Protein AF-0000000080794025 (afdb_homodimer)

Radius of gyration: 24.58 Å; Cα contacts (8 Å, |Δi|>4): 1115; chains: 2; bounding box: 84×68×62 Å

Structure (mmCIF, N/CA/C/O backbone):
data_AF-0000000080794025-model_v1
#
loop_
_entity.id
_entity.type
_entity.pdbx_description
1 polymer 'HYPOTHETICAL OXIDOREDUCTASE SHORT CHAIN DEHYDROGENASES/REDUCTASES (SDR) FAMILY'
#
loop_
_atom_site.group_PDB
_atom_site.id
_atom_site.type_symbol
_atom_site.label_atom_id
_atom_site.label_alt_id
_atom_site.label_comp_id
_atom_site.label_asym_id
_atom_site.label_entity_id
_atom_site.label_seq_id
_atom_site.pdbx_PDB_ins_code
_atom_site.Cartn_x
_atom_site.Cartn_y
_atom_site.Cartn_z
_atom_site.occupancy
_atom_site.B_iso_or_equiv
_atom_site.auth_seq_id
_atom_site.auth_comp_id
_atom_site.auth_asym_id
_atom_site.auth_atom_id
_atom_site.pdbx_PDB_model_num
ATOM 1 N N . MET A 1 1 ? 10.938 -5.863 34.781 1 41.72 1 MET A N 1
ATOM 2 C CA . MET A 1 1 ? 10.969 -5.102 33.531 1 41.72 1 MET A CA 1
ATOM 3 C C . MET A 1 1 ? 11.484 -5.961 32.375 1 41.72 1 MET A C 1
ATOM 5 O O . MET A 1 1 ? 10.852 -6.031 31.328 1 41.72 1 MET A O 1
ATOM 9 N N . ILE A 1 2 ? 12.484 -6.586 32.594 1 45.66 2 ILE A N 1
ATOM 10 C CA . ILE A 1 2 ? 13.117 -7.441 31.609 1 45.66 2 ILE A CA 1
ATOM 11 C C . ILE A 1 2 ? 12.234 -8.664 31.344 1 45.66 2 ILE A C 1
ATOM 13 O O . ILE A 1 2 ? 12.039 -9.055 30.188 1 45.66 2 ILE A O 1
ATOM 17 N N . ILE A 1 3 ? 11.734 -9.125 32.375 1 43.38 3 ILE A N 1
ATOM 18 C CA . ILE A 1 3 ? 10.922 -10.328 32.219 1 43.38 3 ILE A CA 1
ATOM 19 C C . ILE A 1 3 ? 9.664 -10.008 31.422 1 43.38 3 ILE A C 1
ATOM 21 O O . ILE A 1 3 ? 9.25 -10.789 30.562 1 43.38 3 ILE A O 1
ATOM 25 N N . GLN A 1 4 ? 9.094 -8.906 31.688 1 43.03 4 GLN A N 1
ATOM 26 C CA . GLN A 1 4 ? 7.898 -8.461 30.984 1 43.03 4 GLN A CA 1
ATOM 27 C C . GLN A 1 4 ? 8.195 -8.211 29.5 1 43.03 4 GLN A C 1
ATOM 29 O O . GLN A 1 4 ? 7.383 -8.531 28.641 1 43.03 4 GLN A O 1
ATOM 34 N N . LEU A 1 5 ? 9.352 -7.676 29.359 1 50.78 5 LEU A N 1
ATOM 35 C CA . LEU A 1 5 ? 9.789 -7.484 27.984 1 50.78 5 LEU A CA 1
ATOM 36 C C . LEU A 1 5 ? 9.945 -8.82 27.266 1 50.78 5 LEU A C 1
ATOM 38 O O . LEU A 1 5 ? 9.602 -8.953 26.094 1 50.78 5 LEU A O 1
ATOM 42 N N . ILE A 1 6 ? 10.484 -9.727 28.062 1 49.66 6 ILE A N 1
ATOM 43 C CA . ILE A 1 6 ? 10.688 -11.055 27.5 1 49.66 6 ILE A CA 1
ATOM 44 C C . ILE A 1 6 ? 9.336 -11.695 27.188 1 49.66 6 ILE A C 1
ATOM 46 O O . ILE A 1 6 ? 9.156 -12.281 26.125 1 49.66 6 ILE A O 1
ATOM 50 N N . TYR A 1 7 ? 8.523 -11.57 28.188 1 46 7 TYR A N 1
ATOM 51 C CA . TYR A 1 7 ? 7.215 -12.18 27.984 1 46 7 TYR A CA 1
ATOM 52 C C . TYR A 1 7 ? 6.484 -11.547 26.812 1 46 7 TYR A C 1
ATOM 54 O O . TYR A 1 7 ? 5.84 -12.242 26.031 1 46 7 TYR A O 1
ATOM 62 N N . LEU A 1 8 ? 6.59 -10.258 26.766 1 54.06 8 LEU A N 1
ATOM 63 C CA . LEU A 1 8 ? 5.98 -9.5 25.672 1 54.06 8 LEU A CA 1
ATOM 64 C C . LEU A 1 8 ? 6.562 -9.914 24.328 1 54.06 8 LEU A C 1
ATOM 66 O O . LEU A 1 8 ? 5.832 -10.023 23.344 1 54.06 8 LEU A O 1
ATOM 70 N N . GLY A 1 9 ? 7.879 -10.188 24.453 1 55.97 9 GLY A N 1
ATOM 71 C CA . GLY A 1 9 ? 8.562 -10.688 23.281 1 55.97 9 GLY A CA 1
ATOM 72 C C . GLY A 1 9 ? 8.094 -12.062 22.844 1 55.97 9 GLY A C 1
ATOM 73 O O . GLY A 1 9 ? 7.828 -12.297 21.672 1 55.97 9 GLY A O 1
ATOM 74 N N . VAL A 1 10 ? 7.934 -12.875 23.859 1 55.19 10 VAL A N 1
ATOM 75 C CA . VAL A 1 10 ? 7.551 -14.258 23.578 1 55.19 10 VAL A CA 1
ATOM 76 C C . VAL A 1 10 ? 6.125 -14.305 23.031 1 55.19 10 VAL A C 1
ATOM 78 O O . VAL A 1 10 ? 5.84 -15.047 22.094 1 55.19 10 VAL A O 1
ATOM 81 N N . SER A 1 11 ? 5.316 -13.484 23.688 1 55.09 11 SER A N 1
ATOM 82 C CA . SER A 1 11 ? 3.92 -13.469 23.25 1 55.09 11 SER A CA 1
ATOM 83 C C . SER A 1 11 ? 3.783 -12.961 21.828 1 55.09 11 SER A C 1
ATOM 85 O O . SER A 1 11 ? 2.986 -13.492 21.047 1 55.09 11 SER A O 1
ATOM 87 N N . TYR A 1 12 ? 4.57 -12 21.594 1 60.31 12 TYR A N 1
ATOM 88 C CA . TYR A 1 12 ? 4.598 -11.508 20.219 1 60.31 12 TYR A CA 1
ATOM 89 C C . TYR A 1 12 ? 4.988 -12.617 19.25 1 60.31 12 TYR A C 1
ATOM 91 O O . TYR A 1 12 ? 4.348 -12.797 18.203 1 60.31 12 TYR A O 1
ATOM 99 N N . ILE A 1 13 ? 5.957 -13.305 19.797 1 60.75 13 ILE A N 1
ATOM 100 C CA . ILE A 1 13 ? 6.484 -14.359 18.938 1 60.75 13 ILE A CA 1
ATOM 101 C C . ILE A 1 13 ? 5.422 -15.445 18.75 1 60.75 13 ILE A C 1
ATOM 103 O O . ILE A 1 13 ? 5.215 -15.93 17.641 1 60.75 13 ILE A O 1
ATOM 107 N N . MET A 1 14 ? 4.684 -15.688 19.734 1 61.09 14 MET A N 1
ATOM 108 C CA . MET A 1 14 ? 3.732 -16.797 19.641 1 61.09 14 MET A CA 1
ATOM 109 C C . MET A 1 14 ? 2.523 -16.406 18.797 1 61.09 14 MET A C 1
ATOM 111 O O . MET A 1 14 ? 1.952 -17.25 18.094 1 61.09 14 MET A O 1
ATOM 115 N N . LEU A 1 15 ? 2.252 -15.188 18.797 1 66.81 15 LEU A N 1
ATOM 116 C CA . LEU A 1 15 ? 1.043 -14.758 18.109 1 66.81 15 LEU A CA 1
ATOM 117 C C . LEU A 1 15 ? 1.326 -14.5 16.625 1 66.81 15 LEU A C 1
ATOM 119 O O . LEU A 1 15 ? 0.414 -14.539 15.797 1 66.81 15 LEU A O 1
ATOM 123 N N . LYS A 1 16 ? 2.465 -14.281 16.359 1 70.56 16 LYS A N 1
ATOM 124 C CA . LYS A 1 16 ? 2.805 -13.969 14.984 1 70.56 16 LYS A CA 1
ATOM 125 C C . LYS A 1 16 ? 3.58 -15.117 14.336 1 70.56 16 LYS A C 1
ATOM 127 O O . LYS A 1 16 ? 3.277 -15.523 13.211 1 70.56 16 LYS A O 1
ATOM 132 N N . VAL A 1 17 ? 4.34 -15.781 15.18 1 74.38 17 VAL A N 1
ATOM 133 C CA . VAL A 1 17 ? 5.262 -16.766 14.625 1 74.38 17 VAL A CA 1
ATOM 134 C C . VAL A 1 17 ? 4.539 -18.094 14.414 1 74.38 17 VAL A C 1
ATOM 136 O O . VAL A 1 17 ? 4.594 -18.672 13.328 1 74.38 17 VAL A O 1
ATOM 139 N N . LEU A 1 18 ? 3.752 -18.562 15.352 1 76.94 18 LEU A N 1
ATOM 140 C CA . LEU A 1 18 ? 3.123 -19.875 15.273 1 76.94 18 LEU A CA 1
ATOM 141 C C . LEU A 1 18 ? 2.082 -19.922 14.164 1 76.94 18 LEU A C 1
ATOM 143 O O . LEU A 1 18 ? 2.061 -20.859 13.359 1 76.94 18 LEU A O 1
ATOM 147 N N . PRO A 1 19 ? 1.242 -18.922 14.117 1 77.25 19 PRO A N 1
ATOM 148 C CA . PRO A 1 19 ? 0.295 -18.938 13 1 77.25 19 PRO A CA 1
ATOM 149 C C . PRO A 1 19 ? 0.988 -18.906 11.633 1 77.25 19 PRO A C 1
ATOM 151 O O . PRO A 1 19 ? 0.501 -19.5 10.672 1 77.25 19 PRO A O 1
ATOM 154 N N . THR A 1 20 ? 2.057 -18.203 11.633 1 81.75 20 THR A N 1
ATOM 155 C CA . THR A 1 20 ? 2.811 -18.125 10.391 1 81.75 20 THR A CA 1
ATOM 156 C C . THR A 1 20 ? 3.41 -19.469 10.023 1 81.75 20 THR A C 1
ATOM 158 O O . THR A 1 20 ? 3.389 -19.875 8.859 1 81.75 20 THR A O 1
ATOM 161 N N . ILE A 1 21 ? 3.895 -20.172 11 1 85.25 21 ILE A N 1
ATOM 162 C CA . ILE A 1 21 ? 4.441 -21.516 10.773 1 85.25 21 ILE A CA 1
ATOM 163 C C . ILE A 1 21 ? 3.326 -22.469 10.359 1 85.25 21 ILE A C 1
ATOM 165 O O . ILE A 1 21 ? 3.494 -23.266 9.43 1 85.25 21 ILE A O 1
ATOM 169 N N . TYR A 1 22 ? 2.244 -22.375 11.008 1 84.62 22 TYR A N 1
ATOM 170 C CA . TYR A 1 22 ? 1.096 -23.203 10.664 1 84.62 22 TYR A CA 1
ATOM 171 C C . TYR A 1 22 ? 0.667 -22.984 9.227 1 84.62 22 TYR A C 1
ATOM 173 O O . TYR A 1 22 ? 0.44 -23.938 8.477 1 84.62 22 TYR A O 1
ATOM 181 N N . GLN A 1 23 ? 0.564 -21.719 8.859 1 85.5 23 GLN A N 1
ATOM 182 C CA . GLN A 1 23 ? 0.128 -21.391 7.508 1 85.5 23 GLN A CA 1
ATOM 183 C C . GLN A 1 23 ? 1.107 -21.938 6.469 1 85.5 23 GLN A C 1
ATOM 185 O O . GLN A 1 23 ? 0.694 -22.453 5.43 1 85.5 23 GLN A O 1
ATOM 190 N N . TYR A 1 24 ? 2.344 -21.766 6.793 1 87.81 24 TYR A N 1
ATOM 191 C CA . TYR A 1 24 ? 3.369 -22.281 5.887 1 87.81 24 TYR A CA 1
ATOM 192 C C . TYR A 1 24 ? 3.236 -23.797 5.711 1 87.81 24 TYR A C 1
ATOM 194 O O . TYR A 1 24 ? 3.234 -24.281 4.582 1 87.81 24 TYR A O 1
ATOM 202 N N . THR A 1 25 ? 3.08 -24.516 6.785 1 89.88 25 THR A N 1
ATOM 203 C CA . THR A 1 25 ? 2.965 -25.969 6.754 1 89.88 25 THR A CA 1
ATOM 204 C C . THR A 1 25 ? 1.656 -26.391 6.094 1 89.88 25 THR A C 1
ATOM 206 O O . THR A 1 25 ? 1.635 -27.328 5.285 1 89.88 25 THR A O 1
ATOM 209 N N . TYR A 1 26 ? 0.627 -25.719 6.438 1 88.81 26 TYR A N 1
ATOM 210 C CA . TYR A 1 26 ? -0.684 -26.016 5.863 1 88.81 26 TYR A CA 1
ATOM 211 C C . TYR A 1 26 ? -0.667 -25.844 4.352 1 88.81 26 TYR A C 1
ATOM 213 O O . TYR A 1 26 ? -1.206 -26.672 3.619 1 88.81 26 TYR A O 1
ATOM 221 N N . SER A 1 27 ? -0.101 -24.766 3.92 1 89.94 27 SER A N 1
ATOM 222 C CA . SER A 1 27 ? -0.018 -24.484 2.49 1 89.94 27 SER A CA 1
ATOM 223 C C . SER A 1 27 ? 0.742 -25.578 1.757 1 89.94 27 SER A C 1
ATOM 225 O O . SER A 1 27 ? 0.343 -26 0.668 1 89.94 27 SER A O 1
ATOM 227 N N . LYS A 1 28 ? 1.777 -26.062 2.326 1 90.81 28 LYS A N 1
ATOM 228 C CA . LYS A 1 28 ? 2.57 -27.125 1.718 1 90.81 28 LYS A CA 1
ATOM 229 C C . LYS A 1 28 ? 1.78 -28.438 1.653 1 90.81 28 LYS A C 1
ATOM 231 O O . LYS A 1 28 ? 1.806 -29.125 0.637 1 90.81 28 LYS A O 1
ATOM 236 N N . CYS A 1 29 ? 1.005 -28.703 2.639 1 91.75 29 CYS A N 1
ATOM 237 C CA . CYS A 1 29 ? 0.278 -29.953 2.746 1 91.75 29 CYS A CA 1
ATOM 238 C C . CYS A 1 29 ? -0.935 -29.969 1.822 1 91.75 29 CYS A C 1
ATOM 240 O O . CYS A 1 29 ? -1.325 -31.016 1.314 1 91.75 29 CYS A O 1
ATOM 242 N N . ARG A 1 30 ? -1.463 -28.844 1.574 1 89.56 30 ARG A N 1
ATOM 243 C CA . ARG A 1 30 ? -2.711 -28.797 0.819 1 89.56 30 ARG A CA 1
ATOM 244 C C . ARG A 1 30 ? -2.449 -28.484 -0.653 1 89.56 30 ARG A C 1
ATOM 246 O O . ARG A 1 30 ? -3.369 -28.531 -1.472 1 89.56 30 ARG A O 1
ATOM 253 N N . ASN A 1 31 ? -1.272 -28.219 -1.028 1 92.75 31 ASN A N 1
ATOM 254 C CA . ASN A 1 31 ? -0.905 -27.766 -2.367 1 92.75 31 ASN A CA 1
ATOM 255 C C . ASN A 1 31 ? -1.354 -28.766 -3.434 1 92.75 31 ASN A C 1
ATOM 257 O O . ASN A 1 31 ? -1.755 -28.359 -4.531 1 92.75 31 ASN A O 1
ATOM 261 N N . HIS A 1 32 ? -1.36 -30.062 -3.139 1 90.44 32 HIS A N 1
ATOM 262 C CA . HIS A 1 32 ? -1.698 -31.094 -4.125 1 90.44 32 HIS A CA 1
ATOM 263 C C . HIS A 1 32 ? -3.131 -30.922 -4.621 1 90.44 32 HIS A C 1
ATOM 265 O O . HIS A 1 32 ? -3.432 -31.234 -5.773 1 90.44 32 HIS A O 1
ATOM 271 N N . GLN A 1 33 ? -4.008 -30.406 -3.871 1 89.75 33 GLN A N 1
ATOM 272 C CA . GLN A 1 33 ? -5.414 -30.234 -4.223 1 89.75 33 GLN A CA 1
ATOM 273 C C . GLN A 1 33 ? -5.59 -29.141 -5.273 1 89.75 33 GLN A C 1
ATOM 275 O O . GLN A 1 33 ? -6.551 -29.156 -6.043 1 89.75 33 GLN A O 1
ATOM 280 N N . VAL A 1 34 ? -4.711 -28.234 -5.309 1 90.88 34 VAL A N 1
ATOM 281 C CA . VAL A 1 34 ? -4.793 -27.094 -6.219 1 90.88 34 VAL A CA 1
ATOM 282 C C . VAL A 1 34 ? -4.551 -27.562 -7.652 1 90.88 34 VAL A C 1
ATOM 284 O O . VAL A 1 34 ? -5.227 -27.109 -8.578 1 90.88 34 VAL A O 1
ATOM 287 N N . TRP A 1 35 ? -3.703 -28.484 -7.82 1 91.88 35 TRP A N 1
ATOM 288 C CA . TRP A 1 35 ? -3.285 -28.938 -9.141 1 91.88 35 TRP A CA 1
ATOM 289 C C . TRP A 1 35 ? -4.387 -29.75 -9.812 1 91.88 35 TRP A C 1
ATOM 291 O O . TRP A 1 35 ? -4.477 -29.797 -11.039 1 91.88 35 TRP A O 1
ATOM 301 N N . GLU A 1 36 ? -5.195 -30.375 -9.047 1 86.31 36 GLU A N 1
ATOM 302 C CA . GLU A 1 36 ? -6.281 -31.188 -9.578 1 86.31 36 GLU A CA 1
ATOM 303 C C . GLU A 1 36 ? -7.258 -30.344 -10.398 1 86.31 36 GLU A C 1
ATOM 305 O O . GLU A 1 36 ? -7.762 -30.797 -11.422 1 86.31 36 GLU A O 1
ATOM 310 N N . GLY A 1 37 ? -7.516 -29.156 -9.992 1 84 37 GLY A N 1
ATOM 311 C CA . GLY A 1 37 ? -8.469 -28.281 -10.656 1 84 37 GLY A CA 1
ATOM 312 C C . GLY A 1 37 ? -7.859 -27.5 -11.805 1 84 37 GLY A C 1
ATOM 313 O O . GLY A 1 37 ? -8.578 -26.922 -12.617 1 84 37 GLY A O 1
ATOM 314 N N . LEU A 1 38 ? -6.582 -27.578 -11.922 1 89.25 38 LEU A N 1
ATOM 315 C CA . LEU A 1 38 ? -5.879 -26.719 -12.867 1 89.25 38 LEU A CA 1
ATOM 316 C C . LEU A 1 38 ? -5.57 -27.484 -14.156 1 89.25 38 LEU A C 1
ATOM 318 O O . LEU A 1 38 ? -5.133 -26.875 -15.141 1 89.25 38 LEU A O 1
ATOM 322 N N . ARG A 1 39 ? -6.031 -28.703 -14.18 1 81.5 39 ARG A N 1
ATOM 323 C CA . ARG A 1 39 ? -5.707 -29.562 -15.305 1 81.5 39 ARG A CA 1
ATOM 324 C C . ARG A 1 39 ? -6.34 -29.047 -16.594 1 81.5 39 ARG A C 1
ATOM 326 O O . ARG A 1 39 ? -7.512 -28.656 -16.609 1 81.5 39 ARG A O 1
ATOM 333 N N . LYS A 1 40 ? -5.75 -28.312 -17.609 1 88.69 40 LYS A N 1
ATOM 334 C CA . LYS A 1 40 ? -6.125 -27.875 -18.953 1 88.69 40 LYS A CA 1
ATOM 335 C C . LYS A 1 40 ? -6.297 -26.359 -19.016 1 88.69 40 LYS A C 1
ATOM 337 O O . LYS A 1 40 ? -6.691 -25.812 -20.047 1 88.69 40 LYS A O 1
ATOM 342 N N . LYS A 1 41 ? -6.129 -25.844 -17.891 1 95.31 41 LYS A N 1
ATOM 343 C CA . LYS A 1 41 ? -6.285 -24.391 -17.844 1 95.31 41 LYS A CA 1
ATOM 344 C C . LYS A 1 41 ? -4.965 -23.688 -18.156 1 95.31 41 LYS A C 1
ATOM 346 O O . LYS A 1 41 ? -3.906 -24.328 -18.156 1 95.31 41 LYS A O 1
ATOM 351 N N . TYR A 1 42 ? -5.129 -22.469 -18.469 1 97.5 42 TYR A N 1
ATOM 352 C CA . TYR A 1 42 ? -3.947 -21.672 -18.797 1 97.5 42 TYR A CA 1
ATOM 353 C C . TYR A 1 42 ? -3.391 -20.984 -17.547 1 97.5 42 TYR A C 1
ATOM 355 O O . TYR A 1 42 ? -4.148 -20.578 -16.672 1 97.5 42 TYR A O 1
ATOM 363 N N . VAL A 1 43 ? -2.09 -20.906 -17.531 1 98 43 VAL A N 1
ATOM 364 C CA . VAL A 1 43 ? -1.368 -20.094 -16.547 1 98 43 VAL A CA 1
ATOM 365 C C . VAL A 1 43 ? -0.89 -18.797 -17.188 1 98 43 VAL A C 1
ATOM 367 O O . VAL A 1 43 ? -0.144 -18.828 -18.172 1 98 43 VAL A O 1
ATOM 370 N N . VAL A 1 44 ? -1.366 -17.719 -16.703 1 98.38 44 VAL A N 1
ATOM 371 C CA . VAL A 1 44 ? -0.893 -16.422 -17.156 1 98.38 44 VAL A CA 1
ATOM 372 C C . VAL A 1 44 ? 0.243 -15.93 -16.266 1 98.38 44 VAL A C 1
ATOM 374 O O . VAL A 1 44 ? 0.085 -15.844 -15.039 1 98.38 44 VAL A O 1
ATOM 377 N N . ILE A 1 45 ? 1.317 -15.656 -16.844 1 98.62 45 ILE A N 1
ATOM 378 C CA . ILE A 1 45 ? 2.463 -15.125 -16.109 1 98.62 45 ILE A CA 1
ATOM 379 C C . ILE A 1 45 ? 2.75 -13.695 -16.547 1 98.62 45 ILE A C 1
ATOM 381 O O . ILE A 1 45 ? 3.354 -13.477 -17.609 1 98.62 45 ILE A O 1
ATOM 385 N N . ASN A 1 46 ? 2.277 -12.781 -15.75 1 97.69 46 ASN A N 1
ATOM 386 C CA . ASN A 1 46 ? 2.578 -11.367 -15.961 1 97.69 46 ASN A CA 1
ATOM 387 C C . ASN A 1 46 ? 3.988 -11.016 -15.492 1 97.69 46 ASN A C 1
ATOM 389 O O . ASN A 1 46 ? 4.34 -11.258 -14.336 1 97.69 46 ASN A O 1
ATOM 393 N N . GLY A 1 47 ? 4.758 -10.367 -16.297 1 96.81 47 GLY A N 1
ATOM 394 C CA . GLY A 1 47 ? 6.172 -10.219 -16 1 96.81 47 GLY A CA 1
ATOM 395 C C . GLY A 1 47 ? 6.973 -11.484 -16.234 1 96.81 47 GLY A C 1
ATOM 396 O O . GLY A 1 47 ? 7.832 -11.844 -15.438 1 96.81 47 GLY A O 1
ATOM 397 N N . ALA A 1 48 ? 6.75 -12.148 -17.312 1 97.5 48 ALA A N 1
ATOM 398 C CA . ALA A 1 48 ? 7.262 -13.492 -17.562 1 97.5 48 ALA A CA 1
ATOM 399 C C . ALA A 1 48 ? 8.773 -13.469 -17.812 1 97.5 48 ALA A C 1
ATOM 401 O O . ALA A 1 48 ? 9.461 -14.453 -17.547 1 97.5 48 ALA A O 1
ATOM 402 N N . THR A 1 49 ? 9.305 -12.367 -18.234 1 94.69 49 THR A N 1
ATOM 403 C CA . THR A 1 49 ? 10.703 -12.336 -18.656 1 94.69 49 THR A CA 1
ATOM 404 C C . THR A 1 49 ? 11.602 -11.938 -17.484 1 94.69 49 THR A C 1
ATOM 406 O O . THR A 1 49 ? 12.828 -11.891 -17.625 1 94.69 49 THR A O 1
ATOM 409 N N . GLY A 1 50 ? 11.047 -11.602 -16.344 1 93 50 GLY A N 1
ATOM 410 C CA . GLY A 1 50 ? 11.844 -11.352 -15.164 1 93 50 GLY A CA 1
ATOM 411 C C . GLY A 1 50 ? 12.43 -12.609 -14.555 1 93 50 GLY A C 1
ATOM 412 O O . GLY A 1 50 ? 12.141 -13.719 -15.023 1 93 50 GLY A O 1
ATOM 413 N N . LYS A 1 51 ? 13.195 -12.461 -13.516 1 89.69 51 LYS A N 1
ATOM 414 C CA . LYS A 1 51 ? 13.883 -13.586 -12.891 1 89.69 51 LYS A CA 1
ATOM 415 C C . LYS A 1 51 ? 12.875 -14.617 -12.375 1 89.69 51 LYS A C 1
ATOM 417 O O . LYS A 1 51 ? 13.016 -15.812 -12.648 1 89.69 51 LYS A O 1
ATOM 422 N N . ILE A 1 52 ? 11.914 -14.125 -11.695 1 94.25 52 ILE A N 1
ATOM 423 C CA . ILE A 1 52 ? 10.93 -15.031 -11.102 1 94.25 52 ILE A CA 1
ATOM 424 C C . ILE A 1 52 ? 10.008 -15.57 -12.195 1 94.25 52 ILE A C 1
ATOM 426 O O . ILE A 1 52 ? 9.695 -16.766 -12.219 1 94.25 52 ILE A O 1
ATOM 430 N N . GLY A 1 53 ? 9.617 -14.734 -13.109 1 96.81 53 GLY A N 1
ATOM 431 C CA . GLY A 1 53 ? 8.719 -15.117 -14.188 1 96.81 53 GLY A CA 1
ATOM 432 C C . GLY A 1 53 ? 9.281 -16.234 -15.055 1 96.81 53 GLY A C 1
ATOM 433 O O . GLY A 1 53 ? 8.578 -17.188 -15.367 1 96.81 53 GLY A O 1
ATOM 434 N N . ARG A 1 54 ? 10.539 -16.109 -15.398 1 95.62 54 ARG A N 1
ATOM 435 C CA . ARG A 1 54 ? 11.188 -17.125 -16.234 1 95.62 54 ARG A CA 1
ATOM 436 C C . ARG A 1 54 ? 11.203 -18.484 -15.547 1 95.62 54 ARG A C 1
ATOM 438 O O . ARG A 1 54 ? 10.922 -19.5 -16.172 1 95.62 54 ARG A O 1
ATOM 445 N N . GLY A 1 55 ? 11.586 -18.453 -14.273 1 96.44 55 GLY A N 1
ATOM 446 C CA . GLY A 1 55 ? 11.594 -19.688 -13.508 1 96.44 55 GLY A CA 1
ATOM 447 C C . GLY A 1 55 ? 10.227 -20.344 -13.414 1 96.44 55 GLY A C 1
ATOM 448 O O . GLY A 1 55 ? 10.102 -21.562 -13.562 1 96.44 55 GLY A O 1
ATOM 449 N N . LEU A 1 56 ? 9.25 -19.547 -13.219 1 97.94 56 LEU A N 1
ATOM 450 C CA . LEU A 1 56 ? 7.887 -20.047 -13.094 1 97.94 56 LEU A CA 1
ATOM 451 C C . LEU A 1 56 ? 7.395 -20.609 -14.43 1 97.94 56 LEU A C 1
ATOM 453 O O . LEU A 1 56 ? 6.766 -21.672 -14.461 1 97.94 56 LEU A O 1
ATOM 457 N N . ALA A 1 57 ? 7.668 -19.875 -15.5 1 98 57 ALA A N 1
ATOM 458 C CA . ALA A 1 57 ? 7.281 -20.359 -16.828 1 98 57 ALA A CA 1
ATOM 459 C C . ALA A 1 57 ? 7.855 -21.75 -17.094 1 98 57 ALA A C 1
ATOM 461 O O . ALA A 1 57 ? 7.133 -22.656 -17.531 1 98 57 ALA A O 1
ATOM 462 N N . LYS A 1 58 ? 9.102 -21.906 -16.797 1 97.5 58 LYS A N 1
ATOM 463 C CA . LYS A 1 58 ? 9.781 -23.188 -17 1 97.5 58 LYS A CA 1
ATOM 464 C C . LYS A 1 58 ? 9.156 -24.281 -16.141 1 97.5 58 LYS A C 1
ATOM 466 O O . LYS A 1 58 ? 8.867 -25.375 -16.625 1 97.5 58 LYS A O 1
ATOM 471 N N . LYS A 1 59 ? 8.961 -24.016 -14.906 1 97.56 59 LYS A N 1
ATOM 472 C CA . LYS A 1 59 ? 8.484 -25.047 -13.977 1 97.56 59 LYS A CA 1
ATOM 473 C C . LYS A 1 59 ? 7.035 -25.422 -14.273 1 97.56 59 LYS A C 1
ATOM 475 O O . LYS A 1 59 ? 6.652 -26.594 -14.141 1 97.56 59 LYS A O 1
ATOM 480 N N . PHE A 1 60 ? 6.195 -24.453 -14.617 1 97.25 60 PHE A N 1
ATOM 481 C CA . PHE A 1 60 ? 4.84 -24.781 -15.031 1 97.25 60 PHE A CA 1
ATOM 482 C C . PHE A 1 60 ? 4.848 -25.641 -16.297 1 97.25 60 PHE A C 1
ATOM 484 O O . PHE A 1 60 ? 4.055 -26.578 -16.422 1 97.25 60 PHE A O 1
ATOM 491 N N . ALA A 1 61 ? 5.734 -25.281 -17.234 1 97 61 ALA A N 1
ATOM 492 C CA . ALA A 1 61 ? 5.863 -26.062 -18.469 1 97 61 ALA A CA 1
ATOM 493 C C . ALA A 1 61 ? 6.258 -27.5 -18.172 1 97 61 ALA A C 1
ATOM 495 O O . ALA A 1 61 ? 5.719 -28.438 -18.766 1 97 61 ALA A O 1
ATOM 496 N N . GLU A 1 62 ? 7.191 -27.641 -17.281 1 96.44 62 GLU A N 1
ATOM 497 C CA . GLU A 1 62 ? 7.648 -28.969 -16.875 1 96.44 62 GLU A CA 1
ATOM 498 C C . GLU A 1 62 ? 6.504 -29.797 -16.297 1 96.44 62 GLU A C 1
ATOM 500 O O . GLU A 1 62 ? 6.52 -31.016 -16.375 1 96.44 62 GLU A O 1
ATOM 505 N N . LYS A 1 63 ? 5.555 -29.141 -15.758 1 94.38 63 LYS A N 1
ATOM 506 C CA . LYS A 1 63 ? 4.398 -29.812 -15.18 1 94.38 63 LYS A CA 1
ATOM 507 C C . LYS A 1 63 ? 3.303 -30.016 -16.234 1 94.38 63 LYS A C 1
ATOM 509 O O . LYS A 1 63 ? 2.223 -30.516 -15.914 1 94.38 63 LYS A O 1
ATOM 514 N N . GLY A 1 64 ? 3.557 -29.516 -17.469 1 93.94 64 GLY A N 1
ATOM 515 C CA . GLY A 1 64 ? 2.65 -29.75 -18.578 1 93.94 64 GLY A CA 1
ATOM 516 C C . GLY A 1 64 ? 1.53 -28.734 -18.656 1 93.94 64 GLY A C 1
ATOM 517 O O . GLY A 1 64 ? 0.521 -28.953 -19.328 1 93.94 64 GLY A O 1
ATOM 518 N N . MET A 1 65 ? 1.641 -27.672 -17.984 1 96.19 65 MET A N 1
ATOM 519 C CA . MET A 1 65 ? 0.602 -26.641 -18 1 96.19 65 MET A CA 1
ATOM 520 C C . MET A 1 65 ? 0.705 -25.781 -19.266 1 96.19 65 MET A C 1
ATOM 522 O O . MET A 1 65 ? 1.8 -25.562 -19.781 1 96.19 65 MET A O 1
ATOM 526 N N . LYS A 1 66 ? -0.469 -25.328 -19.766 1 97.44 66 LYS A N 1
ATOM 527 C CA . LYS A 1 66 ? -0.485 -24.312 -20.828 1 97.44 66 LYS A CA 1
ATOM 528 C C . LYS A 1 66 ? -0.101 -22.938 -20.281 1 97.44 66 LYS A C 1
ATOM 530 O O . LYS A 1 66 ? -0.623 -22.5 -19.25 1 97.44 66 LYS A O 1
ATOM 535 N N . VAL A 1 67 ? 0.801 -22.281 -20.984 1 98.06 67 VAL A N 1
ATOM 536 C CA . VAL A 1 67 ? 1.389 -21.078 -20.391 1 98.06 67 VAL A CA 1
ATOM 537 C C . VAL A 1 67 ? 1.144 -19.891 -21.312 1 98.06 67 VAL A C 1
ATOM 539 O O . VAL A 1 67 ? 1.276 -19.984 -22.531 1 98.06 67 VAL A O 1
ATOM 542 N N . LEU A 1 68 ? 0.693 -18.828 -20.766 1 98.31 68 LEU A N 1
ATOM 543 C CA . LEU A 1 68 ? 0.586 -17.531 -21.422 1 98.31 68 LEU A CA 1
ATOM 544 C C . LEU A 1 68 ? 1.612 -16.547 -20.844 1 98.31 68 LEU A C 1
ATOM 546 O O . LEU A 1 68 ? 1.53 -16.172 -19.688 1 98.31 68 LEU A O 1
ATOM 550 N N . LEU A 1 69 ? 2.561 -16.125 -21.703 1 98.38 69 LEU A N 1
ATOM 551 C CA . LEU A 1 69 ? 3.623 -15.219 -21.297 1 98.38 69 LEU A CA 1
ATOM 552 C C . LEU A 1 69 ? 3.238 -13.773 -21.594 1 98.38 69 LEU A C 1
ATOM 554 O O . LEU A 1 69 ? 2.949 -13.422 -22.734 1 98.38 69 LEU A O 1
ATOM 558 N N . VAL A 1 70 ? 3.209 -12.992 -20.562 1 97.19 70 VAL A N 1
ATOM 559 C CA . VAL A 1 70 ? 2.873 -11.578 -20.719 1 97.19 70 VAL A CA 1
ATOM 560 C C . VAL A 1 70 ? 4.055 -10.719 -20.281 1 97.19 70 VAL A C 1
ATOM 562 O O . VAL A 1 70 ? 4.637 -10.945 -19.219 1 97.19 70 VAL A O 1
ATOM 565 N N . GLY A 1 71 ? 4.438 -9.719 -21.031 1 94.56 71 GLY A N 1
ATOM 566 C CA . GLY A 1 71 ? 5.523 -8.805 -20.719 1 94.56 71 GLY A CA 1
ATOM 567 C C . GLY A 1 71 ? 5.609 -7.641 -21.688 1 94.56 71 GLY A C 1
ATOM 568 O O . GLY A 1 71 ? 4.824 -7.551 -22.641 1 94.56 71 GLY A O 1
ATOM 569 N N . ARG A 1 72 ? 6.57 -6.805 -21.469 1 90.69 72 ARG A N 1
ATOM 570 C CA . ARG A 1 72 ? 6.648 -5.578 -22.25 1 90.69 72 ARG A CA 1
ATOM 571 C C . ARG A 1 72 ? 7.723 -5.684 -23.328 1 90.69 72 ARG A C 1
ATOM 573 O O . ARG A 1 72 ? 7.645 -5.016 -24.359 1 90.69 72 ARG A O 1
ATOM 580 N N . SER A 1 73 ? 8.766 -6.496 -23.125 1 92.75 73 SER A N 1
ATOM 581 C CA . SER A 1 73 ? 9.875 -6.609 -24.047 1 92.75 73 SER A CA 1
ATOM 582 C C . SER A 1 73 ? 9.633 -7.711 -25.078 1 92.75 73 SER A C 1
ATOM 584 O O . SER A 1 73 ? 9.727 -8.898 -24.766 1 92.75 73 SER A O 1
ATOM 586 N N . GLU A 1 74 ? 9.484 -7.301 -26.266 1 94.69 74 GLU A N 1
ATOM 587 C CA . GLU A 1 74 ? 9.164 -8.258 -27.312 1 94.69 74 GLU A CA 1
ATOM 588 C C . GLU A 1 74 ? 10.305 -9.258 -27.516 1 94.69 74 GLU A C 1
ATOM 590 O O . GLU A 1 74 ? 10.07 -10.469 -27.578 1 94.69 74 GLU A O 1
ATOM 595 N N . SER A 1 75 ? 11.492 -8.781 -27.609 1 96.94 75 SER A N 1
ATOM 596 C CA . SER A 1 75 ? 12.648 -9.633 -27.875 1 96.94 75 SER A CA 1
ATOM 597 C C . SER A 1 75 ? 12.828 -10.672 -26.781 1 96.94 75 SER A C 1
ATOM 599 O O . SER A 1 75 ? 13.062 -11.852 -27.062 1 96.94 75 SER A O 1
ATOM 601 N N . ARG A 1 76 ? 12.672 -10.266 -25.562 1 95.94 76 ARG A N 1
ATOM 602 C CA . ARG A 1 76 ? 12.828 -11.18 -24.422 1 95.94 76 ARG A CA 1
ATOM 603 C C . ARG A 1 76 ? 11.688 -12.195 -24.391 1 95.94 76 ARG A C 1
ATOM 605 O O . ARG A 1 76 ? 11.906 -13.359 -24.047 1 95.94 76 ARG A O 1
ATOM 612 N N . LEU A 1 77 ? 10.531 -11.773 -24.75 1 97.12 77 LEU A N 1
ATOM 613 C CA . LEU A 1 77 ? 9.367 -12.648 -24.734 1 97.12 77 LEU A CA 1
ATOM 614 C C . LEU A 1 77 ? 9.484 -13.727 -25.812 1 97.12 77 LEU A C 1
ATOM 616 O O . LEU A 1 77 ? 9.148 -14.883 -25.578 1 97.12 77 LEU A O 1
ATOM 620 N N . ILE A 1 78 ? 9.938 -13.336 -26.953 1 97.69 78 ILE A N 1
ATOM 621 C CA . ILE A 1 78 ? 10.094 -14.266 -28.062 1 97.69 78 ILE A CA 1
ATOM 622 C C . ILE A 1 78 ? 11.086 -15.359 -27.688 1 97.69 78 ILE A C 1
ATOM 624 O O . ILE A 1 78 ? 10.836 -16.547 -27.938 1 97.69 78 ILE A O 1
ATOM 628 N N . ARG A 1 79 ? 12.156 -14.938 -27.078 1 97.19 79 ARG A N 1
ATOM 629 C CA . ARG A 1 79 ? 13.172 -15.898 -26.656 1 97.19 79 ARG A CA 1
ATOM 630 C C . ARG A 1 79 ? 12.609 -16.875 -25.625 1 97.19 79 ARG A C 1
ATOM 632 O O . ARG A 1 79 ? 12.836 -18.078 -25.734 1 97.19 79 ARG A O 1
ATOM 639 N N . LEU A 1 80 ? 11.93 -16.359 -24.672 1 97.5 80 LEU A N 1
ATOM 640 C CA . LEU A 1 80 ? 11.344 -17.203 -23.641 1 97.5 80 LEU A CA 1
ATOM 641 C C . LEU A 1 80 ? 10.273 -18.125 -24.25 1 97.5 80 LEU A C 1
ATOM 643 O O . LEU A 1 80 ? 10.195 -19.297 -23.906 1 97.5 80 LEU A O 1
ATOM 647 N N . HIS A 1 81 ? 9.438 -17.578 -25.094 1 98.12 81 HIS A N 1
ATOM 648 C CA . HIS A 1 81 ? 8.398 -18.344 -25.766 1 98.12 81 HIS A CA 1
ATOM 649 C C . HIS A 1 81 ? 8.992 -19.531 -26.516 1 98.12 81 HIS A C 1
ATOM 651 O O . HIS A 1 81 ? 8.469 -20.641 -26.438 1 98.12 81 HIS A O 1
ATOM 657 N N . ALA A 1 82 ? 10.039 -19.297 -27.219 1 97.88 82 ALA A N 1
ATOM 658 C CA . ALA A 1 82 ? 10.695 -20.344 -28 1 97.88 82 ALA A CA 1
ATOM 659 C C . ALA A 1 82 ? 11.164 -21.484 -27.109 1 97.88 82 ALA A C 1
ATOM 661 O O . ALA A 1 82 ? 11.102 -22.656 -27.484 1 97.88 82 ALA A O 1
ATOM 662 N N . ALA A 1 83 ? 11.617 -21.125 -25.984 1 97 83 ALA A N 1
ATOM 663 C CA . ALA A 1 83 ? 12.109 -22.125 -25.047 1 97 83 ALA A CA 1
ATOM 664 C C . ALA A 1 83 ? 10.953 -22.938 -24.438 1 97 83 ALA A C 1
ATOM 666 O O . ALA A 1 83 ? 11.055 -24.141 -24.266 1 97 83 ALA A O 1
ATOM 667 N N . ILE A 1 84 ? 9.867 -22.297 -24.141 1 97.94 84 ILE A N 1
ATOM 668 C CA . ILE A 1 84 ? 8.766 -22.906 -23.422 1 97.94 84 ILE A CA 1
ATOM 669 C C . ILE A 1 84 ? 7.887 -23.688 -24.391 1 97.94 84 ILE A C 1
ATOM 671 O O . ILE A 1 84 ? 7.355 -24.75 -24.047 1 97.94 84 ILE A O 1
ATOM 675 N N . GLU A 1 85 ? 7.723 -23.156 -25.594 1 97.31 85 GLU A N 1
ATOM 676 C CA . GLU A 1 85 ? 6.855 -23.781 -26.578 1 97.31 85 GLU A CA 1
ATOM 677 C C . GLU A 1 85 ? 7.328 -25.188 -26.922 1 97.31 85 GLU A C 1
ATOM 679 O O . GLU A 1 85 ? 6.539 -26.016 -27.359 1 97.31 85 GLU A O 1
ATOM 684 N N . ARG A 1 86 ? 8.562 -25.484 -26.688 1 96.25 86 ARG A N 1
ATOM 685 C CA . ARG A 1 86 ? 9.125 -26.812 -26.922 1 96.25 86 ARG A CA 1
ATOM 686 C C . ARG A 1 86 ? 8.602 -27.812 -25.891 1 96.25 86 ARG A C 1
ATOM 688 O O . ARG A 1 86 ? 8.625 -29.016 -26.125 1 96.25 86 ARG A O 1
ATOM 695 N N . MET A 1 87 ? 8.133 -27.328 -24.828 1 96.5 87 MET A N 1
ATOM 696 C CA . MET A 1 87 ? 7.758 -28.172 -23.688 1 96.5 87 MET A CA 1
ATOM 697 C C . MET A 1 87 ? 6.242 -28.312 -23.594 1 96.5 87 MET A C 1
ATOM 699 O O . MET A 1 87 ? 5.738 -29.375 -23.203 1 96.5 87 MET A O 1
ATOM 703 N N . THR A 1 88 ? 5.539 -27.266 -23.844 1 96.94 88 THR A N 1
ATOM 704 C CA . THR A 1 88 ? 4.09 -27.234 -23.688 1 96.94 88 THR A CA 1
ATOM 705 C C . THR A 1 88 ? 3.471 -26.172 -24.594 1 96.94 88 THR A C 1
ATOM 707 O O . THR A 1 88 ? 4.188 -25.438 -25.266 1 96.94 88 THR A O 1
ATOM 710 N N . GLU A 1 89 ? 2.123 -26.172 -24.688 1 97.69 89 GLU A N 1
ATOM 711 C CA . GLU A 1 89 ? 1.429 -25.078 -25.359 1 97.69 89 GLU A CA 1
ATOM 712 C C . GLU A 1 89 ? 1.74 -23.734 -24.703 1 97.69 89 GLU A C 1
ATOM 714 O O . GLU A 1 89 ? 1.586 -23.578 -23.5 1 97.69 89 GLU A O 1
ATOM 719 N N . CYS A 1 90 ? 2.229 -22.859 -25.516 1 98.06 90 CYS A N 1
ATOM 720 C CA . CYS A 1 90 ? 2.678 -21.562 -25 1 98.06 90 CYS A CA 1
ATOM 721 C C . CYS A 1 90 ? 2.295 -20.438 -25.938 1 98.06 90 CYS A C 1
ATOM 723 O O . CYS A 1 90 ? 2.434 -20.562 -27.156 1 98.06 90 CYS A O 1
ATOM 725 N N . HIS A 1 91 ? 1.711 -19.391 -25.422 1 98.19 91 HIS A N 1
ATOM 726 C CA . HIS A 1 91 ? 1.415 -18.172 -26.141 1 98.19 91 HIS A CA 1
ATOM 727 C C . HIS A 1 91 ? 2.076 -16.969 -25.469 1 98.19 91 HIS A C 1
ATOM 729 O O . HIS A 1 91 ? 2.498 -17.047 -24.312 1 98.19 91 HIS A O 1
ATOM 735 N N . MET A 1 92 ? 2.268 -15.883 -26.219 1 97.31 92 MET A N 1
ATOM 736 C CA . MET A 1 92 ? 2.852 -14.672 -25.656 1 97.31 92 MET A CA 1
ATOM 737 C C . MET A 1 92 ? 2.055 -13.438 -26.062 1 97.31 92 MET A C 1
ATOM 739 O O . MET A 1 92 ? 1.499 -13.391 -27.156 1 97.31 92 MET A O 1
ATOM 743 N N . HIS A 1 93 ? 1.937 -12.531 -25.234 1 96.56 93 HIS A N 1
ATOM 744 C CA . HIS A 1 93 ? 1.268 -11.258 -25.484 1 96.56 93 HIS A CA 1
ATOM 745 C C . HIS A 1 93 ? 2.086 -10.094 -24.938 1 96.56 93 HIS A C 1
ATOM 747 O O . HIS A 1 93 ? 2.516 -10.117 -23.781 1 96.56 93 HIS A O 1
ATOM 753 N N . ILE A 1 94 ? 2.275 -9.086 -25.781 1 94.75 94 ILE A N 1
ATOM 754 C CA . ILE A 1 94 ? 3.016 -7.891 -25.391 1 94.75 94 ILE A CA 1
ATOM 755 C C . ILE A 1 94 ? 2.064 -6.875 -24.766 1 94.75 94 ILE A C 1
ATOM 757 O O . ILE A 1 94 ? 1.113 -6.43 -25.406 1 94.75 94 ILE A O 1
ATOM 761 N N . VAL A 1 95 ? 2.332 -6.543 -23.5 1 92.31 95 VAL A N 1
ATOM 762 C CA . VAL A 1 95 ? 1.512 -5.566 -22.797 1 92.31 95 VAL A CA 1
ATOM 763 C C . VAL A 1 95 ? 2.404 -4.496 -22.172 1 92.31 95 VAL A C 1
ATOM 765 O O . VAL A 1 95 ? 3.326 -4.812 -21.422 1 92.31 95 VAL A O 1
ATOM 768 N N . ASP A 1 96 ? 2.137 -3.293 -22.5 1 87.69 96 ASP A N 1
ATOM 769 C CA . ASP A 1 96 ? 2.732 -2.133 -21.844 1 87.69 96 ASP A CA 1
ATOM 770 C C . ASP A 1 96 ? 1.684 -1.351 -21.047 1 87.69 96 ASP A C 1
ATOM 772 O O . ASP A 1 96 ? 0.888 -0.609 -21.641 1 87.69 96 ASP A O 1
ATOM 776 N N . TYR A 1 97 ? 1.799 -1.457 -19.797 1 83.75 97 TYR A N 1
ATOM 777 C CA . TYR A 1 97 ? 0.754 -0.904 -18.938 1 83.75 97 TYR A CA 1
ATOM 778 C C . TYR A 1 97 ? 0.757 0.619 -18.984 1 83.75 97 TYR A C 1
ATOM 780 O O . TYR A 1 97 ? -0.228 1.261 -18.625 1 83.75 97 TYR A O 1
ATOM 788 N N . LYS A 1 98 ? 1.838 1.226 -19.359 1 77.19 98 LYS A N 1
ATOM 789 C CA . LYS A 1 98 ? 1.9 2.678 -19.5 1 77.19 98 LYS A CA 1
ATOM 790 C C . LYS A 1 98 ? 1.224 3.133 -20.797 1 77.19 98 LYS A C 1
ATOM 792 O O . LYS A 1 98 ? 0.62 4.207 -20.844 1 77.19 98 LYS A O 1
ATOM 797 N N . ARG A 1 99 ? 1.312 2.395 -21.859 1 73.25 99 ARG A N 1
ATOM 798 C CA . ARG A 1 99 ? 0.921 2.859 -23.188 1 73.25 99 ARG A CA 1
ATOM 799 C C . ARG A 1 99 ? -0.315 2.117 -23.688 1 73.25 99 ARG A C 1
ATOM 801 O O . ARG A 1 99 ? -1.183 2.709 -24.328 1 73.25 99 ARG A O 1
ATOM 808 N N . SER A 1 100 ? -0.233 0.825 -23.531 1 66.06 100 SER A N 1
ATOM 809 C CA . SER A 1 100 ? -1.298 -0.01 -24.078 1 66.06 100 SER A CA 1
ATOM 810 C C . SER A 1 100 ? -1.866 -0.947 -23.016 1 66.06 100 SER A C 1
ATOM 812 O O . SER A 1 100 ? -1.165 -1.833 -22.531 1 66.06 100 SER A O 1
ATOM 814 N N . ASN A 1 101 ? -3.119 -0.679 -22.766 1 70.94 101 ASN A N 1
ATOM 815 C CA . ASN A 1 101 ? -3.707 -1.503 -21.719 1 70.94 101 ASN A CA 1
ATOM 816 C C . ASN A 1 101 ? -4.816 -2.4 -22.266 1 70.94 101 ASN A C 1
ATOM 818 O O . ASN A 1 101 ? -5.785 -2.691 -21.562 1 70.94 101 ASN A O 1
ATOM 822 N N . ASN A 1 102 ? -4.562 -2.771 -23.531 1 84.56 102 ASN A N 1
ATOM 823 C CA . ASN A 1 102 ? -5.582 -3.684 -24.047 1 84.56 102 ASN A CA 1
ATOM 824 C C . ASN A 1 102 ? -5.379 -5.102 -23.516 1 84.56 102 ASN A C 1
ATOM 826 O O . ASN A 1 102 ? -4.422 -5.777 -23.891 1 84.56 102 ASN A O 1
ATOM 830 N N . LEU A 1 103 ? -6.262 -5.566 -22.734 1 93.06 103 LEU A N 1
ATOM 831 C CA . LEU A 1 103 ? -6.164 -6.848 -22.047 1 93.06 103 LEU A CA 1
ATOM 832 C C . LEU A 1 103 ? -7.227 -7.82 -22.562 1 93.06 103 LEU A C 1
ATOM 834 O O . LEU A 1 103 ? -7.438 -8.875 -21.969 1 93.06 103 LEU A O 1
ATOM 838 N N . SER A 1 104 ? -7.805 -7.531 -23.75 1 92.19 104 SER A N 1
ATOM 839 C CA . SER A 1 104 ? -8.922 -8.32 -24.266 1 92.19 104 SER A CA 1
ATOM 840 C C . SER A 1 104 ? -8.469 -9.711 -24.688 1 92.19 104 SER A C 1
ATOM 842 O O . SER A 1 104 ? -9.289 -10.625 -24.828 1 92.19 104 SER A O 1
ATOM 844 N N . PHE A 1 105 ? -7.168 -9.859 -24.938 1 93.81 105 PHE A N 1
ATOM 845 C CA . PHE A 1 105 ? -6.641 -11.156 -25.359 1 93.81 105 PHE A CA 1
ATOM 846 C C . PHE A 1 105 ? -6.918 -12.219 -24.312 1 93.81 105 PHE A C 1
ATOM 848 O O . PHE A 1 105 ? -7.012 -13.406 -24.641 1 93.81 105 PHE A O 1
ATOM 855 N N . ILE A 1 106 ? -7.129 -11.898 -23.078 1 95.19 106 ILE A N 1
ATOM 856 C CA . ILE A 1 106 ? -7.348 -12.812 -21.969 1 95.19 106 ILE A CA 1
ATOM 857 C C . ILE A 1 106 ? -8.633 -13.617 -22.188 1 95.19 106 ILE A C 1
ATOM 859 O O . ILE A 1 106 ? -8.734 -14.766 -21.766 1 95.19 106 ILE A O 1
ATOM 863 N N . ASP A 1 107 ? -9.547 -13.008 -22.875 1 93.5 107 ASP A N 1
ATOM 864 C CA . ASP A 1 107 ? -10.859 -13.609 -23.078 1 93.5 107 ASP A CA 1
ATOM 865 C C . ASP A 1 107 ? -10.766 -14.859 -23.938 1 93.5 107 ASP A C 1
ATOM 867 O O . ASP A 1 107 ? -11.695 -15.664 -23.969 1 93.5 107 ASP A O 1
ATOM 871 N N . ARG A 1 108 ? -9.672 -15.008 -24.609 1 95.12 108 ARG A N 1
ATOM 872 C CA . ARG A 1 108 ? -9.508 -16.125 -25.531 1 95.12 108 ARG A CA 1
ATOM 873 C C . ARG A 1 108 ? -9.039 -17.375 -24.797 1 95.12 108 ARG A C 1
ATOM 875 O O . ARG A 1 108 ? -8.977 -18.469 -25.375 1 95.12 108 ARG A O 1
ATOM 882 N N . TYR A 1 109 ? -8.742 -17.219 -23.531 1 96.56 109 TYR A N 1
ATOM 883 C CA . TYR A 1 109 ? -8.109 -18.312 -22.812 1 96.56 109 TYR A CA 1
ATOM 884 C C . TYR A 1 109 ? -8.891 -18.656 -21.547 1 96.56 109 TYR A C 1
ATOM 886 O O . TYR A 1 109 ? -9.398 -17.75 -20.875 1 96.56 109 TYR A O 1
ATOM 894 N N . ASP A 1 110 ? -9.047 -19.906 -21.266 1 95.62 110 ASP A N 1
ATOM 895 C CA . ASP A 1 110 ? -9.586 -20.359 -19.984 1 95.62 110 ASP A CA 1
ATOM 896 C C . ASP A 1 110 ? -8.516 -20.344 -18.891 1 95.62 110 ASP A C 1
ATOM 898 O O . ASP A 1 110 ? -7.875 -21.359 -18.625 1 95.62 110 ASP A O 1
ATOM 902 N N . VAL A 1 111 ? -8.438 -19.219 -18.203 1 97.44 111 VAL A N 1
ATOM 903 C CA . VAL A 1 111 ? -7.336 -18.969 -17.281 1 97.44 111 VAL A CA 1
ATOM 904 C C . VAL A 1 111 ? -7.656 -19.578 -15.906 1 97.44 111 VAL A C 1
ATOM 906 O O . VAL A 1 111 ? -8.688 -19.266 -15.312 1 97.44 111 VAL A O 1
ATOM 909 N N . GLY A 1 112 ? -6.773 -20.406 -15.445 1 97.12 112 GLY A N 1
ATOM 910 C CA . GLY A 1 112 ? -6.926 -20.984 -14.117 1 97.12 112 GLY A CA 1
ATOM 911 C C . GLY A 1 112 ? -6.055 -20.312 -13.07 1 97.12 112 GLY A C 1
ATOM 912 O O . GLY A 1 112 ? -6.391 -20.328 -11.883 1 97.12 112 GLY A O 1
ATOM 913 N N . ILE A 1 113 ? -4.883 -19.812 -13.523 1 98.12 113 ILE A N 1
ATOM 914 C CA . ILE A 1 113 ? -3.938 -19.203 -12.602 1 98.12 113 ILE A CA 1
ATOM 915 C C . ILE A 1 113 ? -3.375 -17.922 -13.227 1 98.12 113 ILE A C 1
ATOM 917 O O . ILE A 1 113 ? -2.992 -17.906 -14.398 1 98.12 113 ILE A O 1
ATOM 921 N N . LEU A 1 114 ? -3.438 -16.875 -12.516 1 98.44 114 LEU A N 1
ATOM 922 C CA . LEU A 1 114 ? -2.713 -15.648 -12.844 1 98.44 114 LEU A CA 1
ATOM 923 C C . LEU A 1 114 ? -1.57 -15.422 -11.859 1 98.44 114 LEU A C 1
ATOM 925 O O . LEU A 1 114 ? -1.792 -15.359 -10.648 1 98.44 114 LEU A O 1
ATOM 929 N N . ILE A 1 115 ? -0.373 -15.328 -12.352 1 98.56 115 ILE A N 1
ATOM 930 C CA . ILE A 1 115 ? 0.782 -14.984 -11.531 1 98.56 115 ILE A CA 1
ATOM 931 C C . ILE A 1 115 ? 1.307 -13.602 -11.922 1 98.56 115 ILE A C 1
ATOM 933 O O . ILE A 1 115 ? 1.75 -13.406 -13.055 1 98.56 115 ILE A O 1
ATOM 937 N N . ASN A 1 116 ? 1.233 -12.742 -11.023 1 98.25 116 ASN A N 1
ATOM 938 C CA . ASN A 1 116 ? 1.753 -11.398 -11.219 1 98.25 116 ASN A CA 1
ATOM 939 C C . ASN A 1 116 ? 3.178 -11.258 -10.688 1 98.25 116 ASN A C 1
ATOM 941 O O . ASN A 1 116 ? 3.383 -11.109 -9.477 1 98.25 116 ASN A O 1
ATOM 945 N N . CYS A 1 117 ? 4.102 -11.188 -11.602 1 96.06 117 CYS A N 1
ATOM 946 C CA . CYS A 1 117 ? 5.512 -11.07 -11.25 1 96.06 117 CYS A CA 1
ATOM 947 C C . CYS A 1 117 ? 6.078 -9.734 -11.719 1 96.06 117 CYS A C 1
ATOM 949 O O . CYS A 1 117 ? 7.227 -9.398 -11.422 1 96.06 117 CYS A O 1
ATOM 951 N N . ALA A 1 118 ? 5.309 -9.016 -12.445 1 92.88 118 ALA A N 1
ATOM 952 C CA . ALA A 1 118 ? 5.805 -7.754 -12.992 1 92.88 118 ALA A CA 1
ATOM 953 C C . ALA A 1 118 ? 6.16 -6.777 -11.875 1 92.88 118 ALA A C 1
ATOM 955 O O . ALA A 1 118 ? 5.355 -6.535 -10.969 1 92.88 118 ALA A O 1
ATOM 956 N N . SER A 1 119 ? 7.355 -6.293 -11.898 1 91.56 119 SER A N 1
ATOM 957 C CA . SER A 1 119 ? 7.797 -5.297 -10.93 1 91.56 119 SER A CA 1
ATOM 958 C C . SER A 1 119 ? 9.023 -4.543 -11.43 1 91.56 119 SER A C 1
ATOM 960 O O . SER A 1 119 ? 9.781 -5.059 -12.25 1 91.56 119 SER A O 1
ATOM 962 N N . THR A 1 120 ? 9.117 -3.34 -11.031 1 91.44 120 THR A N 1
ATOM 963 C CA . THR A 1 120 ? 10.312 -2.535 -11.289 1 91.44 120 THR A CA 1
ATOM 964 C C . THR A 1 120 ? 10.766 -1.817 -10.023 1 91.44 120 THR A C 1
ATOM 966 O O . THR A 1 120 ? 9.977 -1.609 -9.102 1 91.44 120 THR A O 1
ATOM 969 N N . MET A 1 121 ? 12.039 -1.655 -9.906 1 89.88 121 MET A N 1
ATOM 970 C CA . MET A 1 121 ? 12.656 -0.972 -8.773 1 89.88 121 MET A CA 1
ATOM 971 C C . MET A 1 121 ? 13.867 -0.161 -9.227 1 89.88 121 MET A C 1
ATOM 973 O O . MET A 1 121 ? 14.414 -0.397 -10.305 1 89.88 121 MET A O 1
ATOM 977 N N . GLU A 1 122 ? 14.242 0.782 -8.336 1 89.19 122 GLU A N 1
ATOM 978 C CA . GLU A 1 122 ? 15.469 1.515 -8.609 1 89.19 122 GLU A CA 1
ATOM 979 C C . GLU A 1 122 ? 16.688 0.586 -8.594 1 89.19 122 GLU A C 1
ATOM 981 O O . GLU A 1 122 ? 16.75 -0.34 -7.785 1 89.19 122 GLU A O 1
ATOM 986 N N . ASP A 1 123 ? 17.641 0.915 -9.406 1 87 123 ASP A N 1
ATOM 987 C CA . ASP A 1 123 ? 18.875 0.134 -9.445 1 87 123 ASP A CA 1
ATOM 988 C C . ASP A 1 123 ? 19.703 0.34 -8.172 1 87 123 ASP A C 1
ATOM 990 O O . ASP A 1 123 ? 20.438 -0.556 -7.75 1 87 123 ASP A O 1
ATOM 994 N N . SER A 1 124 ? 19.609 1.482 -7.676 1 92.88 124 SER A N 1
ATOM 995 C CA . SER A 1 124 ? 20.312 1.879 -6.457 1 92.88 124 SER A CA 1
ATOM 996 C C . SER A 1 124 ? 19.391 2.621 -5.504 1 92.88 124 SER A C 1
ATOM 998 O O . SER A 1 124 ? 18.453 3.287 -5.934 1 92.88 124 SER A O 1
ATOM 1000 N N . PRO A 1 125 ? 19.719 2.316 -4.199 1 95.38 125 PRO A N 1
ATOM 1001 C CA . PRO A 1 125 ? 18.938 3.131 -3.264 1 95.38 125 PRO A CA 1
ATOM 1002 C C . PRO A 1 125 ? 19.031 4.625 -3.562 1 95.38 125 PRO A C 1
ATOM 1004 O O . PRO A 1 125 ? 20.094 5.113 -3.953 1 95.38 125 PRO A O 1
ATOM 1007 N N . ALA A 1 126 ? 17.969 5.348 -3.436 1 97 126 ALA A N 1
ATOM 1008 C CA . ALA A 1 126 ? 17.891 6.785 -3.682 1 97 126 ALA A CA 1
ATOM 1009 C C . ALA A 1 126 ? 16.812 7.43 -2.816 1 97 126 ALA A C 1
ATOM 1011 O O . ALA A 1 126 ? 15.836 6.773 -2.426 1 97 126 ALA A O 1
ATOM 1012 N N . TYR A 1 127 ? 17.016 8.688 -2.525 1 97.19 127 TYR A N 1
ATOM 1013 C CA . TYR A 1 127 ? 15.961 9.414 -1.827 1 97.19 127 TYR A CA 1
ATOM 1014 C C . TYR A 1 127 ? 14.68 9.453 -2.654 1 97.19 127 TYR A C 1
ATOM 1016 O O . TYR A 1 127 ? 14.727 9.383 -3.887 1 97.19 127 TYR A O 1
ATOM 1024 N N . PHE A 1 128 ? 13.586 9.57 -1.946 1 97.31 128 PHE A N 1
ATOM 1025 C CA . PHE A 1 128 ? 12.266 9.523 -2.564 1 97.31 128 PHE A CA 1
ATOM 1026 C C . PHE A 1 128 ? 12.164 10.539 -3.699 1 97.31 128 PHE A C 1
ATOM 1028 O O . PHE A 1 128 ? 11.602 10.234 -4.754 1 97.31 128 PHE A O 1
ATOM 1035 N N . VAL A 1 129 ? 12.773 11.688 -3.574 1 96.44 129 VAL A N 1
ATOM 1036 C CA . VAL A 1 129 ? 12.656 12.789 -4.523 1 96.44 129 VAL A CA 1
ATOM 1037 C C . VAL A 1 129 ? 13.383 12.43 -5.82 1 96.44 129 VAL A C 1
ATOM 1039 O O . VAL A 1 129 ? 13.164 13.07 -6.852 1 96.44 129 VAL A O 1
ATOM 1042 N N . GLU A 1 130 ? 14.195 11.406 -5.805 1 96.19 130 GLU A N 1
ATOM 1043 C CA . GLU A 1 130 ? 14.961 10.992 -6.973 1 96.19 130 GLU A CA 1
ATOM 1044 C C . GLU A 1 130 ? 14.336 9.773 -7.641 1 96.19 130 GLU A C 1
ATOM 1046 O O . GLU A 1 130 ? 14.773 9.344 -8.711 1 96.19 130 GLU A O 1
ATOM 1051 N N . GLN A 1 131 ? 13.328 9.203 -7.07 1 96.19 131 GLN A N 1
ATOM 1052 C CA . GLN A 1 131 ? 12.797 7.922 -7.523 1 96.19 131 GLN A CA 1
ATOM 1053 C C . GLN A 1 131 ? 11.781 8.117 -8.648 1 96.19 131 GLN A C 1
ATOM 1055 O O . GLN A 1 131 ? 11.109 9.141 -8.711 1 96.19 131 GLN A O 1
ATOM 1060 N N . SER A 1 132 ? 11.633 7.117 -9.516 1 94.38 132 SER A N 1
ATOM 1061 C CA . SER A 1 132 ? 10.68 7.117 -10.625 1 94.38 132 SER A CA 1
ATOM 1062 C C . SER A 1 132 ? 9.305 6.633 -10.164 1 94.38 132 SER A C 1
ATOM 1064 O O . SER A 1 132 ? 8.852 5.566 -10.578 1 94.38 132 SER A O 1
ATOM 1066 N N . ILE A 1 133 ? 8.633 7.465 -9.5 1 93.69 133 ILE A N 1
ATOM 1067 C CA . ILE A 1 133 ? 7.398 7.145 -8.789 1 93.69 133 ILE A CA 1
ATOM 1068 C C . ILE A 1 133 ? 6.344 6.648 -9.773 1 93.69 133 ILE A C 1
ATOM 1070 O O . ILE A 1 133 ? 5.73 5.598 -9.57 1 93.69 133 ILE A O 1
ATOM 1074 N N . GLU A 1 134 ? 6.133 7.367 -10.812 1 90.12 134 GLU A N 1
ATOM 1075 C CA . GLU A 1 134 ? 5.086 7.043 -11.781 1 90.12 134 GLU A CA 1
ATOM 1076 C C . GLU A 1 134 ? 5.324 5.68 -12.422 1 90.12 134 GLU A C 1
ATOM 1078 O O . GLU A 1 134 ? 4.398 4.879 -12.555 1 90.12 134 GLU A O 1
ATOM 1083 N N . GLU A 1 135 ? 6.5 5.465 -12.789 1 92.44 135 GLU A N 1
ATOM 1084 C CA . GLU A 1 135 ? 6.844 4.191 -13.406 1 92.44 135 GLU A CA 1
ATOM 1085 C C . GLU A 1 135 ? 6.633 3.031 -12.438 1 92.44 135 GLU A C 1
ATOM 1087 O O . GLU A 1 135 ? 6.035 2.014 -12.805 1 92.44 135 GLU A O 1
ATOM 1092 N N . ILE A 1 136 ? 7.117 3.178 -11.273 1 94.81 136 ILE A N 1
ATOM 1093 C CA . ILE A 1 136 ? 7.023 2.129 -10.258 1 94.81 136 ILE A CA 1
ATOM 1094 C C . ILE A 1 136 ? 5.559 1.831 -9.961 1 94.81 136 ILE A C 1
ATOM 1096 O O . ILE A 1 136 ? 5.145 0.668 -9.945 1 94.81 136 ILE A O 1
ATOM 1100 N N . MET A 1 137 ? 4.754 2.855 -9.766 1 94.62 137 MET A N 1
ATOM 1101 C CA . MET A 1 137 ? 3.346 2.656 -9.445 1 94.62 137 MET A CA 1
ATOM 1102 C C . MET A 1 137 ? 2.6 2.029 -10.617 1 94.62 137 MET A C 1
ATOM 1104 O O . MET A 1 137 ? 1.725 1.185 -10.422 1 94.62 137 MET A O 1
ATOM 1108 N N . ASN A 1 138 ? 2.91 2.441 -11.758 1 92.38 138 ASN A N 1
ATOM 1109 C CA . ASN A 1 138 ? 2.225 1.927 -12.938 1 92.38 138 ASN A CA 1
ATOM 1110 C C . ASN A 1 138 ? 2.525 0.447 -13.156 1 92.38 138 ASN A C 1
ATOM 1112 O O . ASN A 1 138 ? 1.618 -0.343 -13.422 1 92.38 138 ASN A O 1
ATOM 1116 N N . VAL A 1 139 ? 3.715 0.081 -13.039 1 93.25 139 VAL A N 1
ATOM 1117 C CA . VAL A 1 139 ? 4.141 -1.281 -13.344 1 93.25 139 VAL A CA 1
ATOM 1118 C C . VAL A 1 139 ? 3.771 -2.205 -12.18 1 93.25 139 VAL A C 1
ATOM 1120 O O . VAL A 1 139 ? 3.209 -3.281 -12.398 1 93.25 139 VAL A O 1
ATOM 1123 N N . ASN A 1 140 ? 4.047 -1.761 -10.977 1 94.75 140 ASN A N 1
ATOM 1124 C CA . ASN A 1 140 ? 3.947 -2.641 -9.812 1 94.75 140 ASN A CA 1
ATOM 1125 C C . ASN A 1 140 ? 2.512 -2.74 -9.312 1 94.75 140 ASN A C 1
ATOM 1127 O O . ASN A 1 140 ? 2.162 -3.689 -8.609 1 94.75 140 ASN A O 1
ATOM 1131 N N . LEU A 1 141 ? 1.731 -1.738 -9.633 1 95.06 141 LEU A N 1
ATOM 1132 C CA . LEU A 1 141 ? 0.435 -1.708 -8.961 1 95.06 141 LEU A CA 1
ATOM 1133 C C . LEU A 1 141 ? -0.694 -1.549 -9.977 1 95.06 141 LEU A C 1
ATOM 1135 O O . LEU A 1 141 ? -1.445 -2.492 -10.227 1 95.06 141 LEU A O 1
ATOM 1139 N N . VAL A 1 142 ? -0.715 -0.451 -10.695 1 93.88 142 VAL A N 1
ATOM 1140 C CA . VAL A 1 142 ? -1.847 -0.136 -11.562 1 93.88 142 VAL A CA 1
ATOM 1141 C C . VAL A 1 142 ? -1.954 -1.18 -12.672 1 93.88 142 VAL A C 1
ATOM 1143 O O . VAL A 1 142 ? -3.045 -1.676 -12.961 1 93.88 142 VAL A O 1
ATOM 1146 N N . GLY A 1 143 ? -0.875 -1.443 -13.297 1 93.75 143 GLY A N 1
ATOM 1147 C CA . GLY A 1 143 ? -0.871 -2.469 -14.328 1 93.75 143 GLY A CA 1
ATOM 1148 C C . GLY A 1 143 ? -1.294 -3.834 -13.82 1 93.75 143 GLY A C 1
ATOM 1149 O O . GLY A 1 143 ? -2.111 -4.512 -14.445 1 93.75 143 GLY A O 1
ATOM 1150 N N . VAL A 1 144 ? -0.807 -4.203 -12.703 1 95.56 144 VAL A N 1
ATOM 1151 C CA . VAL A 1 144 ? -1.131 -5.473 -12.062 1 95.56 144 VAL A CA 1
ATOM 1152 C C . VAL A 1 144 ? -2.617 -5.516 -11.727 1 95.56 144 VAL A C 1
ATOM 1154 O O . VAL A 1 144 ? -3.289 -6.523 -11.969 1 95.56 144 VAL A O 1
ATOM 1157 N N . MET A 1 145 ? -3.115 -4.469 -11.164 1 96.56 145 MET A N 1
ATOM 1158 C CA . MET A 1 145 ? -4.527 -4.383 -10.797 1 96.56 145 MET A CA 1
ATOM 1159 C C . MET A 1 145 ? -5.418 -4.516 -12.023 1 96.56 145 MET A C 1
ATOM 1161 O O . MET A 1 145 ? -6.445 -5.191 -11.984 1 96.56 145 MET A O 1
ATOM 1165 N N . SER A 1 146 ? -5.035 -3.869 -13.062 1 94.56 146 SER A N 1
ATOM 1166 C CA . SER A 1 146 ? -5.832 -3.9 -14.281 1 94.56 146 SER A CA 1
ATOM 1167 C C . SER A 1 146 ? -5.918 -5.312 -14.852 1 94.56 146 SER A C 1
ATOM 1169 O O . SER A 1 146 ? -7.004 -5.785 -15.203 1 94.56 146 SER A O 1
ATOM 1171 N N . LEU A 1 147 ? -4.832 -5.953 -14.961 1 95.94 147 LEU A N 1
ATOM 1172 C CA . LEU A 1 147 ? -4.812 -7.32 -15.469 1 95.94 147 LEU A CA 1
ATOM 1173 C C . LEU A 1 147 ? -5.59 -8.25 -14.547 1 95.94 147 LEU A C 1
ATOM 1175 O O . LEU A 1 147 ? -6.352 -9.102 -15.016 1 95.94 147 LEU A O 1
ATOM 1179 N N . THR A 1 148 ? -5.352 -8.094 -13.266 1 97.38 148 THR A N 1
ATOM 1180 C CA . THR A 1 148 ? -6.051 -8.906 -12.273 1 97.38 148 THR A CA 1
ATOM 1181 C C . THR A 1 148 ? -7.562 -8.734 -12.414 1 97.38 148 THR A C 1
ATOM 1183 O O . THR A 1 148 ? -8.305 -9.719 -12.398 1 97.38 148 THR A O 1
ATOM 1186 N N . ARG A 1 149 ? -7.965 -7.508 -12.516 1 95.38 149 ARG A N 1
ATOM 1187 C CA . ARG A 1 149 ? -9.391 -7.215 -12.672 1 95.38 149 ARG A CA 1
ATOM 1188 C C . ARG A 1 149 ? -9.969 -7.965 -13.867 1 95.38 149 ARG A C 1
ATOM 1190 O O . ARG A 1 149 ? -11.039 -8.578 -13.758 1 95.38 149 ARG A O 1
ATOM 1197 N N . TYR A 1 150 ? -9.305 -7.883 -14.93 1 94.44 150 TYR A N 1
ATOM 1198 C CA . TYR A 1 150 ? -9.781 -8.492 -16.156 1 94.44 150 TYR A CA 1
ATOM 1199 C C . TYR A 1 150 ? -9.875 -10.008 -16.016 1 94.44 150 TYR A C 1
ATOM 1201 O O . TYR A 1 150 ? -10.852 -10.617 -16.453 1 94.44 150 TYR A O 1
ATOM 1209 N N . VAL A 1 151 ? -8.945 -10.656 -15.445 1 97.31 151 VAL A N 1
ATOM 1210 C CA . VAL A 1 151 ? -8.891 -12.109 -15.273 1 97.31 151 VAL A CA 1
ATOM 1211 C C . VAL A 1 151 ? -9.945 -12.547 -14.266 1 97.31 151 VAL A C 1
ATOM 1213 O O . VAL A 1 151 ? -10.57 -13.602 -14.43 1 97.31 151 VAL A O 1
ATOM 1216 N N . LEU A 1 152 ? -10.133 -11.734 -13.258 1 97.44 152 LEU A N 1
ATOM 1217 C CA . LEU A 1 152 ? -11.047 -12.078 -12.18 1 97.44 152 LEU A CA 1
ATOM 1218 C C . LEU A 1 152 ? -12.484 -12.172 -12.688 1 97.44 152 LEU A C 1
ATOM 1220 O O . LEU A 1 152 ? -13.273 -12.977 -12.188 1 97.44 152 LEU A O 1
ATOM 1224 N N . VAL A 1 153 ? -12.82 -11.359 -13.672 1 96 153 VAL A N 1
ATOM 1225 C CA . VAL A 1 153 ? -14.172 -11.391 -14.219 1 96 153 VAL A CA 1
ATOM 1226 C C . VAL A 1 153 ? -14.508 -12.805 -14.688 1 96 153 VAL A C 1
ATOM 1228 O O . VAL A 1 153 ? -15.547 -13.359 -14.32 1 96 153 VAL A O 1
ATOM 1231 N N . ASN A 1 154 ? -13.648 -13.352 -15.414 1 94.5 154 ASN A N 1
ATOM 1232 C CA . ASN A 1 154 ? -13.844 -14.703 -15.922 1 94.5 154 ASN A CA 1
ATOM 1233 C C . ASN A 1 154 ? -13.781 -15.734 -14.797 1 94.5 154 ASN A C 1
ATOM 1235 O O . ASN A 1 154 ? -14.562 -16.688 -14.773 1 94.5 154 ASN A O 1
ATOM 1239 N N . MET A 1 155 ? -12.859 -15.617 -13.891 1 96.5 155 MET A N 1
ATOM 1240 C CA . MET A 1 155 ? -12.703 -16.547 -12.781 1 96.5 155 MET A CA 1
ATOM 1241 C C . MET A 1 155 ? -13.953 -16.594 -11.914 1 96.5 155 MET A C 1
ATOM 1243 O O . MET A 1 155 ? -14.391 -17.656 -11.492 1 96.5 155 MET A O 1
ATOM 1247 N N . MET A 1 156 ? -14.43 -15.414 -11.656 1 96.38 156 MET A N 1
ATOM 1248 C CA . MET A 1 156 ? -15.633 -15.32 -10.844 1 96.38 156 MET A CA 1
ATOM 1249 C C . MET A 1 156 ? -16.812 -15.992 -11.531 1 96.38 156 MET A C 1
ATOM 1251 O O . MET A 1 156 ? -17.594 -16.703 -10.898 1 96.38 156 MET A O 1
ATOM 1255 N N . ASP A 1 157 ? -16.938 -15.789 -12.82 1 94.88 157 ASP A N 1
ATOM 1256 C CA . ASP A 1 157 ? -18.016 -16.391 -13.609 1 94.88 157 ASP A CA 1
ATOM 1257 C C . ASP A 1 157 ? -17.922 -17.906 -13.617 1 94.88 157 ASP A C 1
ATOM 1259 O O . ASP A 1 157 ? -18.938 -18.594 -13.516 1 94.88 157 ASP A O 1
ATOM 1263 N N . CYS A 1 158 ? -16.781 -18.391 -13.727 1 93.12 158 CYS A N 1
ATOM 1264 C CA . CYS A 1 158 ? -16.547 -19.828 -13.797 1 93.12 158 CYS A CA 1
ATOM 1265 C C . CYS A 1 158 ? -16.531 -20.453 -12.406 1 93.12 158 CYS A C 1
ATOM 1267 O O . CYS A 1 158 ? -16.641 -21.672 -12.258 1 93.12 158 CYS A O 1
ATOM 1269 N N . GLY A 1 159 ? -16.297 -19.672 -11.367 1 94.44 159 GLY A N 1
ATOM 1270 C CA . GLY A 1 159 ? -16.266 -20.125 -9.984 1 94.44 159 GLY A CA 1
ATOM 1271 C C . GLY A 1 159 ? -14.984 -20.859 -9.625 1 94.44 159 GLY A C 1
ATOM 1272 O O . GLY A 1 159 ? -15.016 -21.844 -8.891 1 94.44 159 GLY A O 1
ATOM 1273 N N . TYR A 1 160 ? -13.922 -20.422 -10.25 1 94.38 160 TYR A N 1
ATOM 1274 C CA . TYR A 1 160 ? -12.641 -21.078 -10.008 1 94.38 160 TYR A CA 1
ATOM 1275 C C . TYR A 1 160 ? -11.484 -20.188 -10.461 1 94.38 160 TYR A C 1
ATOM 1277 O O . TYR A 1 160 ? -11.57 -19.531 -11.5 1 94.38 160 TYR A O 1
ATOM 1285 N N . GLY A 1 161 ? -10.445 -20.25 -9.602 1 96.44 161 GLY A N 1
ATOM 1286 C CA . GLY A 1 161 ? -9.258 -19.562 -10.055 1 96.44 161 GLY A CA 1
ATOM 1287 C C . GLY A 1 161 ? -8.281 -19.25 -8.938 1 96.44 161 GLY A C 1
ATOM 1288 O O . GLY A 1 161 ? -8.664 -19.234 -7.762 1 96.44 161 GLY A O 1
ATOM 1289 N N . TYR A 1 162 ? -7 -19.078 -9.273 1 97.38 162 TYR A N 1
ATOM 1290 C CA . TYR A 1 162 ? -5.941 -18.672 -8.359 1 97.38 162 TYR A CA 1
ATOM 1291 C C . TYR A 1 162 ? -5.211 -17.438 -8.875 1 97.38 162 TYR A C 1
ATOM 1293 O O . TYR A 1 162 ? -4.855 -17.375 -10.055 1 97.38 162 TYR A O 1
ATOM 1301 N N . VAL A 1 163 ? -5.121 -16.484 -8.07 1 98.38 163 VAL A N 1
ATOM 1302 C CA . VAL A 1 163 ? -4.293 -15.312 -8.359 1 98.38 163 VAL A CA 1
ATOM 1303 C C . VAL A 1 163 ? -3.127 -15.258 -7.375 1 98.38 163 VAL A C 1
ATOM 1305 O O . VAL A 1 163 ? -3.332 -15.242 -6.16 1 98.38 163 VAL A O 1
ATOM 1308 N N . ILE A 1 164 ? -1.927 -15.281 -7.895 1 98.25 164 ILE A N 1
ATOM 1309 C CA . ILE A 1 164 ? -0.72 -15.211 -7.078 1 98.25 164 ILE A CA 1
ATOM 1310 C C . ILE A 1 164 ? 0.021 -13.906 -7.355 1 98.25 164 ILE A C 1
ATOM 1312 O O . ILE A 1 164 ? 0.428 -13.648 -8.492 1 98.25 164 ILE A O 1
ATOM 1316 N N . ASN A 1 165 ? 0.126 -13.07 -6.387 1 97.88 165 ASN A N 1
ATOM 1317 C CA . ASN A 1 165 ? 0.895 -11.836 -6.461 1 97.88 165 ASN A CA 1
ATOM 1318 C C . ASN A 1 165 ? 2.27 -11.992 -5.816 1 97.88 165 ASN A C 1
ATOM 1320 O O . ASN A 1 165 ? 2.373 -12.195 -4.605 1 97.88 165 ASN A O 1
ATOM 1324 N N . ILE A 1 166 ? 3.277 -11.883 -6.625 1 96.94 166 ILE A N 1
ATOM 1325 C CA . ILE A 1 166 ? 4.633 -12.016 -6.098 1 96.94 166 ILE A CA 1
ATOM 1326 C C . ILE A 1 166 ? 5.055 -10.703 -5.438 1 96.94 166 ILE A C 1
ATOM 1328 O O . ILE A 1 166 ? 5.137 -9.664 -6.098 1 96.94 166 ILE A O 1
ATOM 1332 N N . GLY A 1 167 ? 5.219 -10.797 -4.211 1 94.75 167 GLY A N 1
ATOM 1333 C CA . GLY A 1 167 ? 5.613 -9.641 -3.428 1 94.75 167 GLY A CA 1
ATOM 1334 C C . GLY A 1 167 ? 7.078 -9.641 -3.045 1 94.75 167 GLY A C 1
ATOM 1335 O O . GLY A 1 167 ? 7.934 -10.023 -3.846 1 94.75 167 GLY A O 1
ATOM 1336 N N . SER A 1 168 ? 7.367 -9.07 -1.879 1 91.25 168 SER A N 1
ATOM 1337 C CA . SER A 1 168 ? 8.727 -8.922 -1.366 1 91.25 168 SER A CA 1
ATOM 1338 C C . SER A 1 168 ? 8.75 -8.945 0.159 1 91.25 168 SER A C 1
ATOM 1340 O O . SER A 1 168 ? 7.781 -8.531 0.803 1 91.25 168 SER A O 1
ATOM 1342 N N . LEU A 1 169 ? 9.82 -9.461 0.675 1 85.94 169 LEU A 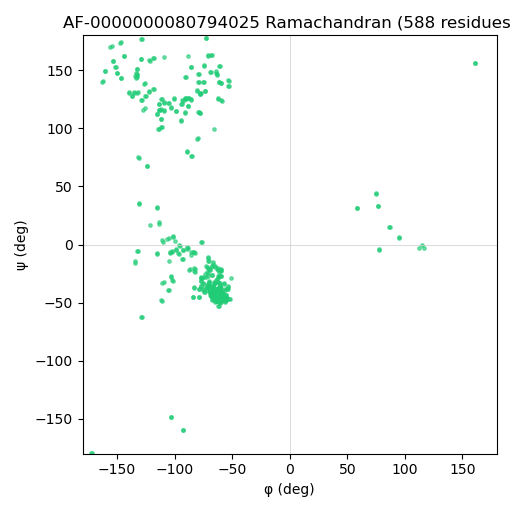N 1
ATOM 1343 C CA . LEU A 1 169 ? 10.023 -9.328 2.113 1 85.94 169 LEU A CA 1
ATOM 1344 C C . LEU A 1 169 ? 10.125 -7.855 2.51 1 85.94 169 LEU A C 1
ATOM 1346 O O . LEU A 1 169 ? 9.812 -7.492 3.645 1 85.94 169 LEU A O 1
ATOM 1350 N N . MET A 1 170 ? 10.555 -7.023 1.625 1 73.75 170 MET A N 1
ATOM 1351 C CA . MET A 1 170 ? 10.617 -5.582 1.857 1 73.75 170 MET A CA 1
ATOM 1352 C C . MET A 1 170 ? 9.219 -5 2.031 1 73.75 170 MET A C 1
ATOM 1354 O O . MET A 1 170 ? 9.062 -3.898 2.561 1 73.75 170 MET A O 1
ATOM 1358 N N . GLY A 1 171 ? 8.289 -5.676 1.606 1 68.56 171 GLY A N 1
ATOM 1359 C CA . GLY A 1 171 ? 6.914 -5.234 1.76 1 68.56 171 GLY A CA 1
ATOM 1360 C C . GLY A 1 171 ? 6.383 -5.414 3.17 1 68.56 171 GLY A C 1
ATOM 1361 O O . GLY A 1 171 ? 5.258 -5.012 3.471 1 68.56 171 GLY A O 1
ATOM 1362 N N . GLU A 1 172 ? 7.207 -5.891 4.066 1 71.31 172 GLU A N 1
ATOM 1363 C CA . GLU A 1 172 ? 6.738 -6.203 5.414 1 71.31 172 GLU A CA 1
ATOM 1364 C C . GLU A 1 172 ? 7.188 -5.141 6.414 1 71.31 172 GLU A C 1
ATOM 1366 O O . GLU A 1 172 ? 6.777 -5.164 7.574 1 71.31 172 GLU A O 1
ATOM 1371 N N . ALA A 1 173 ? 8 -4.246 5.938 1 78.19 173 ALA A N 1
ATOM 1372 C CA . ALA A 1 173 ? 8.531 -3.186 6.789 1 78.19 173 ALA A CA 1
ATOM 1373 C C . ALA A 1 173 ? 8.742 -1.896 6 1 78.19 173 ALA A C 1
ATOM 1375 O O . ALA A 1 173 ? 8.484 -1.851 4.797 1 78.19 173 ALA A O 1
ATOM 1376 N N . SER A 1 174 ? 9.102 -0.857 6.777 1 88.94 174 SER A N 1
ATOM 1377 C CA . SER A 1 174 ? 9.484 0.383 6.109 1 88.94 174 SER A CA 1
ATOM 1378 C C . SER A 1 174 ? 10.703 0.177 5.223 1 88.94 174 SER A C 1
ATOM 1380 O O . SER A 1 174 ? 11.617 -0.575 5.574 1 88.94 174 SER A O 1
ATOM 1382 N N . THR A 1 175 ? 10.664 0.809 4.055 1 92.75 175 THR A N 1
ATOM 1383 C CA . THR A 1 175 ? 11.727 0.636 3.072 1 92.75 175 THR A CA 1
ATOM 1384 C C . THR A 1 175 ? 12.328 1.984 2.682 1 92.75 175 THR A C 1
ATOM 1386 O O . THR A 1 175 ? 12.281 2.371 1.512 1 92.75 175 THR A O 1
ATOM 1389 N N . PRO A 1 176 ? 13.023 2.604 3.668 1 95.81 176 PRO A N 1
ATOM 1390 C CA . PRO A 1 176 ? 13.641 3.889 3.34 1 95.81 176 PRO A CA 1
ATOM 1391 C C . PRO A 1 176 ? 14.656 3.783 2.201 1 95.81 176 PRO A C 1
ATOM 1393 O O . PRO A 1 176 ? 15.383 2.793 2.107 1 95.81 176 PRO A O 1
ATOM 1396 N N . LEU A 1 177 ? 14.648 4.781 1.279 1 97.06 177 LEU A N 1
ATOM 1397 C CA . LEU A 1 177 ? 15.523 4.906 0.12 1 97.06 177 LEU A CA 1
ATOM 1398 C C . LEU A 1 177 ? 15.078 3.973 -1.002 1 97.06 177 LEU A C 1
ATOM 1400 O O . LEU A 1 177 ? 15.664 3.98 -2.09 1 97.06 177 LEU A O 1
ATOM 1404 N N . TYR A 1 178 ? 14.102 3.18 -0.763 1 96.38 178 TYR A N 1
ATOM 1405 C CA . TYR A 1 178 ? 13.289 2.436 -1.723 1 96.38 178 TYR A CA 1
ATOM 1406 C C . TYR A 1 178 ? 11.805 2.625 -1.445 1 96.38 178 TYR A C 1
ATOM 1408 O O . TYR A 1 178 ? 11.016 1.683 -1.573 1 96.38 178 TYR A O 1
ATOM 1416 N N . SER A 1 179 ? 11.461 3.768 -1.023 1 96.38 179 SER A N 1
ATOM 1417 C CA . SER A 1 179 ? 10.148 4.035 -0.438 1 96.38 179 SER A CA 1
ATOM 1418 C C . SER A 1 179 ? 9.031 3.783 -1.443 1 96.38 179 SER A C 1
ATOM 1420 O O . SER A 1 179 ? 7.996 3.213 -1.098 1 96.38 179 SER A O 1
ATOM 1422 N N . ALA A 1 180 ? 9.211 4.23 -2.738 1 95.88 180 ALA A N 1
ATOM 1423 C CA . ALA A 1 180 ? 8.172 4.016 -3.742 1 95.88 180 ALA A CA 1
ATOM 1424 C C . ALA A 1 180 ? 7.977 2.527 -4.023 1 95.88 180 ALA A C 1
ATOM 1426 O O . ALA A 1 180 ? 6.844 2.051 -4.129 1 95.88 180 ALA A O 1
ATOM 1427 N N . PHE A 1 181 ? 9.086 1.838 -4.145 1 94.81 181 PHE A N 1
ATOM 1428 C CA . PHE A 1 181 ? 9.031 0.399 -4.371 1 94.81 181 PHE A CA 1
ATOM 1429 C C . PHE A 1 181 ? 8.352 -0.307 -3.201 1 94.81 181 PHE A C 1
ATOM 1431 O O . PHE A 1 181 ? 7.43 -1.098 -3.396 1 94.81 181 PHE A O 1
ATOM 1438 N N . GLY A 1 182 ? 8.844 -0.046 -2.004 1 94.25 182 GLY A N 1
ATOM 1439 C CA . GLY A 1 182 ? 8.258 -0.642 -0.815 1 94.25 182 GLY A CA 1
ATOM 1440 C C . GLY A 1 182 ? 6.77 -0.371 -0.685 1 94.25 182 GLY A C 1
ATOM 1441 O O . GLY A 1 182 ? 5.996 -1.271 -0.351 1 94.25 182 GLY A O 1
ATOM 1442 N N . CYS A 1 183 ? 6.422 0.828 -0.941 1 94.19 183 CYS A N 1
ATOM 1443 C CA . CYS A 1 183 ? 5.023 1.238 -0.913 1 94.19 183 CYS A CA 1
ATOM 1444 C C . CYS A 1 183 ? 4.191 0.414 -1.889 1 94.19 183 CYS A C 1
ATOM 1446 O O . CYS A 1 183 ? 3.09 -0.027 -1.556 1 94.19 183 CYS A O 1
ATOM 1448 N N . SER A 1 184 ? 4.625 0.193 -3.047 1 95.31 184 SER A N 1
ATOM 1449 C CA . SER A 1 184 ? 3.904 -0.563 -4.066 1 95.31 184 SER A CA 1
ATOM 1450 C C . SER A 1 184 ? 3.693 -2.01 -3.637 1 95.31 184 SER A C 1
ATOM 1452 O O . SER A 1 184 ? 2.633 -2.59 -3.885 1 95.31 184 SER A O 1
ATOM 1454 N N . LYS A 1 185 ? 4.699 -2.59 -3.029 1 95.19 185 LYS A N 1
ATOM 1455 C CA . LYS A 1 185 ? 4.594 -3.98 -2.598 1 95.19 185 LYS A CA 1
ATOM 1456 C C . LYS A 1 185 ? 3.65 -4.117 -1.406 1 95.19 185 LYS A C 1
ATOM 1458 O O . LYS A 1 185 ? 2.912 -5.098 -1.302 1 95.19 185 LYS A O 1
ATOM 1463 N N . GLN A 1 186 ? 3.688 -3.17 -0.573 1 93.62 186 GLN A N 1
ATOM 1464 C CA . GLN A 1 186 ? 2.742 -3.186 0.54 1 93.62 186 GLN A CA 1
ATOM 1465 C C . GLN A 1 186 ? 1.312 -2.988 0.048 1 93.62 186 GLN A C 1
ATOM 1467 O O . GLN A 1 186 ? 0.375 -3.57 0.601 1 93.62 186 GLN A O 1
ATOM 1472 N N . ALA A 1 187 ? 1.177 -2.131 -0.911 1 94.44 187 ALA A N 1
ATOM 1473 C CA . ALA A 1 187 ? -0.13 -1.946 -1.536 1 94.44 187 ALA A CA 1
ATOM 1474 C C . ALA A 1 187 ? -0.638 -3.252 -2.141 1 94.44 187 ALA A C 1
ATOM 1476 O O . ALA A 1 187 ? -1.806 -3.611 -1.969 1 94.44 187 ALA A O 1
ATOM 1477 N N . LEU A 1 188 ? 0.202 -3.893 -2.797 1 95.5 188 LEU A N 1
ATOM 1478 C CA . LEU A 1 188 ? -0.152 -5.168 -3.416 1 95.5 188 LEU A CA 1
ATOM 1479 C C . LEU A 1 188 ? -0.56 -6.188 -2.359 1 95.5 188 LEU A C 1
ATOM 1481 O O . LEU A 1 188 ? -1.494 -6.965 -2.57 1 95.5 188 LEU A O 1
ATOM 1485 N N . LYS A 1 189 ? 0.164 -6.219 -1.303 1 94.5 189 LYS A N 1
ATOM 1486 C CA . LYS A 1 189 ? -0.18 -7.098 -0.187 1 94.5 189 LYS A CA 1
ATOM 1487 C C . LYS A 1 189 ? -1.573 -6.781 0.349 1 94.5 189 LYS A C 1
ATOM 1489 O O . LYS A 1 189 ? -2.379 -7.688 0.571 1 94.5 189 LYS A O 1
ATOM 1494 N N . ALA A 1 190 ? -1.796 -5.527 0.557 1 94 190 ALA A N 1
ATOM 1495 C CA . ALA A 1 190 ? -3.098 -5.098 1.063 1 94 190 ALA A CA 1
ATOM 1496 C C . ALA A 1 190 ? -4.215 -5.484 0.1 1 94 190 ALA A C 1
ATOM 1498 O O . ALA A 1 190 ? -5.285 -5.926 0.527 1 94 190 ALA A O 1
ATOM 1499 N N . LEU A 1 191 ? -3.984 -5.293 -1.131 1 96.38 191 LEU A N 1
ATOM 1500 C CA . LEU A 1 191 ? -4.957 -5.68 -2.146 1 96.38 191 LEU A CA 1
ATOM 1501 C C . LEU A 1 191 ? -5.234 -7.176 -2.09 1 96.38 191 LEU A C 1
ATOM 1503 O O . LEU A 1 191 ? -6.395 -7.598 -2.115 1 96.38 191 LEU A O 1
ATOM 1507 N N . SER A 1 192 ? -4.191 -7.934 -2.029 1 96.69 192 SER A N 1
ATOM 1508 C CA . SER A 1 192 ? -4.316 -9.383 -1.974 1 96.69 192 SER A CA 1
ATOM 1509 C C . SER A 1 192 ? -5.137 -9.82 -0.766 1 96.69 192 SER A C 1
ATOM 1511 O O . SER A 1 192 ? -6 -10.703 -0.878 1 96.69 192 SER A O 1
ATOM 1513 N N . ASP A 1 193 ? -4.836 -9.211 0.312 1 94.81 193 ASP A N 1
ATOM 1514 C CA . ASP A 1 193 ? -5.535 -9.523 1.554 1 94.81 193 ASP A CA 1
ATOM 1515 C C . ASP A 1 193 ? -7.031 -9.266 1.423 1 94.81 193 ASP A C 1
ATOM 1517 O O . ASP A 1 193 ? -7.852 -10.102 1.808 1 94.81 193 ASP A O 1
ATOM 1521 N N . SER A 1 194 ? -7.387 -8.125 0.914 1 96.81 194 SER A N 1
ATOM 1522 C CA . SER A 1 194 ? -8.797 -7.766 0.755 1 96.81 194 SER A CA 1
ATOM 1523 C C . SER A 1 194 ? -9.492 -8.695 -0.231 1 96.81 194 SER A C 1
ATOM 1525 O O . SER A 1 194 ? -10.617 -9.141 0.017 1 96.81 194 SER A O 1
ATOM 1527 N N . LEU A 1 195 ? -8.852 -9.008 -1.295 1 97.88 195 LEU A N 1
ATOM 1528 C CA . LEU A 1 195 ? -9.453 -9.828 -2.34 1 97.88 195 LEU A CA 1
ATOM 1529 C C . LEU A 1 195 ? -9.625 -11.273 -1.866 1 97.88 195 LEU A C 1
ATOM 1531 O O . LEU A 1 195 ? -10.555 -11.961 -2.299 1 97.88 195 LEU A O 1
ATOM 1535 N N . TYR A 1 196 ? -8.711 -11.727 -0.992 1 96.94 196 TYR A N 1
ATOM 1536 C CA . TYR A 1 196 ? -8.828 -13.055 -0.408 1 96.94 196 TYR A CA 1
ATOM 1537 C C . TYR A 1 196 ? -10.203 -13.266 0.212 1 96.94 196 TYR A C 1
ATOM 1539 O O . TYR A 1 196 ? -10.852 -14.281 -0.026 1 96.94 196 TYR A O 1
ATOM 1547 N N . TYR A 1 197 ? -10.633 -12.312 0.973 1 95.88 197 TYR A N 1
ATOM 1548 C CA . TYR A 1 197 ? -11.922 -12.414 1.635 1 95.88 197 TYR A CA 1
ATOM 1549 C C . TYR A 1 197 ? -13.055 -12.094 0.667 1 95.88 197 TYR A C 1
ATOM 1551 O O . TYR A 1 197 ? -14.109 -12.742 0.691 1 95.88 197 TYR A O 1
ATOM 1559 N N . GLU A 1 198 ? -12.867 -11.141 -0.192 1 96.88 198 GLU A N 1
ATOM 1560 C CA . GLU A 1 198 ? -13.875 -10.672 -1.134 1 96.88 198 GLU A CA 1
ATOM 1561 C C . GLU A 1 198 ? -14.297 -11.781 -2.092 1 96.88 198 GLU A C 1
ATOM 1563 O O . GLU A 1 198 ? -15.461 -11.867 -2.486 1 96.88 198 GLU A O 1
ATOM 1568 N N . LEU A 1 199 ? -13.359 -12.688 -2.451 1 97.25 199 LEU A N 1
ATOM 1569 C CA . LEU A 1 199 ? -13.609 -13.617 -3.551 1 97.25 199 LEU A CA 1
ATOM 1570 C C . LEU A 1 199 ? -13.781 -15.039 -3.033 1 97.25 199 LEU A C 1
ATOM 1572 O O . LEU A 1 199 ? -13.914 -15.977 -3.822 1 97.25 199 LEU A O 1
ATOM 1576 N N . GLU A 1 200 ? -13.734 -15.188 -1.757 1 93 200 GLU A N 1
ATOM 1577 C CA . GLU A 1 200 ? -13.891 -16.5 -1.154 1 93 200 GLU A CA 1
ATOM 1578 C C . GLU A 1 200 ? -15.172 -17.188 -1.635 1 93 200 GLU A C 1
ATOM 1580 O O . GLU A 1 200 ? -15.18 -18.375 -1.914 1 93 200 GLU A O 1
ATOM 1585 N N . GLY A 1 201 ? -16.25 -16.438 -1.797 1 93.69 201 GLY A N 1
ATOM 1586 C CA . GLY A 1 201 ? -17.531 -16.984 -2.211 1 93.69 201 GLY A CA 1
ATOM 1587 C C . GLY A 1 201 ? -17.562 -17.422 -3.662 1 93.69 201 GLY A C 1
ATOM 1588 O O . GLY A 1 201 ? -18.469 -18.125 -4.086 1 93.69 201 GLY A O 1
ATOM 1589 N N . TYR A 1 202 ? -16.594 -17.078 -4.43 1 96.19 202 TYR A N 1
ATOM 1590 C CA . TYR A 1 202 ? -16.5 -17.422 -5.844 1 96.19 202 TYR A CA 1
ATOM 1591 C C . TYR A 1 202 ? -15.469 -18.531 -6.066 1 96.19 202 TYR A C 1
ATOM 1593 O O . TYR A 1 202 ? -15.086 -18.812 -7.203 1 96.19 202 TYR A O 1
ATOM 1601 N N . ASN A 1 203 ? -14.914 -19.078 -4.945 1 94.88 203 ASN A N 1
ATOM 1602 C CA . ASN A 1 203 ? -13.883 -20.094 -5.016 1 94.88 203 ASN A CA 1
ATOM 1603 C C . ASN A 1 203 ? -12.656 -19.609 -5.793 1 94.88 203 ASN A C 1
ATOM 1605 O O . ASN A 1 203 ? -12.109 -20.344 -6.621 1 94.88 203 ASN A O 1
ATOM 1609 N N . VAL A 1 204 ? -12.406 -18.406 -5.73 1 96.88 204 VAL A N 1
ATOM 1610 C CA . VAL A 1 204 ? -11.188 -17.797 -6.27 1 96.88 204 VAL A CA 1
ATOM 1611 C C . VAL A 1 204 ? -10.242 -17.422 -5.129 1 96.88 204 VAL A C 1
ATOM 1613 O O . VAL A 1 204 ? -10.633 -16.719 -4.195 1 96.88 204 VAL A O 1
ATOM 1616 N N . ASN A 1 205 ? -9.055 -17.953 -5.148 1 96.62 205 ASN A N 1
ATOM 1617 C CA . ASN A 1 205 ? -8.07 -17.672 -4.113 1 96.62 205 ASN A CA 1
ATOM 1618 C C . ASN A 1 205 ? -7.051 -16.625 -4.582 1 96.62 205 ASN A C 1
ATOM 1620 O O . ASN A 1 205 ? -6.488 -16.75 -5.672 1 96.62 205 ASN A O 1
ATOM 1624 N N . VAL A 1 206 ? -6.895 -15.609 -3.834 1 97.88 206 VAL A N 1
ATOM 1625 C CA . VAL A 1 206 ? -5.883 -14.586 -4.082 1 97.88 206 VAL A CA 1
ATOM 1626 C C . VAL A 1 206 ? -4.82 -14.633 -2.986 1 97.88 206 VAL A C 1
ATOM 1628 O O . VAL A 1 206 ? -5.137 -14.523 -1.8 1 97.88 206 VAL A O 1
ATOM 1631 N N . GLU A 1 207 ? -3.568 -14.766 -3.426 1 97 207 GLU A N 1
ATOM 1632 C CA . GLU A 1 207 ? -2.49 -14.992 -2.469 1 97 207 GLU A CA 1
ATOM 1633 C C . GLU A 1 207 ? -1.306 -14.07 -2.744 1 97 207 GLU A C 1
ATOM 1635 O O . GLU A 1 207 ? -0.914 -13.883 -3.898 1 97 207 GLU A O 1
ATOM 1640 N N . TYR A 1 208 ? -0.83 -13.406 -1.691 1 96.06 208 TYR A N 1
ATOM 1641 C CA . TYR A 1 208 ? 0.417 -12.648 -1.73 1 96.06 208 TYR A CA 1
ATOM 1642 C C . TYR A 1 208 ? 1.598 -13.523 -1.324 1 96.06 208 TYR A C 1
ATOM 1644 O O . TYR A 1 208 ? 1.594 -14.117 -0.244 1 96.06 208 TYR A O 1
ATOM 1652 N N . MET A 1 209 ? 2.637 -13.617 -2.135 1 96.06 209 MET A N 1
ATOM 1653 C CA . MET A 1 209 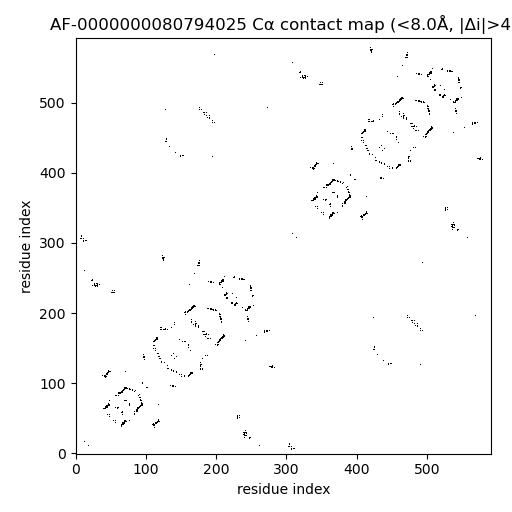? 3.809 -14.422 -1.807 1 96.06 209 MET A CA 1
ATOM 1654 C C . MET A 1 209 ? 5.043 -13.539 -1.636 1 96.06 209 MET A C 1
ATOM 1656 O O . MET A 1 209 ? 5.559 -12.992 -2.611 1 96.06 209 MET A O 1
ATOM 1660 N N . GLY A 1 210 ? 5.492 -13.477 -0.448 1 94.81 210 GLY A N 1
ATOM 1661 C CA . GLY A 1 210 ? 6.703 -12.719 -0.169 1 94.81 210 GLY A CA 1
ATOM 1662 C C . GLY A 1 210 ? 7.973 -13.484 -0.508 1 94.81 210 GLY A C 1
ATOM 1663 O O . GLY A 1 210 ? 8.102 -14.664 -0.176 1 94.81 210 GLY A O 1
ATOM 1664 N N . VAL A 1 211 ? 8.852 -12.789 -1.21 1 94.62 211 VAL A N 1
ATOM 1665 C CA . VAL A 1 211 ? 10.125 -13.391 -1.584 1 94.62 211 VAL A CA 1
ATOM 1666 C C . VAL A 1 211 ? 11.266 -12.422 -1.266 1 94.62 211 VAL A C 1
ATOM 1668 O O . VAL A 1 211 ? 11.062 -11.211 -1.197 1 94.62 211 VAL A O 1
ATOM 1671 N N . GLY A 1 212 ? 12.422 -12.977 -0.974 1 92.31 212 GLY A N 1
ATOM 1672 C CA . GLY A 1 212 ? 13.617 -12.172 -0.768 1 92.31 212 GLY A CA 1
ATOM 1673 C C . GLY A 1 212 ? 14.445 -12 -2.027 1 92.31 212 GLY A C 1
ATOM 1674 O O . GLY A 1 212 ? 13.922 -12.102 -3.139 1 92.31 212 GLY A O 1
ATOM 1675 N N . ASP A 1 213 ? 15.703 -11.664 -1.877 1 88.25 213 ASP A N 1
ATOM 1676 C CA . ASP A 1 213 ? 16.609 -11.453 -2.992 1 88.25 213 ASP A CA 1
ATOM 1677 C C . ASP A 1 213 ? 16.922 -12.758 -3.717 1 88.25 213 ASP A C 1
ATOM 1679 O O . ASP A 1 213 ? 16.859 -13.836 -3.115 1 88.25 213 ASP A O 1
ATOM 1683 N N . MET A 1 214 ? 17.125 -12.578 -4.941 1 89.44 214 MET A N 1
ATOM 1684 C CA . MET A 1 214 ? 17.484 -13.727 -5.77 1 89.44 214 MET A CA 1
ATOM 1685 C C . MET A 1 214 ? 18.859 -13.547 -6.383 1 89.44 214 MET A C 1
ATOM 1687 O O . MET A 1 214 ? 19.359 -12.422 -6.48 1 89.44 214 MET A O 1
ATOM 1691 N N . SER A 1 215 ? 19.359 -14.633 -6.766 1 88.31 215 SER A N 1
ATOM 1692 C CA . SER A 1 215 ? 20.656 -14.578 -7.414 1 88.31 215 SER A CA 1
ATOM 1693 C C . SER A 1 215 ? 20.547 -14.031 -8.836 1 88.31 215 SER A C 1
ATOM 1695 O O . SER A 1 215 ? 19.547 -14.242 -9.508 1 88.31 215 SER A O 1
ATOM 1697 N N . SER A 1 216 ? 21.516 -13.203 -9.203 1 78.19 216 SER A N 1
ATOM 1698 C CA . SER A 1 216 ? 21.609 -12.766 -10.586 1 78.19 216 SER A CA 1
ATOM 1699 C C . SER A 1 216 ? 22.469 -13.734 -11.414 1 78.19 216 SER A C 1
ATOM 1701 O O . SER A 1 216 ? 23.594 -13.414 -11.781 1 78.19 216 SER A O 1
ATOM 1703 N N . GLU A 1 217 ? 21.922 -14.719 -11.766 1 72.44 217 GLU A N 1
ATOM 1704 C CA . GLU A 1 217 ? 22.656 -15.75 -12.484 1 72.44 217 GLU A CA 1
ATOM 1705 C C . GLU A 1 217 ? 23.125 -15.242 -13.844 1 72.44 217 GLU A C 1
ATOM 1707 O O . GLU A 1 217 ? 24.203 -15.625 -14.32 1 72.44 217 GLU A O 1
ATOM 1712 N N . GLY A 1 218 ? 22.328 -14.398 -14.398 1 67.88 218 GLY A N 1
ATOM 1713 C CA . GLY A 1 218 ? 22.719 -13.82 -15.68 1 67.88 218 GLY A CA 1
ATOM 1714 C C . GLY A 1 218 ? 24.016 -13.023 -15.602 1 67.88 218 GLY A C 1
ATOM 1715 O O . GLY A 1 218 ? 24.703 -12.859 -16.609 1 67.88 218 GLY A O 1
ATOM 1716 N N . CYS A 1 219 ? 24.281 -12.602 -14.438 1 69.06 219 CYS A N 1
ATOM 1717 C CA . CYS A 1 219 ? 25.5 -11.805 -14.258 1 69.06 219 CYS A CA 1
ATOM 1718 C C . CYS A 1 219 ? 26.609 -12.648 -13.656 1 69.06 219 CYS A C 1
ATOM 1720 O O . CYS A 1 219 ? 27.625 -12.109 -13.203 1 69.06 219 CYS A O 1
ATOM 1722 N N . GLY A 1 220 ? 26.328 -13.891 -13.555 1 74.31 220 GLY A N 1
ATOM 1723 C CA . GLY A 1 220 ? 27.391 -14.789 -13.125 1 74.31 220 GLY A CA 1
ATOM 1724 C C . GLY A 1 220 ? 27.375 -15.055 -11.633 1 74.31 220 GLY A C 1
ATOM 1725 O O . GLY A 1 220 ? 28.266 -15.727 -11.109 1 74.31 220 GLY A O 1
ATOM 1726 N N . GLU A 1 221 ? 26.422 -14.578 -11.023 1 82.38 221 GLU A N 1
ATOM 1727 C CA . GLU A 1 221 ? 26.344 -14.781 -9.578 1 82.38 221 GLU A CA 1
ATOM 1728 C C . GLU A 1 221 ? 25.844 -16.188 -9.25 1 82.38 221 GLU A C 1
ATOM 1730 O O . GLU A 1 221 ? 24.844 -16.641 -9.812 1 82.38 221 GLU A O 1
ATOM 1735 N N . LYS A 1 222 ? 26.609 -16.812 -8.352 1 87.5 222 LYS A N 1
ATOM 1736 C CA . LYS A 1 222 ? 26.188 -18.141 -7.902 1 87.5 222 LYS A CA 1
ATOM 1737 C C . LYS A 1 2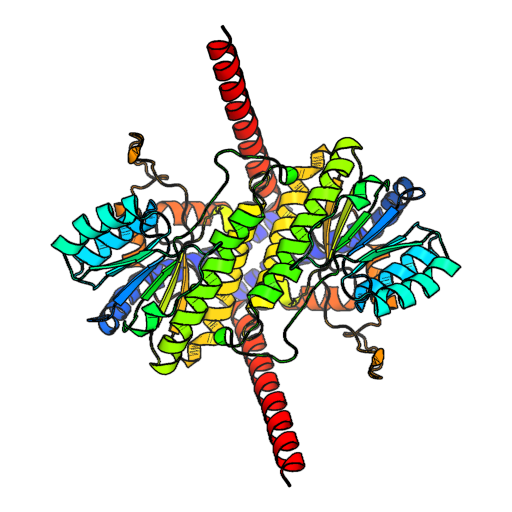22 ? 25.094 -18.047 -6.852 1 87.5 222 LYS A C 1
ATOM 1739 O O . LYS A 1 222 ? 25.141 -17.172 -5.973 1 87.5 222 LYS A O 1
ATOM 1744 N N . PRO A 1 223 ? 24.141 -18.938 -6.977 1 90.69 223 PRO A N 1
ATOM 1745 C CA . PRO A 1 223 ? 23.062 -18.922 -5.984 1 90.69 223 PRO A CA 1
ATOM 1746 C C . PRO A 1 223 ? 23.562 -19.234 -4.574 1 90.69 223 PRO A C 1
ATOM 1748 O O . PRO A 1 223 ? 24.562 -19.938 -4.406 1 90.69 223 PRO A O 1
ATOM 1751 N N . SER A 1 224 ? 22.938 -18.641 -3.623 1 91.06 224 SER A N 1
ATOM 1752 C CA . SER A 1 224 ? 23.203 -18.906 -2.209 1 91.06 224 SER A CA 1
ATOM 1753 C C . SER A 1 224 ? 21.906 -19.188 -1.459 1 91.06 224 SER A C 1
ATOM 1755 O O . SER A 1 224 ? 20.828 -19.172 -2.049 1 91.06 224 SER A O 1
ATOM 1757 N N . LEU A 1 225 ? 22.062 -19.5 -0.216 1 92.12 225 LEU A N 1
ATOM 1758 C CA . LEU A 1 225 ? 20.906 -19.859 0.613 1 92.12 225 LEU A CA 1
ATOM 1759 C C . LEU A 1 225 ? 19.922 -18.688 0.69 1 92.12 225 LEU A C 1
ATOM 1761 O O . LEU A 1 225 ? 18.703 -18.906 0.681 1 92.12 225 LEU A O 1
ATOM 1765 N N . LEU A 1 226 ? 20.375 -17.531 0.753 1 92.31 226 LEU A N 1
ATOM 1766 C CA . LEU A 1 226 ? 19.516 -16.359 0.897 1 92.31 226 LEU A CA 1
ATOM 1767 C C . LEU A 1 226 ? 19.234 -15.719 -0.458 1 92.31 226 LEU A C 1
ATOM 1769 O O . LEU A 1 226 ? 18.391 -14.828 -0.566 1 92.31 226 LEU A O 1
ATOM 1773 N N . ARG A 1 227 ? 19.922 -16.203 -1.461 1 94.12 227 ARG A N 1
ATOM 1774 C CA . ARG A 1 227 ? 19.734 -15.742 -2.834 1 94.12 227 ARG A CA 1
ATOM 1775 C C . ARG A 1 227 ? 19.578 -16.922 -3.787 1 94.12 227 ARG A C 1
ATOM 1777 O O . ARG A 1 227 ? 20.469 -17.172 -4.609 1 94.12 227 ARG A O 1
ATOM 1784 N N . PRO A 1 228 ? 18.422 -17.531 -3.721 1 94.62 228 PRO A N 1
ATOM 1785 C CA . PRO A 1 228 ? 18.203 -18.734 -4.523 1 94.62 228 PRO A CA 1
ATOM 1786 C C . PRO A 1 228 ? 18.172 -18.453 -6.023 1 94.62 228 PRO A C 1
ATOM 1788 O O . PRO A 1 228 ? 18.031 -17.297 -6.43 1 94.62 228 PRO A O 1
ATOM 1791 N N . SER A 1 229 ? 18.344 -19.562 -6.738 1 94 229 SER A N 1
ATOM 1792 C CA . SER A 1 229 ? 18.141 -19.469 -8.18 1 94 229 SER A CA 1
ATOM 1793 C C . SER A 1 229 ? 16.672 -19.281 -8.539 1 94 229 SER A C 1
ATOM 1795 O O . SER A 1 229 ? 15.797 -19.562 -7.719 1 94 229 SER A O 1
ATOM 1797 N N . SER A 1 230 ? 16.453 -18.828 -9.758 1 93.12 230 SER A N 1
ATOM 1798 C CA . SER A 1 230 ? 15.102 -18.672 -10.281 1 93.12 230 SER A CA 1
ATOM 1799 C C . SER A 1 230 ? 14.328 -19.984 -10.219 1 93.12 230 SER A C 1
ATOM 1801 O O . SER A 1 230 ? 13.156 -20 -9.828 1 93.12 230 SER A O 1
ATOM 1803 N N . ASP A 1 231 ? 14.977 -21.062 -10.484 1 94.56 231 ASP A N 1
ATOM 1804 C CA . ASP A 1 231 ? 14.352 -22.375 -10.492 1 94.56 231 ASP A CA 1
ATOM 1805 C C . ASP A 1 231 ? 13.953 -22.812 -9.078 1 94.56 231 ASP A C 1
ATOM 1807 O O . ASP A 1 231 ? 12.852 -23.312 -8.867 1 94.56 231 ASP A O 1
ATOM 1811 N N . THR A 1 232 ? 14.867 -22.562 -8.211 1 95.88 232 THR A N 1
ATOM 1812 C CA . THR A 1 232 ? 14.625 -22.984 -6.832 1 95.88 232 THR A CA 1
ATOM 1813 C C . THR A 1 232 ? 13.453 -22.219 -6.238 1 95.88 232 THR A C 1
ATOM 1815 O O . THR A 1 232 ? 12.602 -22.797 -5.566 1 95.88 232 THR A O 1
ATOM 1818 N N . LEU A 1 233 ? 13.461 -20.969 -6.477 1 96.19 233 LEU A N 1
ATOM 1819 C CA . LEU A 1 233 ? 12.359 -20.156 -5.957 1 96.19 233 LEU A CA 1
ATOM 1820 C C . LEU A 1 233 ? 11.039 -20.547 -6.617 1 96.19 233 LEU A C 1
ATOM 1822 O O . LEU A 1 233 ? 10.016 -20.656 -5.941 1 96.19 233 LEU A O 1
ATOM 1826 N N . ALA A 1 234 ? 11.07 -20.734 -7.898 1 97.25 234 ALA A N 1
ATOM 1827 C CA . ALA A 1 234 ? 9.875 -21.141 -8.633 1 97.25 234 ALA A CA 1
ATOM 1828 C C . ALA A 1 234 ? 9.312 -22.453 -8.102 1 97.25 234 ALA A C 1
ATOM 1830 O O . ALA A 1 234 ? 8.102 -22.594 -7.926 1 97.25 234 ALA A O 1
ATOM 1831 N N . GLU A 1 235 ? 10.148 -23.391 -7.824 1 96.81 235 GLU A N 1
ATOM 1832 C CA . GLU A 1 235 ? 9.727 -24.688 -7.281 1 96.81 235 GLU A CA 1
ATOM 1833 C C . GLU A 1 235 ? 9.055 -24.516 -5.918 1 96.81 235 GLU A C 1
ATOM 1835 O O . GLU A 1 235 ? 8.062 -25.188 -5.621 1 96.81 235 GLU A O 1
ATOM 1840 N N . SER A 1 236 ? 9.648 -23.672 -5.141 1 96.62 236 SER A N 1
ATOM 1841 C CA . SER A 1 236 ? 9.086 -23.422 -3.822 1 96.62 236 SER A CA 1
ATOM 1842 C C . SER A 1 236 ? 7.695 -22.797 -3.93 1 96.62 236 SER A C 1
ATOM 1844 O O . SER A 1 236 ? 6.793 -23.141 -3.158 1 96.62 236 SER A O 1
ATOM 1846 N N . ILE A 1 237 ? 7.512 -21.891 -4.836 1 96.88 237 ILE A N 1
ATOM 1847 C CA . ILE A 1 237 ? 6.219 -21.266 -5.055 1 96.88 237 ILE A CA 1
ATOM 1848 C C . ILE A 1 237 ? 5.199 -22.297 -5.508 1 96.88 237 ILE A C 1
ATOM 1850 O O . ILE A 1 237 ? 4.109 -22.406 -4.941 1 96.88 237 ILE A O 1
ATOM 1854 N N . LEU A 1 238 ? 5.523 -23.188 -6.453 1 96.81 238 LEU A N 1
ATOM 1855 C CA . LEU A 1 238 ? 4.617 -24.188 -7.023 1 96.81 238 LEU A CA 1
ATOM 1856 C C . LEU A 1 238 ? 4.246 -25.234 -5.988 1 96.81 238 LEU A C 1
ATOM 1858 O O . LEU A 1 238 ? 3.225 -25.922 -6.125 1 96.81 238 LEU A O 1
ATOM 1862 N N . SER A 1 239 ? 5.07 -25.297 -4.938 1 95.5 239 SER A N 1
ATOM 1863 C CA . SER A 1 239 ? 4.836 -26.344 -3.953 1 95.5 239 SER A CA 1
ATOM 1864 C C . SER A 1 239 ? 4.008 -25.828 -2.781 1 95.5 239 SER A C 1
ATOM 1866 O O . SER A 1 239 ? 3.654 -26.594 -1.878 1 95.5 239 SER A O 1
ATOM 1868 N N . THR A 1 240 ? 3.633 -24.547 -2.799 1 94.75 240 THR A N 1
ATOM 1869 C CA . THR A 1 240 ? 3.006 -24.031 -1.588 1 94.75 240 THR A CA 1
ATOM 1870 C C . THR A 1 240 ? 1.763 -23.219 -1.928 1 94.75 240 THR A C 1
ATOM 1872 O O . THR A 1 240 ? 0.919 -22.969 -1.063 1 94.75 240 THR A O 1
ATOM 1875 N N . PHE A 1 241 ? 1.5 -22.781 -3.133 1 94.12 241 PHE A N 1
ATOM 1876 C CA . PHE A 1 241 ? 0.465 -21.797 -3.426 1 94.12 241 PHE A CA 1
ATOM 1877 C C . PHE A 1 241 ? -0.921 -22.422 -3.324 1 94.12 241 PHE A C 1
ATOM 1879 O O . PHE A 1 241 ? -1.065 -23.641 -3.416 1 94.12 241 PHE A O 1
ATOM 1886 N N . GLY A 1 242 ? -1.99 -21.484 -3.002 1 91.12 242 GLY A N 1
ATOM 1887 C CA . GLY A 1 242 ? -3.363 -21.891 -3.256 1 91.12 242 GLY A CA 1
ATOM 1888 C C . GLY A 1 242 ? -4.191 -22.016 -1.991 1 91.12 242 GLY A C 1
ATOM 1889 O O . GLY A 1 242 ? -5.395 -22.281 -2.053 1 91.12 242 GLY A O 1
ATOM 1890 N N . SER A 1 243 ? -3.549 -21.75 -0.795 1 88.19 243 SER A N 1
ATOM 1891 C CA . SER A 1 243 ? -4.336 -22.047 0.396 1 88.19 243 SER A CA 1
ATOM 1892 C C . SER A 1 243 ? -4.293 -20.891 1.393 1 88.19 243 SER A C 1
ATOM 1894 O O . SER A 1 243 ? -4.977 -20.922 2.42 1 88.19 243 SER A O 1
ATOM 1896 N N . ALA A 1 244 ? -3.502 -19.875 1.133 1 90.62 244 ALA A N 1
ATOM 1897 C CA . ALA A 1 244 ? -3.316 -18.812 2.113 1 90.62 244 ALA A CA 1
ATOM 1898 C C . ALA A 1 244 ? -3.539 -17.438 1.479 1 90.62 244 ALA A C 1
ATOM 1900 O O . ALA A 1 244 ? -3.598 -17.312 0.254 1 90.62 244 ALA A O 1
ATOM 1901 N N . LYS A 1 245 ? -3.809 -16.5 2.381 1 90.38 245 LYS A N 1
ATOM 1902 C CA . LYS A 1 245 ? -3.861 -15.125 1.882 1 90.38 245 LYS A CA 1
ATOM 1903 C C . LYS A 1 245 ? -2.459 -14.562 1.662 1 90.38 245 LYS A C 1
ATOM 1905 O O . LYS A 1 245 ? -2.258 -13.703 0.805 1 90.38 245 LYS A O 1
ATOM 1910 N N . MET A 1 246 ? -1.549 -15.031 2.479 1 91.62 246 MET A N 1
ATOM 1911 C CA . MET A 1 246 ? -0.147 -14.648 2.359 1 91.62 246 MET A CA 1
ATOM 1912 C C . MET A 1 246 ? 0.772 -15.797 2.758 1 91.62 246 MET A C 1
ATOM 1914 O O . MET A 1 246 ? 0.483 -16.531 3.707 1 91.62 246 MET A O 1
ATOM 1918 N N . SER A 1 247 ? 1.896 -15.898 2.025 1 91.69 247 SER A N 1
ATOM 1919 C CA . SER A 1 247 ? 2.873 -16.922 2.375 1 91.69 247 SER A CA 1
ATOM 1920 C C . SER A 1 247 ? 4.277 -16.516 1.945 1 91.69 247 SER A C 1
ATOM 1922 O O . SER A 1 247 ? 4.449 -15.578 1.169 1 91.69 247 SER A O 1
ATOM 1924 N N . ILE A 1 248 ? 5.23 -17.094 2.576 1 94.12 248 ILE A N 1
ATOM 1925 C CA . ILE A 1 248 ? 6.633 -17.062 2.176 1 94.12 248 ILE A CA 1
ATOM 1926 C C . ILE A 1 248 ? 7.074 -18.453 1.717 1 94.12 248 ILE A C 1
ATOM 1928 O O . ILE A 1 248 ? 7.438 -19.297 2.537 1 94.12 248 ILE A O 1
ATOM 1932 N N . PRO A 1 249 ? 7.125 -18.609 0.432 1 95.25 249 PRO A N 1
ATOM 1933 C CA . PRO A 1 249 ? 7.184 -19.984 -0.073 1 95.25 249 PRO A CA 1
ATOM 1934 C C . PRO A 1 249 ? 8.555 -20.625 0.122 1 95.25 249 PRO A C 1
ATOM 1936 O O . PRO A 1 249 ? 8.648 -21.844 0.296 1 95.25 249 PRO A O 1
ATOM 1939 N N . TYR A 1 250 ? 9.633 -19.844 0.034 1 96.38 250 TYR A N 1
ATOM 1940 C CA . TYR A 1 250 ? 10.984 -20.375 0.116 1 96.38 250 TYR A CA 1
ATOM 1941 C C . TYR A 1 250 ? 11.461 -20.453 1.563 1 96.38 250 TYR A C 1
ATOM 1943 O O . TYR A 1 250 ? 11.492 -19.438 2.264 1 96.38 250 TYR A O 1
ATOM 1951 N N . LEU A 1 251 ? 11.906 -21.594 1.987 1 95.5 251 LEU A N 1
ATOM 1952 C CA . LEU A 1 251 ? 12.141 -21.875 3.398 1 95.5 251 LEU A CA 1
ATOM 1953 C C . LEU A 1 251 ? 13.164 -20.906 3.988 1 95.5 251 LEU A C 1
ATOM 1955 O O . LEU A 1 251 ? 12.922 -20.328 5.043 1 95.5 251 LEU A O 1
ATOM 1959 N N . PRO A 1 252 ? 14.312 -20.688 3.348 1 95.5 252 PRO A N 1
ATOM 1960 C CA . PRO A 1 252 ? 15.258 -19.75 3.945 1 95.5 252 PRO A CA 1
ATOM 1961 C C . PRO A 1 252 ? 14.68 -18.328 4.062 1 95.5 252 PRO A C 1
ATOM 1963 O O . PRO A 1 252 ? 14.938 -17.641 5.047 1 95.5 252 PRO A O 1
ATOM 1966 N N . HIS A 1 253 ? 13.969 -17.906 3.045 1 95.25 253 HIS A N 1
ATOM 1967 C CA . HIS A 1 253 ? 13.281 -16.609 3.141 1 95.25 253 HIS A CA 1
ATOM 1968 C C . HIS A 1 253 ? 12.258 -16.609 4.27 1 95.25 253 HIS A C 1
ATOM 1970 O O . HIS A 1 253 ? 12.078 -15.602 4.945 1 95.25 253 HIS A O 1
ATOM 1976 N N . PHE A 1 254 ? 11.578 -17.766 4.426 1 93.88 254 PHE A N 1
ATOM 1977 C CA . PHE A 1 254 ? 10.586 -17.906 5.484 1 93.88 254 PHE A CA 1
ATOM 1978 C C . PHE A 1 254 ? 11.227 -17.766 6.855 1 93.88 254 PHE A C 1
ATOM 1980 O O . PHE A 1 254 ? 10.695 -17.062 7.727 1 93.88 254 PHE A O 1
ATOM 1987 N N . LEU A 1 255 ? 12.352 -18.391 7.062 1 91.62 255 LEU A N 1
ATOM 1988 C CA . LEU A 1 255 ? 13.07 -18.297 8.328 1 91.62 255 LEU A CA 1
ATOM 1989 C C . LEU A 1 255 ? 13.531 -16.875 8.586 1 91.62 255 LEU A C 1
ATOM 1991 O O . LEU A 1 255 ? 13.469 -16.391 9.727 1 91.62 255 LEU A O 1
ATOM 1995 N N . MET A 1 256 ? 14.023 -16.266 7.535 1 90.75 256 MET A N 1
ATOM 1996 C CA . MET A 1 256 ? 14.391 -14.859 7.652 1 90.75 256 MET A CA 1
ATOM 1997 C C . MET A 1 256 ? 13.188 -14.016 8.062 1 90.75 256 MET A C 1
ATOM 1999 O O . MET A 1 256 ? 13.305 -13.117 8.898 1 90.75 256 MET A O 1
ATOM 2003 N N . TYR A 1 257 ? 12.078 -14.281 7.473 1 90 257 TYR A N 1
ATOM 2004 C CA . TYR A 1 257 ? 10.852 -13.57 7.797 1 90 257 TYR A CA 1
ATOM 2005 C C . TYR A 1 257 ? 10.492 -13.742 9.266 1 90 257 TYR A C 1
ATOM 2007 O O . TYR A 1 257 ? 10.109 -12.773 9.938 1 90 257 TYR A O 1
ATOM 2015 N N . LEU A 1 258 ? 10.625 -14.953 9.805 1 86.06 258 LEU A N 1
ATOM 2016 C CA . LEU A 1 258 ? 10.344 -15.219 11.211 1 86.06 258 LEU A CA 1
ATOM 2017 C C . LEU A 1 258 ? 11.258 -14.398 12.109 1 86.06 258 LEU A C 1
ATOM 2019 O O . LEU A 1 258 ? 10.82 -13.906 13.156 1 86.06 258 LEU A O 1
ATOM 2023 N N . LEU A 1 259 ? 12.508 -14.234 11.695 1 83.88 259 LEU A N 1
ATOM 2024 C CA . LEU A 1 259 ? 13.445 -13.414 12.461 1 83.88 259 LEU A CA 1
ATOM 2025 C C . LEU A 1 259 ? 13.039 -11.945 12.43 1 83.88 259 LEU A C 1
ATOM 2027 O O . LEU A 1 259 ? 13.109 -11.258 13.453 1 83.88 259 LEU A O 1
ATOM 2031 N N . ILE A 1 260 ? 12.648 -11.516 11.289 1 84.19 260 ILE A N 1
ATOM 2032 C CA . ILE A 1 260 ? 12.227 -10.125 11.117 1 84.19 260 ILE A CA 1
ATOM 2033 C C . ILE A 1 260 ? 11.031 -9.828 12.016 1 84.19 260 ILE A C 1
ATOM 2035 O O . ILE A 1 260 ? 10.938 -8.742 12.594 1 84.19 260 ILE A O 1
ATOM 2039 N N . LEU A 1 261 ? 10.102 -10.805 12.18 1 79.06 261 LEU A N 1
ATOM 2040 C CA . LEU A 1 261 ? 8.914 -10.648 13.008 1 79.06 261 LEU A CA 1
ATOM 2041 C C . LEU A 1 261 ? 9.289 -10.438 14.469 1 79.06 261 LEU A C 1
ATOM 2043 O O . LEU A 1 261 ? 8.531 -9.844 15.234 1 79.06 261 LEU A O 1
ATOM 2047 N N . CYS A 1 262 ? 10.477 -10.836 14.82 1 76.44 262 CYS A N 1
ATOM 2048 C CA . CYS A 1 262 ? 10.906 -10.773 16.219 1 76.44 262 CYS A CA 1
ATOM 2049 C C . CYS A 1 262 ? 11.625 -9.461 16.5 1 76.44 262 CYS A C 1
ATOM 2051 O O . CYS A 1 262 ? 11.859 -9.125 17.672 1 76.44 262 CYS A O 1
ATOM 2053 N N . VAL A 1 263 ? 11.992 -8.719 15.516 1 78.31 263 VAL A N 1
ATOM 2054 C CA . VAL A 1 263 ? 12.68 -7.441 15.688 1 78.31 263 VAL A CA 1
ATOM 2055 C C . VAL A 1 263 ? 11.656 -6.312 15.773 1 78.31 263 VAL A C 1
ATOM 2057 O O . VAL A 1 263 ? 10.789 -6.188 14.898 1 78.31 263 VAL A O 1
ATOM 2060 N N . PRO A 1 264 ? 11.734 -5.496 16.875 1 76.94 264 PRO A N 1
ATOM 2061 C CA . PRO A 1 264 ? 10.812 -4.355 16.922 1 76.94 264 PRO A CA 1
ATOM 2062 C C . PRO A 1 264 ? 10.891 -3.486 15.672 1 76.94 264 PRO A C 1
ATOM 2064 O O . PRO A 1 264 ? 11.984 -3.201 15.172 1 76.94 264 PRO A O 1
ATOM 2067 N N . SER A 1 265 ? 9.781 -3.082 15.164 1 80.56 265 SER A N 1
ATOM 2068 C CA . SER A 1 265 ? 9.648 -2.43 13.867 1 80.56 265 SER A CA 1
ATOM 2069 C C . SER A 1 265 ? 10.5 -1.171 13.789 1 80.56 265 SER A C 1
ATOM 2071 O O . SER A 1 265 ? 11.148 -0.917 12.766 1 80.56 265 SER A O 1
ATOM 2073 N N . PRO A 1 266 ? 10.547 -0.268 14.891 1 83.62 266 PRO A N 1
ATOM 2074 C CA . PRO A 1 266 ? 11.383 0.925 14.766 1 83.62 266 PRO A CA 1
ATOM 2075 C C . PRO A 1 266 ? 12.867 0.59 14.594 1 83.62 266 PRO A C 1
ATOM 2077 O O . PRO A 1 266 ? 13.578 1.277 13.859 1 83.62 266 PRO A O 1
ATOM 2080 N N . LEU A 1 267 ? 13.281 -0.426 15.289 1 85.88 267 LEU A N 1
ATOM 2081 C CA . LEU A 1 267 ? 14.672 -0.85 15.164 1 85.88 267 LEU A CA 1
ATOM 2082 C C . LEU A 1 267 ? 14.945 -1.426 13.781 1 85.88 267 LEU A C 1
ATOM 2084 O O . LEU A 1 267 ? 15.969 -1.118 13.164 1 85.88 267 LEU A O 1
ATOM 2088 N N . LEU A 1 268 ? 14.031 -2.248 13.336 1 87.44 268 LEU A N 1
ATOM 2089 C CA . LEU A 1 268 ? 14.172 -2.834 12.008 1 87.44 268 LEU A CA 1
ATOM 2090 C C . LEU A 1 268 ? 14.25 -1.748 10.938 1 87.44 268 LEU A C 1
ATOM 2092 O O . LEU A 1 268 ? 15.094 -1.81 10.039 1 87.44 268 LEU A O 1
ATOM 2096 N N . SER A 1 269 ? 13.391 -0.768 11.023 1 91.06 269 SER A N 1
ATOM 2097 C CA . SER A 1 269 ? 13.352 0.314 10.047 1 91.06 269 SER A CA 1
ATOM 2098 C C . SER A 1 269 ? 14.656 1.103 10.039 1 91.06 269 SER A C 1
ATOM 2100 O O . SER A 1 269 ? 15.141 1.495 8.977 1 91.06 269 SER A O 1
ATOM 2102 N N . ARG A 1 270 ? 15.25 1.35 11.164 1 92 270 ARG A N 1
ATOM 2103 C CA . ARG A 1 270 ? 16.516 2.076 11.258 1 92 270 ARG A CA 1
ATOM 2104 C C . ARG A 1 270 ? 17.656 1.256 10.68 1 92 270 ARG A C 1
ATOM 2106 O O . ARG A 1 270 ? 18.547 1.804 10.031 1 92 270 ARG A O 1
ATOM 2113 N N . ILE A 1 271 ? 17.609 -0.036 10.977 1 91.19 271 ILE A N 1
ATOM 2114 C CA . ILE A 1 271 ? 18.641 -0.924 10.43 1 91.19 271 ILE A CA 1
ATOM 2115 C C . ILE A 1 271 ? 18.562 -0.922 8.906 1 91.19 271 ILE A C 1
ATOM 2117 O O . ILE A 1 271 ? 19.594 -0.788 8.234 1 91.19 271 ILE A O 1
ATOM 2121 N N . VAL A 1 272 ? 17.359 -1.066 8.375 1 92.38 272 VAL A N 1
ATOM 2122 C CA . VAL A 1 272 ? 17.156 -1.07 6.926 1 92.38 272 VAL A CA 1
ATOM 2123 C C . VAL A 1 272 ? 17.625 0.256 6.336 1 92.38 272 VAL A C 1
ATOM 2125 O O . VAL A 1 272 ? 18.297 0.278 5.305 1 92.38 272 VAL A O 1
ATOM 2128 N N . PHE A 1 273 ? 17.344 1.367 6.961 1 95.44 273 PHE A N 1
ATOM 2129 C CA . PHE A 1 273 ? 17.734 2.686 6.484 1 95.44 273 PHE A CA 1
ATOM 2130 C C . PHE A 1 273 ? 19.25 2.805 6.434 1 95.44 273 PHE A C 1
ATOM 2132 O O . PHE A 1 273 ? 19.812 3.268 5.438 1 95.44 273 PHE A O 1
ATOM 2139 N N . HIS A 1 274 ? 19.828 2.383 7.504 1 94.81 274 HIS A N 1
ATOM 2140 C CA . HIS A 1 274 ? 21.281 2.479 7.582 1 94.81 274 HIS A CA 1
ATOM 2141 C C . HIS A 1 274 ? 21.953 1.632 6.504 1 94.81 274 HIS A C 1
ATOM 2143 O O . HIS A 1 274 ? 22.906 2.08 5.855 1 94.81 274 HIS A O 1
ATOM 2149 N N . ARG A 1 275 ? 21.469 0.463 6.355 1 93.12 275 ARG A N 1
ATOM 2150 C CA . ARG A 1 275 ? 22.016 -0.434 5.344 1 93.12 275 ARG A CA 1
ATOM 2151 C C . ARG A 1 275 ? 21.844 0.145 3.945 1 93.12 275 ARG A C 1
ATOM 2153 O O . ARG A 1 275 ? 22.781 0.141 3.145 1 93.12 275 ARG A O 1
ATOM 2160 N N . ASN A 1 276 ? 20.641 0.615 3.629 1 94.44 276 ASN A N 1
ATOM 2161 C CA . ASN A 1 276 ? 20.359 1.2 2.32 1 94.44 276 ASN A CA 1
ATOM 2162 C C . ASN A 1 276 ? 21.203 2.455 2.084 1 94.44 276 ASN A C 1
ATOM 2164 O O . ASN A 1 276 ? 21.641 2.711 0.962 1 94.44 276 ASN A O 1
ATOM 2168 N N . LYS A 1 277 ? 21.328 3.223 3.098 1 95.75 277 LYS A N 1
ATOM 2169 C CA . LYS A 1 277 ? 22.109 4.449 2.99 1 95.75 277 LYS A CA 1
ATOM 2170 C C . LYS A 1 277 ? 23.562 4.145 2.676 1 95.75 277 LYS A C 1
ATOM 2172 O O . LYS A 1 277 ? 24.172 4.801 1.826 1 95.75 277 LYS A O 1
ATOM 2177 N N . GLN A 1 278 ? 24.094 3.146 3.381 1 95.62 278 GLN A N 1
ATOM 2178 C CA . GLN A 1 278 ? 25.453 2.725 3.104 1 95.62 278 GLN A CA 1
ATOM 2179 C C . GLN A 1 278 ? 25.609 2.254 1.66 1 95.62 278 GLN A C 1
ATOM 2181 O O . GLN A 1 278 ? 26.578 2.613 0.982 1 95.62 278 GLN A O 1
ATOM 2186 N N . ARG A 1 279 ? 24.688 1.486 1.24 1 93.75 279 ARG A N 1
ATOM 2187 C CA . ARG A 1 279 ? 24.703 1.003 -0.137 1 93.75 279 ARG A CA 1
ATOM 2188 C C . ARG A 1 279 ? 24.609 2.16 -1.124 1 93.75 279 ARG A C 1
ATOM 2190 O O . ARG A 1 279 ? 25.25 2.143 -2.178 1 93.75 279 ARG A O 1
ATOM 2197 N N . MET A 1 280 ? 23.766 3.088 -0.808 1 94.56 280 MET A N 1
ATOM 2198 C CA . MET A 1 280 ? 23.594 4.266 -1.656 1 94.56 280 MET A CA 1
ATOM 2199 C C . MET A 1 280 ? 24.922 4.992 -1.84 1 94.56 280 MET A C 1
ATOM 2201 O O . MET A 1 280 ? 25.297 5.336 -2.963 1 94.56 280 MET A O 1
ATOM 2205 N N . PHE A 1 281 ? 25.625 5.203 -0.77 1 94.19 281 PHE A N 1
ATOM 2206 C CA . PHE A 1 281 ? 26.906 5.91 -0.814 1 94.19 281 PHE A CA 1
ATOM 2207 C C . PHE A 1 281 ? 27.938 5.109 -1.602 1 94.19 281 PHE A C 1
ATOM 2209 O O . PHE A 1 281 ? 28.703 5.68 -2.381 1 94.19 281 PHE A O 1
ATOM 2216 N N . GLU A 1 282 ? 27.953 3.811 -1.366 1 93.38 282 GLU A N 1
ATOM 2217 C CA . GLU A 1 282 ? 28.891 2.947 -2.074 1 93.38 282 GLU A CA 1
ATOM 2218 C C . GLU A 1 282 ? 28.656 2.994 -3.582 1 93.38 282 GLU A C 1
ATOM 2220 O O . GLU A 1 282 ? 29.609 3.088 -4.363 1 93.38 282 GLU A O 1
ATOM 2225 N N . MET A 1 283 ? 27.516 2.986 -3.963 1 91.56 283 MET A N 1
ATOM 2226 C CA . MET A 1 283 ? 27.188 2.941 -5.383 1 91.56 283 MET A CA 1
ATOM 2227 C C . MET A 1 283 ? 27.422 4.297 -6.039 1 91.56 283 MET A C 1
ATOM 2229 O O . MET A 1 283 ? 27.844 4.371 -7.191 1 91.56 283 MET A O 1
ATOM 2233 N N . ARG A 1 284 ? 27.078 5.332 -5.301 1 90.25 284 ARG A N 1
ATOM 2234 C CA . ARG A 1 284 ? 27.312 6.672 -5.836 1 90.25 284 ARG A CA 1
ATOM 2235 C C . ARG A 1 284 ? 28.797 6.957 -5.973 1 90.25 284 ARG A C 1
ATOM 2237 O O . ARG A 1 284 ? 29.234 7.633 -6.906 1 90.25 284 ARG A O 1
ATOM 2244 N N . SER A 1 285 ? 29.547 6.484 -5.074 1 89.06 285 SER A N 1
ATOM 2245 C CA . SER A 1 285 ? 31 6.648 -5.141 1 89.06 285 SER A CA 1
ATOM 2246 C C . SER A 1 285 ? 31.594 5.875 -6.316 1 89.06 285 SER A C 1
ATOM 2248 O O . SER A 1 285 ? 32.531 6.355 -6.977 1 89.06 285 SER A O 1
ATOM 2250 N N . ARG A 1 286 ? 31.109 4.742 -6.578 1 85.81 286 ARG A N 1
ATOM 2251 C CA . ARG A 1 286 ? 31.594 3.938 -7.699 1 85.81 286 ARG A CA 1
ATOM 2252 C C . ARG A 1 286 ? 31.266 4.605 -9.031 1 85.81 286 ARG A C 1
ATOM 2254 O O . ARG A 1 286 ? 32.062 4.578 -9.961 1 85.81 286 ARG A O 1
ATOM 2261 N N . GLU A 1 287 ? 30.094 5.207 -9.133 1 82.06 287 GLU A N 1
ATOM 2262 C CA . GLU A 1 287 ? 29.688 5.887 -10.359 1 82.06 287 GLU A CA 1
ATOM 2263 C C . GLU A 1 287 ? 30.547 7.125 -10.617 1 82.06 287 GLU A C 1
ATOM 2265 O O . GLU A 1 287 ? 30.891 7.41 -11.766 1 82.06 287 GLU A O 1
ATOM 2270 N N . SER A 1 288 ? 30.828 7.848 -9.57 1 83.12 288 SER A N 1
ATOM 2271 C CA . SER A 1 288 ? 31.672 9.031 -9.703 1 83.12 288 SER A CA 1
ATOM 2272 C C . SER A 1 288 ? 33.094 8.664 -10.133 1 83.12 288 SER A C 1
ATOM 2274 O O . SER A 1 288 ? 33.688 9.359 -10.953 1 83.12 288 SER A O 1
ATOM 2276 N N . SER A 1 289 ? 33.531 7.598 -9.57 1 82.38 289 SER A N 1
ATOM 2277 C CA . SER A 1 289 ? 34.875 7.148 -9.914 1 82.38 289 SER A CA 1
ATOM 2278 C C . SER A 1 289 ? 34.938 6.715 -11.375 1 82.38 289 SER A C 1
ATOM 2280 O O . SER A 1 289 ? 35.938 6.996 -12.062 1 82.38 289 SER A O 1
ATOM 2282 N N . PHE A 1 290 ? 33.938 6.078 -11.797 1 75.88 290 PHE A N 1
ATOM 2283 C CA . PHE A 1 290 ? 33.906 5.621 -13.18 1 75.88 290 PHE A CA 1
ATOM 2284 C C . PHE A 1 290 ? 33.844 6.805 -14.133 1 75.88 290 PHE A C 1
ATOM 2286 O O . PHE A 1 290 ? 34.469 6.785 -15.203 1 75.88 290 PHE A O 1
ATOM 2293 N N . GLU A 1 291 ? 33.062 7.785 -13.766 1 73 291 GLU A N 1
ATOM 2294 C CA . GLU A 1 291 ? 32.938 8.992 -14.586 1 73 291 GLU A CA 1
ATOM 2295 C C . GLU A 1 291 ? 34.25 9.75 -14.641 1 73 291 GLU A C 1
ATOM 2297 O O . GLU A 1 291 ? 34.625 10.281 -15.688 1 73 291 GLU A O 1
ATOM 2302 N N . ASP A 1 292 ? 34.906 9.766 -13.523 1 75.75 292 ASP A N 1
ATOM 2303 C CA . ASP A 1 292 ? 36.219 10.422 -13.477 1 75.75 292 ASP A CA 1
ATOM 2304 C C . ASP A 1 292 ? 37.219 9.688 -14.336 1 75.75 292 ASP A C 1
ATOM 2306 O O . ASP A 1 292 ? 38.062 10.32 -14.992 1 75.75 292 ASP A O 1
ATOM 2310 N N . GLN A 1 293 ? 37.125 8.445 -14.344 1 71 293 GLN A N 1
ATOM 2311 C CA . GLN A 1 293 ? 38.031 7.633 -15.133 1 71 293 GLN A CA 1
ATOM 2312 C C . GLN A 1 293 ? 37.781 7.816 -16.625 1 71 293 GLN A C 1
ATOM 2314 O O . GLN A 1 293 ? 38.719 7.812 -17.422 1 71 293 GLN A O 1
ATOM 2319 N N . LYS A 1 294 ? 36.594 7.879 -16.984 1 67.19 294 LYS A N 1
ATOM 2320 C CA . LYS A 1 294 ? 36.25 8.094 -18.375 1 67.19 294 LYS A CA 1
ATOM 2321 C C . LYS A 1 294 ? 36.656 9.5 -18.828 1 67.19 294 LYS A C 1
ATOM 2323 O O . LYS A 1 294 ? 36.906 9.734 -20.016 1 67.19 294 LYS A O 1
ATOM 2328 N N . ALA A 1 295 ? 36.719 10.422 -17.891 1 65.94 295 ALA A N 1
ATOM 2329 C CA . ALA A 1 295 ? 37.031 11.82 -18.172 1 65.94 295 ALA A CA 1
ATOM 2330 C C . ALA A 1 295 ? 38.531 12.047 -18.297 1 65.94 295 ALA A C 1
ATOM 2332 O O . ALA A 1 295 ? 38.969 13.07 -18.812 1 65.94 295 ALA A O 1
ATOM 2333 N N . LYS A 1 296 ? 39.094 11.109 -18.016 1 60.56 296 LYS A N 1
ATOM 2334 C CA . LYS A 1 296 ? 40.531 11.148 -18.281 1 60.56 296 LYS A CA 1
ATOM 2335 C C . LYS A 1 296 ? 40.875 10.477 -19.594 1 60.56 296 LYS A C 1
ATOM 2337 O O . LYS A 1 296 ? 41.812 10.891 -20.281 1 60.56 296 LYS A O 1
ATOM 2342 N N . MET B 1 1 ? -4.91 -23.672 28.016 1 42 1 MET B N 1
ATOM 2343 C CA . MET B 1 1 ? -5.234 -23.203 26.672 1 42 1 MET B CA 1
ATOM 2344 C C . MET B 1 1 ? -5.848 -21.812 26.703 1 42 1 MET B C 1
ATOM 2346 O O . MET B 1 1 ? -5.406 -20.906 25.984 1 42 1 MET B O 1
ATOM 2350 N N . ILE B 1 2 ? -6.734 -21.641 27.5 1 45.81 2 ILE B N 1
ATOM 2351 C CA . ILE B 1 2 ? -7.434 -20.375 27.656 1 45.81 2 ILE B CA 1
ATOM 2352 C C . ILE B 1 2 ? -6.492 -19.328 28.266 1 45.81 2 ILE B C 1
ATOM 2354 O O . ILE B 1 2 ? -6.457 -18.188 27.812 1 45.81 2 ILE B O 1
ATOM 2358 N N . ILE B 1 3 ? -5.777 -19.781 29.172 1 43.53 3 ILE B N 1
ATOM 2359 C CA . ILE B 1 3 ? -4.883 -18.859 29.844 1 43.53 3 ILE B CA 1
ATOM 2360 C C . ILE B 1 3 ? -3.818 -18.359 28.859 1 43.53 3 ILE B C 1
ATOM 2362 O O . ILE B 1 3 ? -3.469 -17.172 28.844 1 43.53 3 ILE B O 1
ATOM 2366 N N . GLN B 1 4 ? -3.338 -19.25 28.078 1 43.16 4 GLN B N 1
ATOM 2367 C CA . GLN B 1 4 ? -2.33 -18.922 27.078 1 43.16 4 GLN B CA 1
ATOM 2368 C C . GLN B 1 4 ? -2.895 -17.969 26.031 1 43.16 4 GLN B C 1
ATOM 2370 O O . GLN B 1 4 ? -2.203 -17.047 25.594 1 43.16 4 GLN B O 1
ATOM 2375 N N . LEU B 1 5 ? -4.102 -18.266 25.734 1 50.94 5 LEU B N 1
ATOM 2376 C CA . LEU B 1 5 ? -4.773 -17.359 24.812 1 50.94 5 LEU B CA 1
ATOM 2377 C C . LEU B 1 5 ? -4.91 -15.961 25.422 1 50.94 5 LEU B C 1
ATOM 2379 O O . LEU B 1 5 ? -4.75 -14.961 24.719 1 50.94 5 LEU B O 1
ATOM 2383 N N . ILE B 1 6 ? -5.203 -16.016 26.688 1 50.09 6 ILE B N 1
ATOM 2384 C CA . ILE B 1 6 ? -5.363 -14.758 27.406 1 50.09 6 ILE B CA 1
ATOM 2385 C C . ILE B 1 6 ? -4.027 -14.016 27.438 1 50.09 6 ILE B C 1
ATOM 2387 O O . ILE B 1 6 ? -3.971 -12.812 27.188 1 50.09 6 ILE B O 1
ATOM 2391 N N . TYR B 1 7 ? -3.078 -14.805 27.828 1 45.97 7 TYR B N 1
ATOM 2392 C CA . TYR B 1 7 ? -1.767 -14.172 27.938 1 45.97 7 TYR B CA 1
ATOM 2393 C C . TYR B 1 7 ? -1.313 -13.633 26.578 1 45.97 7 TYR B C 1
ATOM 2395 O O . TYR B 1 7 ? -0.748 -12.539 26.5 1 45.97 7 TYR B O 1
ATOM 2403 N N . LEU B 1 8 ? -1.579 -14.43 25.594 1 54.28 8 LEU B N 1
ATOM 2404 C CA . LEU B 1 8 ? -1.238 -14.039 24.219 1 54.28 8 LEU B CA 1
ATOM 2405 C C . LEU B 1 8 ? -1.988 -12.781 23.812 1 54.28 8 LEU B C 1
ATOM 2407 O O . LEU B 1 8 ? -1.423 -11.906 23.156 1 54.28 8 LEU B O 1
ATOM 2411 N N . GLY B 1 9 ? -3.229 -12.797 24.328 1 56.19 9 GLY B N 1
ATOM 2412 C CA . GLY B 1 9 ? -4.047 -11.617 24.094 1 56.19 9 GLY B CA 1
ATOM 2413 C C . GLY B 1 9 ? -3.521 -10.383 24.797 1 56.19 9 GLY B C 1
ATOM 2414 O O . GLY B 1 9 ? -3.43 -9.312 24.188 1 56.19 9 GLY B O 1
ATOM 2415 N N . VAL B 1 10 ? -3.115 -10.609 26 1 55.47 10 VAL B N 1
ATOM 2416 C CA . VAL B 1 10 ? -2.654 -9.492 26.812 1 55.47 10 VAL B CA 1
ATOM 2417 C C . VAL B 1 10 ? -1.338 -8.953 26.266 1 55.47 10 VAL B C 1
ATOM 2419 O O . VAL B 1 10 ? -1.139 -7.738 26.188 1 55.47 10 VAL B O 1
ATOM 2422 N N . SER B 1 11 ? -0.516 -9.922 25.891 1 55.56 11 SER B N 1
ATOM 2423 C CA . SER B 1 11 ? 0.785 -9.508 25.375 1 55.56 11 SER B CA 1
ATOM 2424 C C . SER B 1 11 ? 0.64 -8.734 24.078 1 55.56 11 SER B C 1
ATOM 2426 O O . SER B 1 11 ? 1.338 -7.738 23.859 1 55.56 11 SER B O 1
ATOM 2428 N N . TYR B 1 12 ? -0.257 -9.227 23.328 1 60.84 12 TYR B N 1
ATOM 2429 C CA . TYR B 1 12 ? -0.543 -8.5 22.109 1 60.84 12 TYR B CA 1
ATOM 2430 C C . TYR B 1 12 ? -0.991 -7.074 22.406 1 60.84 12 TYR B C 1
ATOM 2432 O O . TYR B 1 12 ? -0.508 -6.121 21.781 1 60.84 12 TYR B O 1
ATOM 2440 N N . ILE B 1 13 ? -1.808 -7.109 23.422 1 61.28 13 ILE B N 1
ATOM 2441 C CA . ILE B 1 13 ? -2.369 -5.809 23.781 1 61.28 13 ILE B CA 1
ATOM 2442 C C . ILE B 1 13 ? -1.266 -4.898 24.312 1 61.28 13 ILE B C 1
ATOM 2444 O O . ILE B 1 13 ? -1.196 -3.721 23.938 1 61.28 13 ILE B O 1
ATOM 2448 N N . MET B 1 14 ? -0.38 -5.43 24.984 1 61.59 14 MET B N 1
ATOM 2449 C CA . MET B 1 14 ? 0.64 -4.594 25.609 1 61.59 14 MET B CA 1
ATOM 2450 C C . MET B 1 14 ? 1.661 -4.117 24.594 1 61.59 14 MET B C 1
ATOM 2452 O O . MET B 1 14 ? 2.189 -3.012 24.688 1 61.59 14 MET B O 1
ATOM 2456 N N . LEU B 1 15 ? 1.826 -4.883 23.625 1 67.31 15 LEU B N 1
ATOM 2457 C CA . LEU B 1 15 ? 2.869 -4.555 22.656 1 67.31 15 LEU B CA 1
ATOM 2458 C C . LEU B 1 15 ? 2.334 -3.619 21.578 1 67.31 15 LEU B C 1
ATOM 2460 O O . LEU B 1 15 ? 3.105 -2.902 20.938 1 67.31 15 LEU B O 1
ATOM 2464 N N . LYS B 1 16 ? 1.139 -3.621 21.453 1 71.12 16 LYS B N 1
ATOM 2465 C CA . LYS B 1 16 ? 0.56 -2.793 20.406 1 71.12 16 LYS B CA 1
ATOM 2466 C C . LYS B 1 16 ? -0.223 -1.623 21 1 71.12 16 LYS B C 1
ATOM 2468 O O . LYS B 1 16 ? -0.067 -0.481 20.547 1 71.12 16 LYS B O 1
ATOM 2473 N N . VAL B 1 17 ? -0.802 -1.896 22.141 1 74.88 17 VAL B N 1
ATOM 2474 C CA . VAL B 1 17 ? -1.728 -0.908 22.688 1 74.88 17 VAL B CA 1
ATOM 2475 C C . VAL B 1 17 ? -0.954 0.156 23.453 1 74.88 17 VAL B C 1
ATOM 2477 O O . VAL B 1 17 ? -1.132 1.354 23.234 1 74.88 17 VAL B O 1
ATOM 2480 N N . LEU B 1 18 ? -0.007 -0.198 24.281 1 77.38 18 LEU B N 1
ATOM 2481 C CA . LEU B 1 18 ? 0.694 0.75 25.141 1 77.38 18 LEU B CA 1
ATOM 2482 C C . LEU B 1 18 ? 1.557 1.698 24.312 1 77.38 18 LEU B C 1
ATOM 2484 O O . LEU B 1 18 ? 1.521 2.914 24.516 1 77.38 18 LEU B O 1
ATOM 2488 N N . PRO B 1 19 ? 2.312 1.161 23.406 1 77.69 19 PRO B N 1
ATOM 2489 C CA . PRO B 1 19 ? 3.082 2.094 22.594 1 77.69 19 PRO B CA 1
ATOM 2490 C C . PRO B 1 19 ? 2.195 3.061 21.812 1 77.69 19 PRO B C 1
ATOM 2492 O O . PRO B 1 19 ? 2.574 4.215 21.594 1 77.69 19 PRO B O 1
ATOM 2495 N N . THR B 1 20 ? 1.084 2.543 21.438 1 82.19 20 THR B N 1
ATOM 2496 C CA . THR B 1 20 ? 0.151 3.385 20.703 1 82.19 20 THR B CA 1
ATOM 2497 C C . THR B 1 20 ? -0.399 4.496 21.594 1 82.19 20 THR B C 1
ATOM 2499 O O . THR B 1 20 ? -0.525 5.641 21.156 1 82.19 20 THR B O 1
ATOM 2502 N N . ILE B 1 21 ? -0.686 4.16 22.812 1 85.69 21 ILE B N 1
ATOM 2503 C CA . ILE B 1 21 ? -1.167 5.152 23.766 1 85.69 21 ILE B CA 1
ATOM 2504 C C . ILE B 1 21 ? -0.061 6.16 24.062 1 85.69 21 ILE B C 1
ATOM 2506 O O . ILE B 1 21 ? -0.309 7.367 24.109 1 85.69 21 ILE B O 1
ATOM 2510 N N . TYR B 1 22 ? 1.1 5.691 24.25 1 85.06 22 TYR B N 1
ATOM 2511 C CA . TYR B 1 22 ? 2.24 6.566 24.5 1 85.06 22 TYR B CA 1
ATOM 2512 C C . TYR B 1 22 ? 2.434 7.547 23.359 1 85.06 22 TYR B C 1
ATOM 2514 O O . TYR B 1 22 ? 2.617 8.75 23.578 1 85.06 22 TYR B O 1
ATOM 2522 N N . GLN B 1 23 ? 2.375 7.023 22.141 1 85.81 23 GLN B N 1
ATOM 2523 C CA . GLN B 1 23 ? 2.582 7.875 20.984 1 85.81 23 GLN B CA 1
ATOM 2524 C C . GLN B 1 23 ? 1.503 8.945 20.891 1 85.81 23 GLN B C 1
ATOM 2526 O O . GLN B 1 23 ? 1.794 10.102 20.562 1 85.81 23 GLN B O 1
ATOM 2531 N N . TYR B 1 24 ? 0.324 8.508 21.141 1 88.44 24 TYR B N 1
ATOM 2532 C CA . TYR B 1 24 ? -0.782 9.461 21.109 1 88.44 24 TYR B CA 1
ATOM 2533 C C . TYR B 1 24 ? -0.572 10.57 22.125 1 88.44 24 TYR B C 1
ATOM 2535 O O . TYR B 1 24 ? -0.697 11.758 21.797 1 88.44 24 TYR B O 1
ATOM 2543 N N . THR B 1 25 ? -0.211 10.234 23.344 1 90.62 25 THR B N 1
ATOM 2544 C CA . THR B 1 25 ? 0.002 11.203 24.406 1 90.62 25 THR B CA 1
ATOM 2545 C C . THR B 1 25 ? 1.225 12.07 24.125 1 90.62 25 THR B C 1
ATOM 2547 O O . THR B 1 25 ? 1.191 13.281 24.328 1 90.62 25 THR B O 1
ATOM 2550 N N . TYR B 1 26 ? 2.238 11.438 23.672 1 89.44 26 TYR B N 1
ATOM 2551 C CA . TYR B 1 26 ? 3.467 12.148 23.328 1 89.44 26 TYR B CA 1
ATOM 2552 C C . TYR B 1 26 ? 3.213 13.195 22.25 1 89.44 26 TYR B C 1
ATOM 2554 O O . TYR B 1 26 ? 3.693 14.328 22.344 1 89.44 26 TYR B O 1
ATOM 2562 N N . SER B 1 27 ? 2.514 12.797 21.25 1 90.56 27 SER B N 1
ATOM 2563 C CA . SER B 1 27 ? 2.195 13.703 20.156 1 90.56 27 SER B CA 1
ATOM 2564 C C . SER B 1 27 ? 1.413 14.914 20.656 1 90.56 27 SER B C 1
ATOM 2566 O O . SER B 1 27 ? 1.678 16.047 20.234 1 90.56 27 SER B O 1
ATOM 2568 N N . LYS B 1 28 ? 0.516 14.711 21.516 1 91.56 28 LYS B N 1
ATOM 2569 C CA . LYS B 1 28 ? -0.282 15.805 22.078 1 91.56 28 LYS B CA 1
ATOM 2570 C C . LYS B 1 28 ? 0.579 16.75 22.906 1 91.56 28 LYS B C 1
ATOM 2572 O O . LYS B 1 28 ? 0.445 17.969 22.812 1 91.56 28 LYS B O 1
ATOM 2577 N N . CYS B 1 29 ? 1.507 16.219 23.609 1 92.19 29 CYS B N 1
ATOM 2578 C CA . CYS B 1 29 ? 2.328 17 24.531 1 92.19 29 CYS B CA 1
ATOM 2579 C C . CYS B 1 29 ? 3.385 17.797 23.781 1 92.19 29 CYS B C 1
ATOM 2581 O O . CYS B 1 29 ? 3.768 18.891 24.203 1 92.19 29 CYS B O 1
ATOM 2583 N N . ARG B 1 30 ? 3.791 17.297 22.672 1 90.06 30 ARG B N 1
ATOM 2584 C CA . ARG B 1 30 ? 4.902 17.938 21.984 1 90.06 30 ARG B CA 1
ATOM 2585 C C . ARG B 1 30 ? 4.402 18.844 20.859 1 90.06 30 ARG B C 1
ATOM 2587 O O . ARG B 1 30 ? 5.188 19.562 20.234 1 90.06 30 ARG B O 1
ATOM 2594 N N . ASN B 1 31 ? 3.166 18.875 20.609 1 93.06 31 ASN B N 1
ATOM 2595 C CA . ASN B 1 31 ? 2.568 19.594 19.484 1 93.06 31 ASN B CA 1
ATOM 2596 C C . ASN B 1 31 ? 2.922 21.078 19.5 1 93.06 31 ASN B C 1
ATOM 2598 O O . ASN B 1 31 ? 3.123 21.688 18.453 1 93.06 31 ASN B O 1
ATOM 2602 N N . HIS B 1 32 ? 3.057 21.672 20.688 1 90.94 32 HIS B N 1
ATOM 2603 C CA . HIS B 1 32 ? 3.311 23.109 20.797 1 90.94 32 HIS B CA 1
ATOM 2604 C C . HIS B 1 32 ? 4.637 23.484 20.156 1 90.94 32 HIS B C 1
ATOM 2606 O O . HIS B 1 32 ? 4.781 24.594 19.625 1 90.94 32 HIS B O 1
ATOM 2612 N N . GLN B 1 33 ? 5.582 22.641 20.078 1 90.12 33 GLN B N 1
ATOM 2613 C CA . GLN B 1 33 ? 6.906 22.906 19.531 1 90.12 33 GLN B CA 1
ATOM 2614 C C . GLN B 1 33 ? 6.848 23.016 18 1 90.12 33 GLN B C 1
ATOM 2616 O O . GLN B 1 33 ? 7.684 23.688 17.391 1 90.12 33 GLN B O 1
ATOM 2621 N N . VAL B 1 34 ? 5.902 22.406 17.422 1 91.19 34 VAL B N 1
ATOM 2622 C CA . VAL B 1 34 ? 5.773 22.375 15.969 1 91.19 34 VAL B CA 1
ATOM 2623 C C . VAL B 1 34 ? 5.363 23.75 15.445 1 91.19 34 VAL B C 1
ATOM 2625 O O . VAL B 1 34 ? 5.848 24.203 14.406 1 91.19 34 VAL B O 1
ATOM 2628 N N . TRP B 1 35 ? 4.586 24.438 16.172 1 92.19 35 TRP B N 1
ATOM 2629 C CA . TRP B 1 35 ? 4.004 25.703 15.742 1 92.19 35 TRP B CA 1
ATOM 2630 C C . TRP B 1 35 ? 5.047 26.812 15.758 1 92.19 35 TRP B C 1
ATOM 2632 O O . TRP B 1 35 ? 4.941 27.797 15.008 1 92.19 35 TRP B O 1
ATOM 2642 N N . GLU B 1 36 ? 6.004 26.719 16.578 1 86.75 36 GLU B N 1
ATOM 2643 C CA . GLU B 1 36 ? 7.055 27.719 16.688 1 86.75 36 GLU B CA 1
ATOM 2644 C C . GLU B 1 36 ? 7.82 27.875 15.375 1 86.75 36 GLU B C 1
ATOM 2646 O O . GLU B 1 36 ? 8.188 28.984 14.992 1 86.75 36 GLU B O 1
ATOM 2651 N N . GLY B 1 37 ? 8.023 26.844 14.656 1 84.56 37 GLY B N 1
ATOM 2652 C CA . GLY B 1 37 ? 8.789 26.875 13.422 1 84.56 37 GLY B CA 1
ATOM 2653 C C . GLY B 1 37 ? 7.945 27.172 12.203 1 84.56 37 GLY B C 1
ATOM 2654 O O . GLY B 1 37 ? 8.477 27.453 11.125 1 84.56 37 GLY B O 1
ATOM 2655 N N . LEU B 1 38 ? 6.574 27.297 12.391 1 89.88 38 LEU B N 1
ATOM 2656 C CA . LEU B 1 38 ? 5.66 27.375 11.258 1 89.88 38 LEU B CA 1
ATOM 2657 C C . LEU B 1 38 ? 5.168 28.797 11.055 1 89.88 38 LEU B C 1
ATOM 2659 O O . LEU B 1 38 ? 4.547 29.109 10.039 1 89.88 38 LEU B O 1
ATOM 2663 N N . ARG B 1 39 ? 5.246 29.812 11.852 1 82.44 39 ARG B N 1
ATOM 2664 C CA . ARG B 1 39 ? 4.621 31.141 11.93 1 82.44 39 ARG B CA 1
ATOM 2665 C C . ARG B 1 39 ? 4.742 31.875 10.609 1 82.44 39 ARG B C 1
ATOM 2667 O O . ARG B 1 39 ? 3.805 32.562 10.188 1 82.44 39 ARG B O 1
ATOM 2674 N N . LYS B 1 40 ? 5.641 31.781 9.688 1 89.12 40 LYS B N 1
ATOM 2675 C CA . LYS B 1 40 ? 5.777 32.531 8.453 1 89.12 40 LYS B CA 1
ATOM 2676 C C . LYS B 1 40 ? 5.77 31.625 7.234 1 89.12 40 LYS B C 1
ATOM 2678 O O . LYS B 1 40 ? 5.996 32.094 6.109 1 89.12 40 LYS B O 1
ATOM 2683 N N . LYS B 1 41 ? 5.336 30.547 7.496 1 95.56 41 LYS B N 1
ATOM 2684 C CA . LYS B 1 41 ? 5.383 29.578 6.398 1 95.56 41 LYS B CA 1
ATOM 2685 C C . LYS B 1 41 ? 3.984 29.281 5.863 1 95.56 41 LYS B C 1
ATOM 2687 O O . LYS B 1 41 ? 2.986 29.609 6.508 1 95.56 41 LYS B O 1
ATOM 2692 N N . TYR B 1 42 ? 3.975 28.766 4.699 1 97.56 42 TYR B N 1
ATOM 2693 C CA . TYR B 1 42 ? 2.703 28.422 4.066 1 97.56 42 TYR B CA 1
ATOM 2694 C C . TYR B 1 42 ? 2.287 27 4.398 1 97.56 42 TYR B C 1
ATOM 2696 O O . TYR B 1 42 ? 3.137 26.109 4.523 1 97.56 42 TYR B O 1
ATOM 2704 N N . VAL B 1 43 ? 0.993 26.828 4.543 1 98.06 43 VAL B N 1
ATOM 2705 C CA . VAL B 1 43 ? 0.371 25.5 4.652 1 98.06 43 VAL B CA 1
ATOM 2706 C C . VAL B 1 43 ? -0.285 25.141 3.322 1 98.06 43 VAL B C 1
ATOM 2708 O O . VAL B 1 43 ? -1.161 25.844 2.834 1 98.06 43 VAL B O 1
ATOM 2711 N N . VAL B 1 44 ? 0.182 24.109 2.74 1 98.44 44 VAL B N 1
ATOM 2712 C CA . VAL B 1 44 ? -0.445 23.594 1.529 1 98.44 44 VAL B CA 1
ATOM 2713 C C . VAL B 1 44 ? -1.463 22.516 1.894 1 98.44 44 VAL B C 1
ATOM 2715 O O . VAL B 1 44 ? -1.13 21.531 2.574 1 98.44 44 VAL B O 1
ATOM 2718 N N . ILE B 1 45 ? -2.635 22.688 1.479 1 98.62 45 ILE B N 1
ATOM 2719 C CA . ILE B 1 45 ? -3.688 21.719 1.712 1 98.62 45 ILE B CA 1
ATOM 2720 C C . ILE B 1 45 ? -4.137 21.109 0.382 1 98.62 45 ILE B C 1
ATOM 2722 O O . ILE B 1 45 ? -4.906 21.734 -0.357 1 98.62 45 ILE B O 1
ATOM 2726 N N . ASN B 1 46 ? -3.623 19.938 0.119 1 97.69 46 ASN B N 1
ATOM 2727 C CA . ASN B 1 46 ? -4.051 19.172 -1.044 1 97.69 46 ASN B CA 1
ATOM 2728 C C . ASN B 1 46 ? -5.398 18.484 -0.801 1 97.69 46 ASN B C 1
ATOM 2730 O O . ASN B 1 46 ? -5.555 17.75 0.165 1 97.69 46 ASN B O 1
ATOM 2734 N N . GLY B 1 47 ? -6.328 18.641 -1.697 1 96.81 47 GLY B N 1
ATOM 2735 C CA . GLY B 1 47 ? -7.691 18.219 -1.413 1 96.81 47 GLY B CA 1
ATOM 2736 C C . GLY B 1 47 ? -8.43 19.156 -0.474 1 96.81 47 GLY B C 1
ATOM 2737 O O . GLY B 1 47 ? -9.133 18.703 0.434 1 96.81 47 GLY B O 1
ATOM 2738 N N . ALA B 1 48 ? -8.32 20.422 -0.666 1 97.56 48 ALA B N 1
ATOM 2739 C CA . ALA B 1 48 ? -8.773 21.438 0.278 1 97.56 48 ALA B CA 1
ATOM 2740 C C . ALA B 1 48 ? -10.297 21.5 0.335 1 97.56 48 ALA B C 1
ATOM 2742 O O . ALA B 1 48 ? -10.867 21.891 1.353 1 97.56 48 ALA B O 1
ATOM 2743 N N . THR B 1 49 ? -10.953 21.078 -0.696 1 94.81 49 THR B N 1
ATOM 2744 C CA . THR B 1 49 ? -12.398 21.281 -0.771 1 94.81 49 THR B CA 1
ATOM 2745 C C . THR B 1 49 ? -13.141 20.062 -0.207 1 94.81 49 THR B C 1
ATOM 2747 O O . THR B 1 49 ? -14.375 20.062 -0.144 1 94.81 49 THR B O 1
ATOM 2750 N N . GLY B 1 50 ? -12.445 19.016 0.163 1 93.06 50 GLY B N 1
ATOM 2751 C CA . GLY B 1 50 ? -13.07 17.891 0.838 1 93.06 50 GLY B CA 1
ATOM 2752 C C . GLY B 1 50 ? -13.461 18.203 2.27 1 93.06 50 GLY B C 1
ATOM 2753 O O . GLY B 1 50 ? -13.18 19.281 2.779 1 93.06 50 GLY B O 1
ATOM 2754 N N . LYS B 1 51 ? -14.07 17.25 2.93 1 89.69 51 LYS B N 1
ATOM 2755 C CA . LYS B 1 51 ? -14.57 17.453 4.289 1 89.69 51 LYS B CA 1
ATOM 2756 C C . LYS B 1 51 ? -13.43 17.797 5.246 1 89.69 51 LYS B C 1
ATOM 2758 O O . LYS B 1 51 ? -13.523 18.75 6.004 1 89.69 51 LYS B O 1
ATOM 2763 N N . ILE B 1 52 ? -12.414 17.031 5.148 1 94.25 52 ILE B N 1
ATOM 2764 C CA . ILE B 1 52 ? -11.289 17.234 6.055 1 94.25 52 ILE B CA 1
ATOM 2765 C C . ILE B 1 52 ? -10.516 18.484 5.641 1 94.25 52 ILE B C 1
ATOM 2767 O O . ILE B 1 52 ? -10.125 19.281 6.492 1 94.25 52 ILE B O 1
ATOM 2771 N N . GLY B 1 53 ? -10.336 18.672 4.371 1 96.81 53 GLY B N 1
ATOM 2772 C CA . GLY B 1 53 ? -9.594 19.812 3.852 1 96.81 53 GLY B CA 1
ATOM 2773 C C . GLY B 1 53 ? -10.195 21.141 4.242 1 96.81 53 GLY B C 1
ATOM 2774 O O . GLY B 1 53 ? -9.484 22.047 4.672 1 96.81 53 GLY B O 1
ATOM 2775 N N . ARG B 1 54 ? -11.492 21.234 4.133 1 95.69 54 ARG B N 1
ATOM 2776 C CA . ARG B 1 54 ? -12.188 22.484 4.473 1 95.69 54 ARG B CA 1
ATOM 2777 C C . ARG B 1 54 ? -12 22.828 5.945 1 95.69 54 ARG B C 1
ATOM 2779 O O . ARG B 1 54 ? -11.75 23.984 6.293 1 95.69 54 ARG B O 1
ATOM 2786 N N . GLY B 1 55 ? -12.188 21.797 6.777 1 96.5 55 GLY B N 1
ATOM 2787 C CA . GLY B 1 55 ? -11.992 22.016 8.203 1 96.5 55 GLY B CA 1
ATOM 2788 C C . GLY B 1 55 ? -10.586 22.453 8.555 1 96.5 55 GLY B C 1
ATOM 2789 O O . GLY B 1 55 ? -10.398 23.359 9.375 1 96.5 55 GLY B O 1
ATOM 2790 N N . LEU B 1 56 ? -9.641 21.859 7.922 1 98 56 LEU B N 1
ATOM 2791 C CA . LEU B 1 56 ? -8.25 22.203 8.18 1 98 56 LEU B CA 1
ATOM 2792 C C . LEU B 1 56 ? -7.926 23.609 7.699 1 98 56 LEU B C 1
ATOM 2794 O O . LEU B 1 56 ? -7.242 24.359 8.391 1 98 56 LEU B O 1
ATOM 2798 N N . ALA B 1 57 ? -8.414 23.938 6.5 1 98.06 57 ALA B N 1
ATOM 2799 C CA . ALA B 1 57 ? -8.195 25.281 5.98 1 98.06 57 ALA B CA 1
ATOM 2800 C C . ALA B 1 57 ? -8.703 26.344 6.961 1 98.06 57 ALA B C 1
ATOM 2802 O O . ALA B 1 57 ? -8 27.312 7.266 1 98.06 57 ALA B O 1
ATOM 2803 N N . LYS B 1 58 ? -9.875 26.125 7.457 1 97.56 58 LYS B N 1
ATOM 2804 C CA . LYS B 1 58 ? -10.484 27.062 8.406 1 97.56 58 LYS B CA 1
ATOM 2805 C C . LYS B 1 58 ? -9.664 27.156 9.688 1 97.56 58 LYS B C 1
ATOM 2807 O O . LYS B 1 58 ? -9.375 28.25 10.172 1 97.56 58 LYS B O 1
ATOM 2812 N N . LYS B 1 59 ? -9.305 26.062 10.234 1 97.62 59 LYS B N 1
ATOM 2813 C CA . LYS B 1 59 ? -8.617 26.031 11.531 1 97.62 59 LYS B CA 1
ATOM 2814 C C . LYS B 1 59 ? -7.207 26.609 11.414 1 97.62 59 LYS B C 1
ATOM 2816 O O . LYS B 1 59 ? -6.73 27.281 12.32 1 97.62 59 LYS B O 1
ATOM 2821 N N . PHE B 1 60 ? -6.508 26.312 10.32 1 97.38 60 PHE B N 1
ATOM 2822 C CA . PHE B 1 60 ? -5.207 26.938 10.102 1 97.38 60 PHE B CA 1
ATOM 2823 C C . PHE B 1 60 ? -5.348 28.453 9.969 1 97.38 60 PHE B C 1
ATOM 2825 O O . PHE B 1 60 ? -4.52 29.203 10.484 1 97.38 60 PHE B O 1
ATOM 2832 N N . ALA B 1 61 ? -6.375 28.875 9.25 1 97.06 61 ALA B N 1
ATOM 2833 C CA . ALA B 1 61 ? -6.637 30.297 9.086 1 97.06 61 ALA B CA 1
ATOM 2834 C C . ALA B 1 61 ? -6.879 30.969 10.43 1 97.06 61 ALA B C 1
ATOM 2836 O O . ALA B 1 61 ? -6.371 32.062 10.688 1 97.06 61 ALA B O 1
ATOM 2837 N N . GLU B 1 62 ? -7.652 30.312 11.234 1 96.5 62 GLU B N 1
ATOM 2838 C CA . GLU B 1 62 ? -7.949 30.828 12.562 1 96.5 62 GLU B CA 1
ATOM 2839 C C . GLU B 1 62 ? -6.676 31 13.391 1 96.5 62 GLU B C 1
ATOM 2841 O O . GLU B 1 62 ? -6.613 31.859 14.281 1 96.5 62 GLU B O 1
ATOM 2846 N N . LYS B 1 63 ? -5.707 30.234 13.094 1 94.56 63 LYS B N 1
ATOM 2847 C CA . LYS B 1 63 ? -4.426 30.297 13.797 1 94.56 63 LYS B CA 1
ATOM 2848 C C . LYS B 1 63 ? -3.492 31.312 13.125 1 94.56 63 LYS B C 1
ATOM 2850 O O . LYS B 1 63 ? -2.346 31.469 13.547 1 94.56 63 LYS B O 1
ATOM 2855 N N . GLY B 1 64 ? -3.959 31.906 12.016 1 94.06 64 GLY B N 1
ATOM 2856 C CA . GLY B 1 64 ? -3.217 32.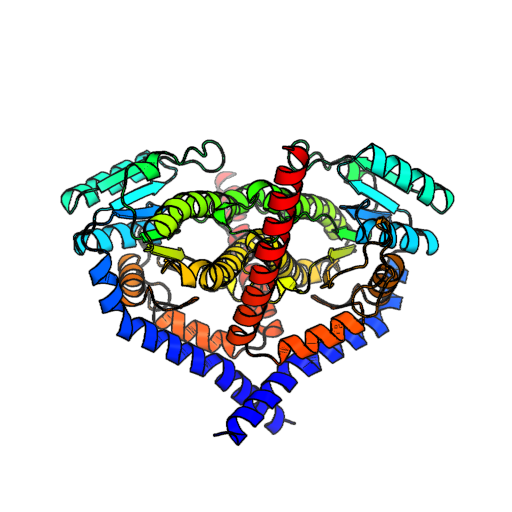969 11.359 1 94.06 64 GLY B CA 1
ATOM 2857 C C . GLY B 1 64 ? -2.197 32.469 10.359 1 94.06 64 GLY B C 1
ATOM 2858 O O . GLY B 1 64 ? -1.286 33.188 9.961 1 94.06 64 GLY B O 1
ATOM 2859 N N . MET B 1 65 ? -2.279 31.266 9.969 1 96.38 65 MET B N 1
ATOM 2860 C CA . MET B 1 65 ? -1.331 30.688 9.023 1 96.38 65 MET B CA 1
ATOM 2861 C C . MET B 1 65 ? -1.682 31.094 7.594 1 96.38 65 MET B C 1
ATOM 2863 O O . MET B 1 65 ? -2.855 31.281 7.266 1 96.38 65 MET B O 1
ATOM 2867 N N . LYS B 1 66 ? -0.631 31.266 6.754 1 97.5 66 LYS B N 1
ATOM 2868 C CA . LYS B 1 66 ? -0.846 31.422 5.32 1 97.5 66 LYS B CA 1
ATOM 2869 C C . LYS B 1 66 ? -1.239 30.109 4.668 1 97.5 66 LYS B C 1
ATOM 2871 O O . LYS B 1 66 ? -0.599 29.078 4.902 1 97.5 66 LYS B O 1
ATOM 2876 N N . VAL B 1 67 ? -2.279 30.141 3.855 1 98.06 67 VAL B N 1
ATOM 2877 C CA . VAL B 1 67 ? -2.855 28.891 3.396 1 98.06 67 VAL B CA 1
ATOM 2878 C C . VAL B 1 67 ? -2.834 28.828 1.87 1 98.06 67 VAL B C 1
ATOM 2880 O O . VAL B 1 67 ? -3.143 29.828 1.204 1 98.06 67 VAL B O 1
ATOM 2883 N N . LEU B 1 68 ? -2.383 27.766 1.347 1 98.31 68 LEU B N 1
ATOM 2884 C CA . LEU B 1 68 ? -2.467 27.438 -0.072 1 98.31 68 LEU B CA 1
ATOM 2885 C C . LEU B 1 68 ? -3.463 26.312 -0.309 1 98.31 68 LEU B C 1
ATOM 2887 O O . LEU B 1 68 ? -3.234 25.172 0.119 1 98.31 68 LEU B O 1
ATOM 2891 N N . LEU B 1 69 ? -4.559 26.625 -1.027 1 98.38 69 LEU B N 1
ATOM 2892 C CA . LEU B 1 69 ? -5.609 25.656 -1.309 1 98.38 69 LEU B CA 1
ATOM 2893 C C . LEU B 1 69 ? -5.379 24.969 -2.654 1 98.38 69 LEU B C 1
ATOM 2895 O O . LEU B 1 69 ? -5.293 25.641 -3.686 1 98.38 69 LEU B O 1
ATOM 2899 N N . VAL B 1 70 ? -5.254 23.672 -2.609 1 97.12 70 VAL B N 1
ATOM 2900 C CA . VAL B 1 70 ? -5.043 22.922 -3.838 1 97.12 70 VAL B CA 1
ATOM 2901 C C . VAL B 1 70 ? -6.203 21.938 -4.047 1 97.12 70 VAL B C 1
ATOM 2903 O O . VAL B 1 70 ? -6.605 21.234 -3.115 1 97.12 70 VAL B O 1
ATOM 2906 N N . GLY B 1 71 ? -6.758 21.844 -5.207 1 94.56 71 GLY B N 1
ATOM 2907 C CA . GLY B 1 71 ? -7.852 20.953 -5.555 1 94.56 71 GLY B CA 1
ATOM 2908 C C . GLY B 1 71 ? -8.156 20.922 -7.039 1 94.56 71 GLY B C 1
ATOM 2909 O O . GLY B 1 71 ? -7.535 21.656 -7.816 1 94.56 71 GLY B O 1
ATOM 2910 N N . ARG B 1 72 ? -9.141 20.141 -7.383 1 90.69 72 ARG B N 1
ATOM 2911 C CA . ARG B 1 72 ? -9.422 19.953 -8.805 1 90.69 72 ARG B CA 1
ATOM 2912 C C . ARG B 1 72 ? -10.633 20.766 -9.234 1 90.69 72 ARG B C 1
ATOM 2914 O O . ARG B 1 72 ? -10.758 21.125 -10.406 1 90.69 72 ARG B O 1
ATOM 2921 N N . SER B 1 73 ? -11.562 21.062 -8.336 1 92.81 73 SER B N 1
ATOM 2922 C CA . SER B 1 73 ? -12.797 21.766 -8.672 1 92.81 73 SER B CA 1
ATOM 2923 C C . SER B 1 73 ? -12.633 23.281 -8.516 1 92.81 73 SER B C 1
ATOM 2925 O O . SER B 1 73 ? -12.602 23.781 -7.391 1 92.81 73 SER B O 1
ATOM 2927 N N . GLU B 1 74 ? -12.703 23.922 -9.586 1 94.75 74 GLU B N 1
ATOM 2928 C CA . GLU B 1 74 ? -12.477 25.375 -9.562 1 94.75 74 GLU B CA 1
ATOM 2929 C C . GLU B 1 74 ? -13.555 26.078 -8.758 1 94.75 74 GLU B C 1
ATOM 2931 O O . GLU B 1 74 ? -13.25 26.922 -7.902 1 94.75 74 GLU B O 1
ATOM 2936 N N . SER B 1 75 ? -14.781 25.766 -9 1 97 75 SER B N 1
ATOM 2937 C CA . SER B 1 75 ? -15.891 26.438 -8.336 1 97 75 SER B CA 1
ATOM 2938 C C . SER B 1 75 ? -15.836 26.25 -6.828 1 97 75 SER B C 1
ATOM 2940 O O . SER B 1 75 ? -16.031 27.203 -6.07 1 97 75 SER B O 1
ATOM 2942 N N . ARG B 1 76 ? -15.531 25.078 -6.402 1 95.94 76 ARG B N 1
ATOM 2943 C CA . ARG B 1 76 ? -15.445 24.781 -4.973 1 95.94 76 ARG B CA 1
ATOM 2944 C C . ARG B 1 76 ? -14.25 25.484 -4.344 1 95.94 76 ARG B C 1
ATOM 2946 O O . ARG B 1 76 ? -14.328 25.969 -3.211 1 95.94 76 ARG B O 1
ATOM 2953 N N . LEU B 1 77 ? -13.188 25.578 -5.066 1 97.12 77 LEU B N 1
ATOM 2954 C CA . LEU B 1 77 ? -11.977 26.219 -4.57 1 97.12 77 LEU B CA 1
ATOM 2955 C C . LEU B 1 77 ? -12.188 27.719 -4.406 1 97.12 77 LEU B C 1
ATOM 2957 O O . LEU B 1 77 ? -11.734 28.312 -3.422 1 97.12 77 LEU B O 1
ATOM 2961 N N . ILE B 1 78 ? -12.836 28.297 -5.348 1 97.75 78 ILE B N 1
ATOM 2962 C CA . ILE B 1 78 ? -13.094 29.734 -5.312 1 97.75 78 ILE B CA 1
ATOM 2963 C C . ILE B 1 78 ? -13.938 30.078 -4.086 1 97.75 78 ILE B C 1
ATOM 2965 O O . ILE B 1 78 ? -13.648 31.047 -3.383 1 97.75 78 ILE B O 1
ATOM 2969 N N . ARG B 1 79 ? -14.922 29.266 -3.865 1 97.25 79 ARG B N 1
ATOM 2970 C CA . ARG B 1 79 ? -15.797 29.484 -2.717 1 97.25 79 ARG B CA 1
ATOM 2971 C C . ARG B 1 79 ? -15.016 29.375 -1.41 1 97.25 79 ARG B C 1
ATOM 2973 O O . ARG B 1 79 ? -15.172 30.219 -0.518 1 97.25 79 ARG B O 1
ATOM 2980 N N . LEU B 1 80 ? -14.234 28.344 -1.307 1 97.5 80 LEU B N 1
ATOM 2981 C CA . LEU B 1 80 ? -13.438 28.156 -0.101 1 97.5 80 LEU B CA 1
ATOM 2982 C C . LEU B 1 80 ? -12.414 29.281 0.055 1 97.5 80 LEU B C 1
ATOM 2984 O O . LEU B 1 80 ? -12.203 29.781 1.161 1 97.5 80 LEU B O 1
ATOM 2988 N N . HIS B 1 81 ? -11.75 29.641 -1.02 1 98.12 81 HIS B N 1
ATOM 2989 C CA . HIS B 1 81 ? -10.781 30.734 -1.016 1 98.12 81 HIS B CA 1
ATOM 2990 C C . HIS B 1 81 ? -11.391 32.031 -0.49 1 98.12 81 HIS B C 1
ATOM 2992 O O . HIS B 1 81 ? -10.789 32.719 0.332 1 98.12 81 HIS B O 1
ATOM 2998 N N . ALA B 1 82 ? -12.547 32.344 -0.948 1 97.88 82 ALA B N 1
ATOM 2999 C CA . ALA B 1 82 ? -13.234 33.562 -0.538 1 97.88 82 ALA B CA 1
ATOM 3000 C C . ALA B 1 82 ? -13.484 33.562 0.968 1 97.88 82 ALA B C 1
ATOM 3002 O O . ALA B 1 82 ? -13.398 34.625 1.608 1 97.88 82 ALA B O 1
ATOM 3003 N N . ALA B 1 83 ? -13.789 32.438 1.462 1 97 83 ALA B N 1
ATOM 3004 C CA . ALA B 1 83 ? -14.055 32.344 2.893 1 97 83 ALA B CA 1
ATOM 3005 C C . ALA B 1 83 ? -12.773 32.469 3.707 1 97 83 ALA B C 1
ATOM 3007 O O . ALA B 1 83 ? -12.766 33.125 4.758 1 97 83 ALA B O 1
ATOM 3008 N N . ILE B 1 84 ? -11.703 31.922 3.24 1 97.94 84 ILE B N 1
ATOM 3009 C CA . ILE B 1 84 ? -10.461 31.844 4 1 97.94 84 ILE B CA 1
ATOM 3010 C C . ILE B 1 84 ? -9.68 33.156 3.859 1 97.94 84 ILE B C 1
ATOM 3012 O O . ILE B 1 84 ? -9.031 33.594 4.805 1 97.94 84 ILE B O 1
ATOM 3016 N N . GLU B 1 85 ? -9.734 33.719 2.672 1 97.38 85 GLU B N 1
ATOM 3017 C CA . GLU B 1 85 ? -8.984 34.938 2.395 1 97.38 85 GLU B CA 1
ATOM 3018 C C . GLU B 1 85 ? -9.406 36.094 3.328 1 97.38 85 GLU B C 1
ATOM 3020 O O . GLU B 1 85 ? -8.641 37 3.574 1 97.38 85 GLU B O 1
ATOM 3025 N N . ARG B 1 86 ? -10.562 36 3.887 1 96.25 86 ARG B N 1
ATOM 3026 C CA . ARG B 1 86 ? -11.062 37 4.836 1 96.25 86 ARG B CA 1
ATOM 3027 C C . ARG B 1 86 ? -10.328 36.875 6.168 1 96.25 86 ARG B C 1
ATOM 3029 O O . ARG B 1 86 ? -10.305 37.844 6.945 1 96.25 86 ARG B O 1
ATOM 3036 N N . MET B 1 87 ? -9.727 35.812 6.391 1 96.5 87 MET B N 1
ATOM 3037 C CA . MET B 1 87 ? -9.133 35.5 7.691 1 96.5 87 MET B CA 1
ATOM 3038 C C . MET B 1 87 ? -7.613 35.625 7.633 1 96.5 87 MET B C 1
ATOM 3040 O O . MET B 1 87 ? -6.98 36.031 8.609 1 96.5 87 MET B O 1
ATOM 3044 N N . THR B 1 88 ? -7.027 35.219 6.574 1 97 88 THR B N 1
ATOM 3045 C CA . THR B 1 88 ? -5.578 35.156 6.43 1 97 88 THR B CA 1
ATOM 3046 C C . THR B 1 88 ? -5.18 35.219 4.957 1 97 88 THR B C 1
ATOM 3048 O O . THR B 1 88 ? -6.039 35.219 4.074 1 97 88 THR B O 1
ATOM 3051 N N . GLU B 1 89 ? -3.859 35.375 4.699 1 97.75 89 GLU B N 1
ATOM 3052 C CA . GLU B 1 89 ? -3.354 35.25 3.336 1 97.75 89 GLU B CA 1
ATOM 3053 C C . GLU B 1 89 ? -3.66 33.844 2.77 1 97.75 89 GLU B C 1
ATOM 3055 O O . GLU B 1 89 ? -3.336 32.844 3.389 1 97.75 89 GLU B O 1
ATOM 3060 N N . CYS B 1 90 ? -4.328 33.875 1.663 1 98.06 90 CYS B N 1
ATOM 3061 C CA . CYS B 1 90 ? -4.785 32.625 1.075 1 98.06 90 CYS B CA 1
ATOM 3062 C C . CYS B 1 90 ? -4.633 32.625 -0.441 1 98.06 90 CYS B C 1
ATOM 3064 O O . CYS B 1 90 ? -4.953 33.625 -1.088 1 98.06 90 CYS B O 1
ATOM 3066 N N . HIS B 1 91 ? -4.043 31.609 -0.99 1 98.19 91 HIS B N 1
ATOM 3067 C CA . HIS B 1 91 ? -3.947 31.391 -2.43 1 98.19 91 HIS B CA 1
ATOM 3068 C C . HIS B 1 91 ? -4.582 30.062 -2.828 1 98.19 91 HIS B C 1
ATOM 3070 O O . HIS B 1 91 ? -4.816 29.203 -1.977 1 98.19 91 HIS B O 1
ATOM 3076 N N . MET B 1 92 ? -4.969 29.922 -4.09 1 97.31 92 MET B N 1
ATOM 3077 C CA . MET B 1 92 ? -5.539 28.672 -4.57 1 97.31 92 MET B CA 1
ATOM 3078 C C . MET B 1 92 ? -4.898 28.25 -5.887 1 97.31 92 MET B C 1
ATOM 3080 O O . MET B 1 92 ? -4.516 29.094 -6.695 1 97.31 92 MET B O 1
ATOM 3084 N N . HIS B 1 93 ? -4.727 27.047 -6.078 1 96.62 93 HIS B N 1
ATOM 3085 C CA . HIS B 1 93 ? -4.195 26.453 -7.305 1 96.62 93 HIS B CA 1
ATOM 3086 C C . HIS B 1 93 ? -5 25.234 -7.727 1 96.62 93 HIS B C 1
ATOM 3088 O O . HIS B 1 93 ? -5.246 24.344 -6.922 1 96.62 93 HIS B O 1
ATOM 3094 N N . ILE B 1 94 ? -5.391 25.219 -8.992 1 94.69 94 ILE B N 1
ATOM 3095 C CA . ILE B 1 94 ? -6.145 24.109 -9.547 1 94.69 94 ILE B CA 1
ATOM 3096 C C . ILE B 1 94 ? -5.18 23.047 -10.078 1 94.69 94 ILE B C 1
ATOM 3098 O O . ILE B 1 94 ? -4.367 23.312 -10.961 1 94.69 94 ILE B O 1
ATOM 3102 N N . VAL B 1 95 ? -5.277 21.844 -9.508 1 92.25 95 VAL B N 1
ATOM 3103 C CA . VAL B 1 95 ? -4.426 20.75 -9.93 1 92.25 95 VAL B CA 1
ATOM 3104 C C . VAL B 1 95 ? -5.285 19.516 -10.227 1 92.25 95 VAL B C 1
ATOM 3106 O O . VAL B 1 95 ? -6.059 19.078 -9.375 1 92.25 95 VAL B O 1
ATOM 3109 N N . ASP B 1 96 ? -5.148 19.016 -11.391 1 87.5 96 ASP B N 1
ATOM 3110 C CA . ASP B 1 96 ? -5.715 17.719 -11.781 1 87.5 96 ASP B CA 1
ATOM 3111 C C . ASP B 1 96 ? -4.613 16.688 -12.031 1 87.5 96 ASP B C 1
ATOM 3113 O O . ASP B 1 96 ? -3.959 16.719 -13.07 1 87.5 96 ASP B O 1
ATOM 3117 N N . TYR B 1 97 ? -4.531 15.789 -11.141 1 83.62 97 TYR B N 1
ATOM 3118 C CA . TYR B 1 97 ? -3.41 14.859 -11.172 1 83.62 97 TYR B CA 1
ATOM 3119 C C . TYR B 1 97 ? -3.52 13.914 -12.359 1 83.62 97 TYR B C 1
ATOM 3121 O O . TYR B 1 97 ? -2.537 13.273 -12.75 1 83.62 97 TYR B O 1
ATOM 3129 N N . LYS B 1 98 ? -4.68 13.734 -12.906 1 77 98 LYS B N 1
ATOM 3130 C CA . LYS B 1 98 ? -4.855 12.898 -14.094 1 77 98 LYS B CA 1
ATOM 3131 C C . LYS B 1 98 ? -4.406 13.633 -15.352 1 77 98 LYS B C 1
ATOM 3133 O O . LYS B 1 98 ? -3.883 13.016 -16.281 1 77 98 LYS B O 1
ATOM 3138 N N . ARG B 1 99 ? -4.602 14.906 -15.445 1 72.94 99 ARG B N 1
ATOM 3139 C CA . ARG B 1 99 ? -4.438 15.648 -16.688 1 72.94 99 ARG B CA 1
ATOM 3140 C C . ARG B 1 99 ? -3.236 16.578 -16.625 1 72.94 99 ARG B C 1
ATOM 3142 O O . ARG B 1 99 ? -2.512 16.75 -17.609 1 72.94 99 ARG B O 1
ATOM 3149 N N . SER B 1 100 ? -3.223 17.297 -15.523 1 65.88 100 SER B N 1
ATOM 3150 C CA . SER B 1 100 ? -2.191 18.328 -15.391 1 65.88 100 SER B CA 1
ATOM 3151 C C . SER B 1 100 ? -1.401 18.141 -14.094 1 65.88 100 SER B C 1
ATOM 3153 O O . SER B 1 100 ? -1.957 18.266 -13 1 65.88 100 SER B O 1
ATOM 3155 N N . ASN B 1 101 ? -0.142 17.891 -14.352 1 70.69 101 ASN B N 1
ATOM 3156 C CA . ASN B 1 101 ? 0.663 17.656 -13.164 1 70.69 101 ASN B CA 1
ATOM 3157 C C . ASN B 1 101 ? 1.727 18.734 -12.977 1 70.69 101 ASN B C 1
ATOM 3159 O O . ASN B 1 101 ? 2.811 18.469 -12.461 1 70.69 101 ASN B O 1
ATOM 3163 N N . ASN B 1 102 ? 1.298 19.922 -13.461 1 84.5 102 ASN B N 1
ATOM 3164 C CA . ASN B 1 102 ? 2.285 20.984 -13.234 1 84.5 102 ASN B CA 1
ATOM 3165 C C . ASN B 1 102 ? 2.248 21.469 -11.789 1 84.5 102 ASN B C 1
ATOM 3167 O O . ASN B 1 102 ? 1.287 22.125 -11.383 1 84.5 102 ASN B O 1
ATOM 3171 N N . LEU B 1 103 ? 3.262 21.234 -11.07 1 93.06 103 LEU B N 1
ATOM 3172 C CA . LEU B 1 103 ? 3.342 21.547 -9.648 1 93.06 103 LEU B CA 1
ATOM 3173 C C . LEU B 1 103 ? 4.379 22.625 -9.375 1 93.06 103 LEU B C 1
ATOM 3175 O O . LEU B 1 103 ? 4.746 22.875 -8.227 1 93.06 103 LEU B O 1
ATOM 3179 N N . SER B 1 104 ? 4.754 23.406 -10.43 1 92.12 104 SER B N 1
ATOM 3180 C CA . SER B 1 104 ? 5.832 24.375 -10.312 1 92.12 104 SER B CA 1
ATOM 3181 C C . SER B 1 104 ? 5.414 25.578 -9.453 1 92.12 104 SER B C 1
ATOM 3183 O O . SER B 1 104 ? 6.262 26.328 -8.961 1 92.12 104 SER B O 1
ATOM 3185 N N . PHE B 1 105 ? 4.109 25.766 -9.297 1 93.69 105 PHE B N 1
ATOM 3186 C CA . PHE B 1 105 ? 3.615 26.875 -8.5 1 93.69 105 PHE B CA 1
ATOM 3187 C C . PHE B 1 105 ? 4.117 26.781 -7.062 1 93.69 105 PHE B C 1
ATOM 3189 O O . PHE B 1 105 ? 4.25 27.797 -6.379 1 93.69 105 PHE B O 1
ATOM 3196 N N . ILE B 1 106 ? 4.496 25.656 -6.57 1 95.12 106 ILE B N 1
ATOM 3197 C CA . ILE B 1 106 ? 4.941 25.406 -5.207 1 95.12 106 ILE B CA 1
ATOM 3198 C C . ILE B 1 106 ? 6.227 26.188 -4.934 1 95.12 106 ILE B C 1
ATOM 3200 O O . ILE B 1 106 ? 6.477 26.609 -3.801 1 95.12 106 ILE B O 1
ATOM 3204 N N . ASP B 1 107 ? 6.98 26.375 -5.965 1 93.56 107 ASP B N 1
ATOM 3205 C CA . ASP B 1 107 ? 8.289 27 -5.832 1 93.56 107 ASP B CA 1
ATOM 3206 C C . ASP B 1 107 ? 8.156 28.469 -5.406 1 93.56 107 ASP B C 1
ATOM 3208 O O . ASP B 1 107 ? 9.125 29.078 -4.953 1 93.56 107 ASP B O 1
ATOM 3212 N N . ARG B 1 108 ? 6.992 28.984 -5.527 1 95.12 108 ARG B N 1
ATOM 3213 C CA . ARG B 1 108 ? 6.773 30.406 -5.223 1 95.12 108 ARG B CA 1
ATOM 3214 C C . ARG B 1 108 ? 6.508 30.609 -3.736 1 95.12 108 ARG B C 1
ATOM 3216 O O . ARG B 1 108 ? 6.434 31.734 -3.262 1 95.12 108 ARG B O 1
ATOM 3223 N N . TYR B 1 109 ? 6.387 29.531 -3.039 1 96.62 109 TYR B N 1
ATOM 3224 C CA . TYR B 1 109 ? 5.957 29.641 -1.649 1 96.62 109 TYR B CA 1
ATOM 3225 C C . TYR B 1 109 ? 6.941 28.938 -0.721 1 96.62 109 TYR B C 1
ATOM 3227 O O . TYR B 1 109 ? 7.477 27.875 -1.06 1 96.62 109 TYR B O 1
ATOM 3235 N N . ASP B 1 110 ? 7.234 29.547 0.407 1 95.75 110 ASP B N 1
ATOM 3236 C CA . ASP B 1 110 ? 7.988 28.891 1.474 1 95.75 110 ASP B CA 1
ATOM 3237 C C . ASP B 1 110 ? 7.09 27.969 2.297 1 95.75 110 ASP B C 1
ATOM 3239 O O . ASP B 1 110 ? 6.574 28.375 3.342 1 95.75 110 ASP B O 1
ATOM 3243 N N . VAL B 1 111 ? 7.043 26.703 1.888 1 97.56 111 VAL B N 1
ATOM 3244 C CA . VAL B 1 111 ? 6.074 25.766 2.447 1 97.56 111 VAL B CA 1
ATOM 3245 C C . VAL B 1 111 ? 6.637 25.141 3.719 1 97.56 111 VAL B C 1
ATOM 3247 O O . VAL B 1 111 ? 7.715 24.547 3.695 1 97.56 111 VAL B O 1
ATOM 3250 N N . GLY B 1 112 ? 5.891 25.25 4.77 1 97.25 112 GLY B N 1
ATOM 3251 C CA . GLY B 1 112 ? 6.281 24.625 6.023 1 97.25 112 GLY B CA 1
ATOM 3252 C C . GLY B 1 112 ? 5.535 23.344 6.301 1 97.25 112 GLY B C 1
ATOM 3253 O O . GLY B 1 112 ? 6.043 22.469 7.004 1 97.25 112 GLY B O 1
ATOM 3254 N N . ILE B 1 113 ? 4.277 23.281 5.809 1 98.19 113 ILE B N 1
ATOM 3255 C CA . ILE B 1 113 ? 3.441 22.109 6.055 1 98.19 113 ILE B CA 1
ATOM 3256 C C . ILE B 1 113 ? 2.699 21.719 4.773 1 98.19 113 ILE B C 1
ATOM 3258 O O . ILE B 1 113 ? 2.135 22.594 4.098 1 98.19 113 ILE B O 1
ATOM 3262 N N . LEU B 1 114 ? 2.799 20.516 4.406 1 98.44 114 LEU B N 1
ATOM 3263 C CA . LEU B 1 114 ? 1.946 19.938 3.383 1 98.44 114 LEU B CA 1
ATOM 3264 C C . LEU B 1 114 ? 0.954 18.953 3.998 1 98.44 114 LEU B C 1
ATOM 3266 O O . LEU B 1 114 ? 1.353 18 4.68 1 98.44 114 LEU B O 1
ATOM 3270 N N . ILE B 1 115 ? -0.311 19.172 3.799 1 98.56 115 ILE B N 1
ATOM 3271 C CA . ILE B 1 115 ? -1.348 18.25 4.23 1 98.56 115 ILE B CA 1
ATOM 3272 C C . ILE B 1 115 ? -2.023 17.625 3.014 1 98.56 115 ILE B C 1
ATOM 3274 O O . ILE B 1 115 ? -2.648 18.328 2.215 1 98.56 115 ILE B O 1
ATOM 3278 N N . ASN B 1 116 ? -1.871 16.391 2.914 1 98.25 116 ASN B N 1
ATOM 3279 C CA . ASN B 1 116 ? -2.51 15.633 1.843 1 98.25 116 ASN B CA 1
ATOM 3280 C C . ASN B 1 116 ? -3.844 15.039 2.291 1 98.25 116 ASN B C 1
ATOM 3282 O O . ASN B 1 116 ? -3.875 14.008 2.965 1 98.25 116 ASN B O 1
ATOM 3286 N N . CYS B 1 117 ? -4.902 15.625 1.79 1 96.12 117 CYS B N 1
ATOM 3287 C CA . CYS B 1 117 ? -6.25 15.18 2.135 1 96.12 117 CYS B CA 1
ATOM 3288 C C . CYS B 1 117 ? -6.973 14.633 0.909 1 96.12 117 CYS B C 1
ATOM 3290 O O . CYS B 1 117 ? -8.07 14.086 1.024 1 96.12 117 CYS B O 1
ATOM 3292 N N . ALA B 1 118 ? -6.383 14.789 -0.206 1 92.81 118 ALA B N 1
ATOM 3293 C CA . ALA B 1 118 ? -7.043 14.359 -1.435 1 92.81 118 ALA B CA 1
ATOM 3294 C C . ALA B 1 118 ? -7.289 12.852 -1.426 1 92.81 118 ALA B C 1
ATOM 3296 O O . ALA B 1 118 ? -6.367 12.07 -1.178 1 92.81 118 ALA B O 1
ATOM 3297 N N . SER B 1 119 ? -8.508 12.469 -1.636 1 91.38 119 SER B N 1
ATOM 3298 C CA . SER B 1 119 ? -8.867 11.055 -1.721 1 91.38 119 SER B CA 1
ATOM 3299 C C . SER B 1 119 ? -10.203 10.867 -2.422 1 91.38 119 SER B C 1
ATOM 3301 O O . SER B 1 119 ? -11.047 11.773 -2.42 1 91.38 119 SER B O 1
ATOM 3303 N N . THR B 1 120 ? -10.32 9.781 -3.062 1 91.38 120 THR B N 1
ATOM 3304 C CA . THR B 1 120 ? -11.594 9.391 -3.662 1 91.38 120 THR B CA 1
ATOM 3305 C C . THR B 1 120 ? -11.906 7.926 -3.348 1 91.38 120 THR B C 1
ATOM 3307 O O . THR B 1 120 ? -11 7.145 -3.049 1 91.38 120 THR B O 1
ATOM 3310 N N . MET B 1 121 ? -13.148 7.641 -3.217 1 89.88 121 MET B N 1
ATOM 3311 C CA . MET B 1 121 ? -13.641 6.297 -2.934 1 89.88 121 MET B CA 1
ATOM 3312 C C . MET B 1 121 ? -14.961 6.039 -3.65 1 89.88 121 MET B C 1
ATOM 3314 O O . MET B 1 121 ? -15.641 6.98 -4.062 1 89.88 121 MET B O 1
ATOM 3318 N N . GLU B 1 122 ? -15.266 4.738 -3.746 1 89 122 GLU B N 1
ATOM 3319 C CA . GLU B 1 122 ? -16.578 4.398 -4.293 1 89 122 GLU B CA 1
ATOM 3320 C C . GLU B 1 122 ? -17.688 4.895 -3.389 1 89 122 GLU B C 1
ATOM 3322 O O . GLU B 1 122 ? -17.578 4.859 -2.162 1 89 122 GLU B O 1
ATOM 3327 N N . ASP B 1 123 ? -18.797 5.227 -4.008 1 86.56 123 ASP B N 1
ATOM 3328 C CA . ASP B 1 123 ? -19.953 5.664 -3.246 1 86.56 123 ASP B CA 1
ATOM 3329 C C . ASP B 1 123 ? -20.578 4.504 -2.479 1 86.56 123 ASP B C 1
ATOM 3331 O O . ASP B 1 123 ? -21.156 4.699 -1.409 1 86.56 123 ASP B O 1
ATOM 3335 N N . SER B 1 124 ? -20.516 3.393 -3.057 1 92.94 124 SER B N 1
ATOM 3336 C CA . SER B 1 124 ? -21.047 2.16 -2.49 1 92.94 124 SER B CA 1
ATOM 3337 C C . SER B 1 124 ? -20.047 1.019 -2.598 1 92.94 124 SER B C 1
ATOM 3339 O O . SER B 1 124 ? -19.234 0.988 -3.521 1 92.94 124 SER B O 1
ATOM 3341 N N . PRO B 1 125 ? -20.156 0.187 -1.505 1 95.44 125 PRO B N 1
ATOM 3342 C CA . PRO B 1 125 ? -19.297 -0.994 -1.656 1 95.44 125 PRO B CA 1
ATOM 3343 C C . PRO B 1 125 ? -19.547 -1.737 -2.967 1 95.44 125 PRO B C 1
ATOM 3345 O O . PRO B 1 125 ? -20.688 -1.833 -3.42 1 95.44 125 PRO B O 1
ATOM 3348 N N . ALA B 1 126 ? -18.531 -2.227 -3.596 1 97 126 ALA B N 1
ATOM 3349 C CA . ALA B 1 126 ? -18.594 -2.965 -4.855 1 97 126 ALA B CA 1
ATOM 3350 C C . ALA B 1 126 ? -17.438 -3.961 -4.965 1 97 126 ALA B C 1
ATOM 3352 O O . ALA B 1 126 ? -16.375 -3.764 -4.363 1 97 126 ALA B O 1
ATOM 3353 N N . TYR B 1 127 ? -17.688 -5.008 -5.707 1 97.19 127 TYR B N 1
ATOM 3354 C CA . TYR B 1 127 ? -16.594 -5.93 -5.977 1 97.19 127 TYR B CA 1
ATOM 3355 C C . TYR B 1 127 ? -15.461 -5.23 -6.723 1 97.19 127 TYR B C 1
ATOM 3357 O O . TYR B 1 127 ? -15.688 -4.258 -7.441 1 97.19 127 TYR B O 1
ATOM 3365 N N . PHE B 1 128 ? -14.281 -5.77 -6.539 1 97.31 128 PHE B N 1
ATOM 3366 C CA . PHE B 1 128 ? -13.07 -5.176 -7.09 1 97.31 128 PHE B CA 1
ATOM 3367 C C . PHE B 1 128 ? -13.211 -4.949 -8.586 1 97.31 128 PHE B C 1
ATOM 3369 O O . PHE B 1 128 ? -12.789 -3.912 -9.109 1 97.31 128 PHE B O 1
ATOM 3376 N N . VAL B 1 129 ? -13.867 -5.824 -9.305 1 96.38 129 VAL B N 1
ATOM 3377 C CA . VAL B 1 129 ? -13.977 -5.801 -10.758 1 96.38 129 VAL B CA 1
ATOM 3378 C C . VAL B 1 129 ? -14.859 -4.633 -11.195 1 96.38 129 VAL B C 1
ATOM 3380 O O . VAL B 1 129 ? -14.852 -4.238 -12.359 1 96.38 129 VAL B O 1
ATOM 3383 N N . GLU B 1 130 ? -15.586 -4.047 -10.281 1 96.19 130 GLU B N 1
ATOM 3384 C CA . GLU B 1 130 ? -16.5 -2.945 -10.578 1 96.19 130 GLU B CA 1
ATOM 3385 C C . GLU B 1 130 ? -15.891 -1.605 -10.164 1 96.19 130 GLU B C 1
ATOM 3387 O O . GLU B 1 130 ? -16.453 -0.549 -10.453 1 96.19 130 GLU B O 1
ATOM 3392 N N . GLN B 1 131 ? -14.773 -1.601 -9.523 1 96.12 131 GLN B N 1
ATOM 3393 C CA . GLN B 1 131 ? -14.227 -0.392 -8.906 1 96.12 131 GLN B CA 1
ATOM 3394 C C . GLN B 1 131 ? -13.414 0.415 -9.914 1 96.12 131 GLN B C 1
ATOM 3396 O O . GLN B 1 131 ? -12.828 -0.149 -10.844 1 96.12 131 GLN B O 1
ATOM 3401 N N . SER B 1 132 ? -13.328 1.729 -9.727 1 94.31 132 SER B N 1
ATOM 3402 C CA . SER B 1 132 ? -12.555 2.639 -10.562 1 94.31 132 SER B CA 1
ATOM 3403 C C . SER B 1 132 ? -11.094 2.691 -10.109 1 94.31 132 SER B C 1
ATOM 3405 O O . SER B 1 132 ? -10.625 3.725 -9.633 1 94.31 132 SER B O 1
ATOM 3407 N N . ILE B 1 133 ? -10.383 1.688 -10.43 1 93.69 133 ILE B N 1
ATOM 3408 C CA . ILE B 1 133 ? -9.039 1.438 -9.922 1 93.69 133 ILE B CA 1
ATOM 3409 C C . ILE B 1 133 ? -8.109 2.582 -10.328 1 93.69 133 ILE B C 1
ATOM 3411 O O . ILE B 1 133 ? -7.402 3.141 -9.484 1 93.69 133 ILE B O 1
ATOM 3415 N N . GLU B 1 134 ? -8.109 2.936 -11.555 1 90.12 134 GLU B N 1
ATOM 3416 C CA . GLU B 1 134 ? -7.195 3.949 -12.078 1 90.12 134 GLU B CA 1
ATOM 3417 C C . GLU B 1 134 ? -7.434 5.301 -11.406 1 90.12 134 GLU B C 1
ATOM 3419 O O . GLU B 1 134 ? -6.48 5.98 -11.016 1 90.12 134 GLU B O 1
ATOM 3424 N N . GLU B 1 135 ? -8.633 5.645 -11.305 1 92.44 135 GLU B N 1
ATOM 3425 C CA . GLU B 1 135 ? -8.977 6.914 -10.672 1 92.44 135 GLU B CA 1
ATOM 3426 C C . GLU B 1 135 ? -8.539 6.938 -9.211 1 92.44 135 GLU B C 1
ATOM 3428 O O . GLU B 1 135 ? -7.934 7.91 -8.75 1 92.44 135 GLU B O 1
ATOM 3433 N N . ILE B 1 136 ? -8.852 5.91 -8.508 1 94.81 136 ILE B N 1
ATOM 3434 C CA . ILE B 1 136 ? -8.539 5.82 -7.09 1 94.81 136 ILE B CA 1
ATOM 3435 C C . ILE B 1 136 ? -7.023 5.887 -6.891 1 94.81 136 ILE B C 1
ATOM 3437 O O . ILE B 1 136 ? -6.531 6.652 -6.059 1 94.81 136 ILE B O 1
ATOM 3441 N N . MET B 1 137 ? -6.273 5.141 -7.672 1 94.56 137 MET B N 1
ATOM 3442 C CA . MET B 1 137 ? -4.82 5.121 -7.527 1 94.56 137 MET B CA 1
ATOM 3443 C C . MET B 1 137 ? -4.215 6.469 -7.906 1 94.56 137 MET B C 1
ATOM 3445 O O . MET B 1 137 ? -3.264 6.926 -7.27 1 94.56 137 MET B O 1
ATOM 3449 N N . ASN B 1 138 ? -4.719 7.055 -8.891 1 92.31 138 ASN B N 1
ATOM 3450 C CA . ASN B 1 138 ? -4.184 8.336 -9.344 1 92.31 138 ASN B CA 1
ATOM 3451 C C . ASN B 1 138 ? -4.406 9.438 -8.312 1 92.31 138 ASN B C 1
ATOM 3453 O O . ASN B 1 138 ? -3.498 10.211 -8.023 1 92.31 138 ASN B O 1
ATOM 3457 N N . VAL B 1 139 ? -5.531 9.492 -7.777 1 93.25 139 VAL B N 1
ATOM 3458 C CA . VAL B 1 139 ? -5.898 10.562 -6.863 1 93.25 139 VAL B CA 1
ATOM 3459 C C . VAL B 1 139 ? -5.293 10.305 -5.488 1 93.25 139 VAL B C 1
ATOM 3461 O O . VAL B 1 139 ? -4.688 11.195 -4.887 1 93.25 139 VAL B O 1
ATOM 3464 N N . ASN B 1 140 ? -5.41 9.078 -5.027 1 94.75 140 ASN B N 1
ATOM 3465 C CA . ASN B 1 140 ? -5.074 8.766 -3.641 1 94.75 140 ASN B CA 1
ATOM 3466 C C . ASN B 1 140 ? -3.574 8.547 -3.465 1 94.75 140 ASN B C 1
ATOM 3468 O O . ASN B 1 140 ? -3.055 8.648 -2.354 1 94.75 140 ASN B O 1
ATOM 3472 N N . LEU B 1 141 ? -2.928 8.203 -4.543 1 95 141 LEU B N 1
ATOM 3473 C CA . LEU B 1 141 ? -1.548 7.77 -4.348 1 95 141 LEU B CA 1
ATOM 3474 C C . LEU B 1 141 ? -0.604 8.523 -5.277 1 95 141 LEU B C 1
ATOM 3476 O O . LEU B 1 141 ? 0.16 9.383 -4.828 1 95 141 LEU B O 1
ATOM 3480 N N . VAL B 1 142 ? -0.776 8.367 -6.574 1 93.81 142 VAL B N 1
ATOM 3481 C CA . VAL B 1 142 ? 0.183 8.914 -7.531 1 93.81 142 VAL B CA 1
ATOM 3482 C C . VAL B 1 142 ? 0.19 10.438 -7.445 1 93.81 142 VAL B C 1
ATOM 3484 O O . VAL B 1 142 ? 1.256 11.055 -7.418 1 93.81 142 VAL B O 1
ATOM 3487 N N . GLY B 1 143 ? -0.954 11.008 -7.465 1 93.75 143 GLY B N 1
ATOM 3488 C CA . GLY B 1 143 ? -1.046 12.453 -7.324 1 93.75 143 GLY B CA 1
ATOM 3489 C C . GLY B 1 143 ? -0.454 12.961 -6.023 1 93.75 143 GLY B C 1
ATOM 3490 O O . GLY B 1 143 ? 0.303 13.938 -6.023 1 93.75 143 GLY B O 1
ATOM 3491 N N . VAL B 1 144 ? -0.729 12.305 -4.973 1 95.56 144 VAL B N 1
ATOM 3492 C CA . VAL B 1 144 ? -0.221 12.664 -3.65 1 95.56 144 VAL B CA 1
ATOM 3493 C C . VAL B 1 144 ? 1.301 12.531 -3.629 1 95.56 144 VAL B C 1
ATOM 3495 O O . VAL B 1 144 ? 1.996 13.414 -3.121 1 95.56 144 VAL B O 1
ATOM 3498 N N . MET B 1 145 ? 1.793 11.469 -4.156 1 96.56 145 MET B N 1
ATOM 3499 C CA . MET B 1 145 ? 3.234 11.234 -4.199 1 96.56 145 MET B CA 1
ATOM 3500 C C . MET B 1 145 ? 3.938 12.32 -5.008 1 96.56 145 MET B C 1
ATOM 3502 O O . MET B 1 145 ? 5.004 12.797 -4.621 1 96.56 145 MET B O 1
ATOM 3506 N N . SER B 1 146 ? 3.359 12.672 -6.094 1 94.56 146 SER B N 1
ATOM 3507 C CA . SER B 1 146 ? 3.961 13.68 -6.957 1 94.56 146 SER B CA 1
ATOM 3508 C C . SER B 1 146 ? 4.059 15.031 -6.254 1 94.56 146 SER B C 1
ATOM 3510 O O . SER B 1 146 ? 5.105 15.68 -6.277 1 94.56 146 SER B O 1
ATOM 3512 N N . LEU B 1 147 ? 3.02 15.445 -5.672 1 95.94 147 LEU B N 1
ATOM 3513 C CA . LEU B 1 147 ? 3.02 16.703 -4.945 1 95.94 147 LEU B CA 1
ATOM 3514 C C . LEU B 1 147 ? 3.99 16.656 -3.77 1 95.94 147 LEU B C 1
ATOM 3516 O O . LEU B 1 147 ? 4.727 17.625 -3.529 1 95.94 147 LEU B O 1
ATOM 3520 N N . THR B 1 148 ? 3.938 15.57 -3.045 1 97.38 148 THR B N 1
ATOM 3521 C CA . THR B 1 148 ? 4.836 15.383 -1.911 1 97.38 148 THR B CA 1
ATOM 3522 C C . THR B 1 148 ? 6.293 15.484 -2.354 1 97.38 148 THR B C 1
ATOM 3524 O O . THR B 1 148 ? 7.098 16.156 -1.708 1 97.38 148 THR B O 1
ATOM 3527 N N . ARG B 1 149 ? 6.586 14.805 -3.42 1 95.44 149 ARG B N 1
ATOM 3528 C CA . ARG B 1 149 ? 7.945 14.836 -3.957 1 95.44 149 ARG B CA 1
ATOM 3529 C C . ARG B 1 149 ? 8.391 16.266 -4.227 1 95.44 149 ARG B C 1
ATOM 3531 O O . ARG B 1 149 ? 9.5 16.656 -3.852 1 95.44 149 ARG B O 1
ATOM 3538 N N . TYR B 1 150 ? 7.566 16.984 -4.859 1 94.5 150 TYR B N 1
ATOM 3539 C CA . TYR B 1 150 ? 7.895 18.344 -5.246 1 94.5 150 TYR B CA 1
ATOM 3540 C C . TYR B 1 150 ? 8.117 19.219 -4.016 1 94.5 150 TYR B C 1
ATOM 3542 O O . TYR B 1 150 ? 9.055 20.016 -3.973 1 94.5 150 TYR B O 1
ATOM 3550 N N . VAL B 1 151 ? 7.332 19.141 -3.02 1 97.31 151 VAL B N 1
ATOM 3551 C CA . VAL B 1 151 ? 7.406 19.938 -1.801 1 97.31 151 VAL B CA 1
ATOM 3552 C C . VAL B 1 151 ? 8.633 19.516 -0.987 1 97.31 151 VAL B C 1
ATOM 3554 O O . VAL B 1 151 ? 9.297 20.375 -0.384 1 97.31 151 VAL B O 1
ATOM 3557 N N . LEU B 1 152 ? 8.906 18.25 -1.004 1 97.5 152 LEU B N 1
ATOM 3558 C CA . LEU B 1 152 ? 10 17.703 -0.2 1 97.5 152 LEU B CA 1
ATOM 3559 C C . LEU B 1 152 ? 11.344 18.25 -0.671 1 97.5 152 LEU B C 1
ATOM 3561 O O . LEU B 1 152 ? 12.258 18.438 0.134 1 97.5 152 LEU B O 1
ATOM 3565 N N . VAL B 1 153 ? 11.469 18.5 -1.959 1 96.06 153 VAL B N 1
ATOM 3566 C CA . VAL B 1 153 ? 12.719 19.031 -2.479 1 96.06 153 VAL B CA 1
ATOM 3567 C C . VAL B 1 153 ? 13.078 20.328 -1.744 1 96.06 153 VAL B C 1
ATOM 3569 O O . VAL B 1 153 ? 14.195 20.484 -1.248 1 96.06 153 VAL B O 1
ATOM 3572 N N . ASN B 1 154 ? 12.164 21.172 -1.655 1 94.62 154 ASN B N 1
ATOM 3573 C CA . ASN B 1 154 ? 12.375 22.438 -0.967 1 94.62 154 ASN B CA 1
ATOM 3574 C C . ASN B 1 154 ? 12.555 22.25 0.535 1 94.62 154 ASN B C 1
ATOM 3576 O O . ASN B 1 154 ? 13.406 22.891 1.156 1 94.62 154 ASN B O 1
ATOM 3580 N N . MET B 1 155 ? 11.773 21.406 1.147 1 96.56 155 MET B N 1
ATOM 3581 C CA . MET B 1 155 ? 11.844 21.156 2.584 1 96.56 155 MET B CA 1
ATOM 3582 C C . MET B 1 155 ? 13.219 20.609 2.967 1 96.56 155 MET B C 1
ATOM 3584 O O . MET B 1 155 ? 13.789 21 3.986 1 96.56 155 MET B O 1
ATOM 3588 N N . MET B 1 156 ? 13.633 19.688 2.158 1 96.44 156 MET B N 1
ATOM 3589 C CA . MET B 1 156 ? 14.945 19.094 2.42 1 96.44 156 MET B CA 1
ATOM 3590 C C . MET B 1 156 ? 16.047 20.141 2.316 1 96.44 156 MET B C 1
ATOM 3592 O O . MET B 1 156 ? 16.969 20.156 3.143 1 96.44 156 MET B O 1
ATOM 3596 N N . ASP B 1 157 ? 15.969 21 1.327 1 95 157 ASP B N 1
ATOM 3597 C CA . ASP B 1 157 ? 16.953 22.062 1.121 1 95 157 ASP B CA 1
ATOM 3598 C C . ASP B 1 157 ? 16.969 23.031 2.293 1 95 157 ASP B C 1
ATOM 3600 O O . ASP B 1 157 ? 18.031 23.469 2.732 1 95 157 ASP B O 1
ATOM 3604 N N . CYS B 1 158 ? 15.859 23.344 2.768 1 93.19 158 CYS B N 1
ATOM 3605 C CA . CYS B 1 158 ? 15.719 24.312 3.855 1 93.19 158 CYS B CA 1
ATOM 3606 C C . CYS B 1 158 ? 15.953 23.641 5.207 1 93.19 158 CYS B C 1
ATOM 3608 O O . CYS B 1 158 ? 16.172 24.328 6.207 1 93.19 158 CYS B O 1
ATOM 3610 N N . GLY B 1 159 ? 15.828 22.328 5.297 1 94.56 159 GLY B N 1
ATOM 3611 C CA . GLY B 1 159 ? 16.031 21.578 6.52 1 94.56 159 GLY B CA 1
ATOM 3612 C C . GLY B 1 159 ? 14.883 21.688 7.496 1 94.56 159 GLY B C 1
ATOM 3613 O O . GLY B 1 159 ? 15.094 21.75 8.711 1 94.56 159 GLY B O 1
ATOM 3614 N N . TYR B 1 160 ? 13.711 21.797 6.93 1 94.38 160 TYR B N 1
ATOM 3615 C CA . TYR B 1 160 ? 12.539 21.953 7.777 1 94.38 160 TYR B CA 1
ATOM 3616 C C . TYR B 1 160 ? 11.266 21.656 6.996 1 94.38 160 TYR B C 1
ATOM 3618 O O . TYR B 1 160 ? 11.141 22.016 5.824 1 94.38 160 TYR B O 1
ATOM 3626 N N . GLY B 1 161 ? 10.383 20.969 7.742 1 96.44 161 GLY B N 1
ATOM 3627 C CA . GLY B 1 161 ? 9.078 20.781 7.113 1 96.44 161 G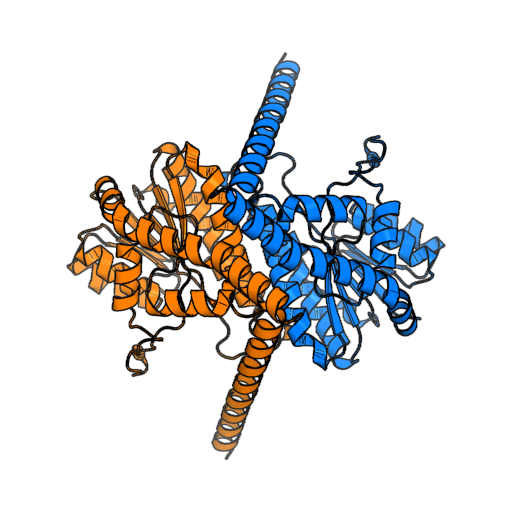LY B CA 1
ATOM 3628 C C . GLY B 1 161 ? 8.273 19.656 7.73 1 96.44 161 GLY B C 1
ATOM 3629 O O . GLY B 1 161 ? 8.828 18.797 8.406 1 96.44 161 GLY B O 1
ATOM 3630 N N . TYR B 1 162 ? 6.945 19.719 7.582 1 97.44 162 TYR B N 1
ATOM 3631 C CA . TYR B 1 162 ? 6.012 18.688 8.008 1 97.44 162 TYR B CA 1
ATOM 3632 C C . TYR B 1 162 ? 5.129 18.234 6.852 1 97.44 162 TYR B C 1
ATOM 3634 O O . TYR B 1 162 ? 4.602 19.062 6.109 1 97.44 162 TYR B O 1
ATOM 3642 N N . VAL B 1 163 ? 5.094 17 6.641 1 98.38 163 VAL B N 1
ATOM 3643 C CA . VAL B 1 163 ? 4.152 16.406 5.695 1 98.38 163 VAL B CA 1
ATOM 3644 C C . VAL B 1 163 ? 3.148 15.531 6.445 1 98.38 163 VAL B C 1
ATOM 3646 O O . VAL B 1 163 ? 3.535 14.609 7.164 1 98.38 163 VAL B O 1
ATOM 3649 N N . ILE B 1 164 ? 1.888 15.859 6.32 1 98.25 164 ILE B N 1
ATOM 3650 C CA . ILE B 1 164 ? 0.82 15.109 6.969 1 98.25 164 ILE B CA 1
ATOM 3651 C C . ILE B 1 164 ? -0.045 14.43 5.91 1 98.25 164 ILE B C 1
ATOM 3653 O O . ILE B 1 164 ? -0.639 15.094 5.059 1 98.25 164 ILE B O 1
ATOM 3657 N N . ASN B 1 165 ? -0.058 13.141 5.902 1 97.88 165 ASN B N 1
ATOM 3658 C CA . ASN B 1 165 ? -0.917 12.344 5.035 1 97.88 165 ASN B CA 1
ATOM 3659 C C . ASN B 1 165 ? -2.164 11.859 5.77 1 97.88 165 ASN B C 1
ATOM 3661 O O . ASN B 1 165 ? -2.068 11.062 6.703 1 97.88 165 ASN B O 1
ATOM 3665 N N . ILE B 1 166 ? -3.281 12.344 5.328 1 97 166 ILE B N 1
ATOM 3666 C CA . ILE B 1 166 ? -4.527 11.93 5.961 1 97 166 ILE B CA 1
ATOM 3667 C C . ILE B 1 166 ? -4.938 10.547 5.445 1 97 166 ILE B C 1
ATOM 3669 O O . ILE B 1 166 ? -5.195 10.375 4.254 1 97 166 ILE B O 1
ATOM 3673 N N . GLY B 1 167 ? -4.91 9.656 6.324 1 94.81 167 GLY B N 1
ATOM 3674 C CA . GLY B 1 167 ? -5.262 8.289 5.992 1 94.81 167 GLY B CA 1
ATOM 3675 C C . GLY B 1 167 ? -6.652 7.895 6.461 1 94.81 167 GLY B C 1
ATOM 3676 O O . GLY B 1 167 ? -7.586 8.695 6.379 1 94.81 167 GLY B O 1
ATOM 3677 N N . SER B 1 168 ? -6.812 6.609 6.793 1 91.25 168 SER B N 1
ATOM 3678 C CA . SER B 1 168 ? -8.086 6.031 7.207 1 91.25 168 SER B CA 1
ATOM 3679 C C . SER B 1 168 ? -7.879 4.875 8.18 1 91.25 168 SER B C 1
ATOM 3681 O O . SER B 1 168 ? -6.859 4.188 8.133 1 91.25 168 SER B O 1
ATOM 3683 N N . LEU B 1 169 ? -8.828 4.742 9.062 1 86.06 169 LEU B N 1
ATOM 3684 C CA . LEU B 1 169 ? -8.828 3.539 9.891 1 86.06 169 LEU B CA 1
ATOM 3685 C C . LEU B 1 169 ? -8.984 2.289 9.031 1 86.06 169 LEU B C 1
ATOM 3687 O O . LEU B 1 169 ? -8.539 1.207 9.414 1 86.06 169 LEU B O 1
ATOM 3691 N N . MET B 1 170 ? -9.609 2.408 7.906 1 74.25 170 MET B N 1
ATOM 3692 C CA . MET B 1 170 ? -9.75 1.304 6.961 1 74.25 170 MET B CA 1
ATOM 3693 C C . MET B 1 170 ? -8.391 0.889 6.406 1 74.25 170 MET B C 1
ATOM 3695 O O . MET B 1 170 ? -8.242 -0.208 5.863 1 74.25 170 MET B O 1
ATOM 3699 N N . GLY B 1 171 ? -7.477 1.695 6.523 1 68.81 171 GLY B N 1
ATOM 3700 C CA . GLY B 1 171 ? -6.133 1.388 6.066 1 68.81 171 GLY B CA 1
ATOM 3701 C C . GLY B 1 171 ? -5.375 0.469 7.012 1 68.81 171 GLY B C 1
ATOM 3702 O O . GLY B 1 171 ? -4.246 0.066 6.723 1 68.81 171 GLY B O 1
ATOM 3703 N N . GLU B 1 172 ? -6.008 0.031 8.062 1 71.88 172 GLU B N 1
ATOM 3704 C CA . GLU B 1 172 ? -5.312 -0.757 9.078 1 71.88 172 GLU B CA 1
ATOM 3705 C C . GLU B 1 172 ? -5.668 -2.236 8.961 1 71.88 172 GLU B C 1
ATOM 3707 O O . GLU B 1 172 ? -5.078 -3.076 9.648 1 71.88 172 GLU B O 1
ATOM 3712 N N . ALA B 1 173 ? -6.609 -2.512 8.109 1 78.62 173 ALA B N 1
ATOM 3713 C CA . ALA B 1 173 ? -7.07 -3.883 7.918 1 78.62 173 ALA B CA 1
ATOM 3714 C C . ALA B 1 173 ? -7.488 -4.125 6.473 1 78.62 173 ALA B C 1
ATOM 3716 O O . ALA B 1 173 ? -7.422 -3.217 5.641 1 78.62 173 ALA B O 1
ATOM 3717 N N . SER B 1 174 ? -7.801 -5.41 6.223 1 89.06 174 SER B N 1
ATOM 3718 C CA . SER B 1 174 ? -8.375 -5.727 4.914 1 89.06 174 SER B CA 1
ATOM 3719 C C . SER B 1 174 ? -9.695 -4.996 4.699 1 89.06 174 SER B C 1
ATOM 3721 O O . SER B 1 174 ? -10.484 -4.848 5.629 1 89.06 174 SER B O 1
ATOM 3723 N N . THR B 1 175 ? -9.875 -4.508 3.48 1 92.81 175 THR B N 1
ATOM 3724 C CA . THR B 1 175 ? -11.055 -3.721 3.156 1 92.81 175 THR B CA 1
ATOM 3725 C C . THR B 1 175 ? -11.805 -4.328 1.971 1 92.81 175 THR B C 1
ATOM 3727 O O . THR B 1 175 ? -11.969 -3.68 0.936 1 92.81 175 THR B O 1
ATOM 3730 N N . PRO B 1 176 ? -12.375 -5.527 2.217 1 95.88 176 PRO B N 1
ATOM 3731 C CA . PRO B 1 176 ? -13.125 -6.148 1.123 1 95.88 176 PRO B CA 1
ATOM 3732 C C . PRO B 1 176 ? -14.289 -5.281 0.643 1 95.88 176 PRO B C 1
ATOM 3734 O O . PRO B 1 176 ? -14.953 -4.633 1.452 1 95.88 176 PRO B O 1
ATOM 3737 N N . LEU B 1 177 ? -14.5 -5.215 -0.692 1 97.12 177 LEU B N 1
ATOM 3738 C CA . LEU B 1 177 ? -15.547 -4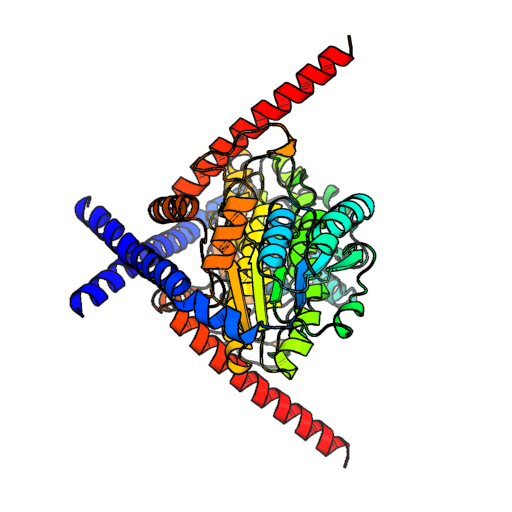.473 -1.385 1 97.12 177 LEU B CA 1
ATOM 3739 C C . LEU B 1 177 ? -15.211 -2.988 -1.445 1 97.12 177 LEU B C 1
ATOM 3741 O O . LEU B 1 177 ? -15.945 -2.205 -2.049 1 97.12 177 LEU B O 1
ATOM 3745 N N . TYR B 1 178 ? -14.148 -2.59 -0.833 1 96.44 178 TYR B N 1
ATOM 3746 C CA . TYR B 1 178 ? -13.453 -1.321 -0.992 1 96.44 178 TYR B CA 1
ATOM 3747 C C . TYR B 1 178 ? -11.953 -1.546 -1.186 1 96.44 178 TYR B C 1
ATOM 3749 O O . TYR B 1 178 ? -11.133 -0.787 -0.666 1 96.44 178 TYR B O 1
ATOM 3757 N N . SER B 1 179 ? -11.633 -2.576 -1.846 1 96.38 179 SER B N 1
ATOM 3758 C CA . SER B 1 179 ? -10.266 -3.102 -1.88 1 96.38 179 SER B CA 1
ATOM 3759 C C . SER B 1 179 ? -9.305 -2.094 -2.49 1 96.38 179 SER B C 1
ATOM 3761 O O . SER B 1 179 ? -8.188 -1.918 -1.995 1 96.38 179 SER B O 1
ATOM 3763 N N . ALA B 1 180 ? -9.703 -1.404 -3.621 1 95.88 180 ALA B N 1
ATOM 3764 C CA . ALA B 1 180 ? -8.812 -0.427 -4.246 1 95.88 180 ALA B CA 1
ATOM 3765 C C . ALA B 1 180 ? -8.562 0.757 -3.318 1 95.88 180 ALA B C 1
ATOM 3767 O O . ALA B 1 180 ? -7.426 1.225 -3.193 1 95.88 180 ALA B O 1
ATOM 3768 N N . PHE B 1 181 ? -9.633 1.211 -2.699 1 94.88 181 PHE B N 1
ATOM 3769 C CA . PHE B 1 181 ? -9.508 2.314 -1.754 1 94.88 181 PHE B CA 1
ATOM 3770 C C . PHE B 1 181 ? -8.617 1.924 -0.582 1 94.88 181 PHE B C 1
ATOM 3772 O O . PHE B 1 181 ? -7.676 2.646 -0.242 1 94.88 181 PHE B O 1
ATOM 3779 N N . GLY B 1 182 ? -8.93 0.816 0.052 1 94.38 182 GLY B N 1
ATOM 3780 C CA . GLY B 1 182 ? -8.133 0.336 1.167 1 94.38 182 GLY B CA 1
ATOM 3781 C C . GLY B 1 182 ? -6.664 0.161 0.818 1 94.38 182 GLY B C 1
ATOM 3782 O O . GLY B 1 182 ? -5.789 0.541 1.596 1 94.38 182 GLY B O 1
ATOM 3783 N N . CYS B 1 183 ? -6.449 -0.394 -0.305 1 94.25 183 CYS B N 1
ATOM 3784 C CA . CYS B 1 183 ? -5.094 -0.584 -0.813 1 94.25 183 CYS B CA 1
ATOM 3785 C C . CYS B 1 183 ? -4.363 0.748 -0.924 1 94.25 183 CYS B C 1
ATOM 3787 O O . CYS B 1 183 ? -3.195 0.852 -0.543 1 94.25 183 CYS B O 1
ATOM 3789 N N . SER B 1 184 ? -4.949 1.75 -1.424 1 95.31 184 SER B N 1
ATOM 3790 C CA . SER B 1 184 ? -4.336 3.062 -1.599 1 95.31 184 SER B CA 1
ATOM 3791 C C . SER B 1 184 ? -3.961 3.682 -0.256 1 95.31 184 SER B C 1
ATOM 3793 O O . SER B 1 184 ? -2.912 4.316 -0.132 1 95.31 184 SER B O 1
ATOM 3795 N N . LYS B 1 185 ? -4.812 3.521 0.716 1 95.12 185 LYS B N 1
ATOM 3796 C CA . LYS B 1 185 ? -4.543 4.094 2.031 1 95.12 185 LYS B CA 1
ATOM 3797 C C . LYS B 1 185 ? -3.42 3.342 2.742 1 95.12 185 LYS B C 1
ATOM 3799 O O . LYS B 1 185 ? -2.607 3.945 3.443 1 95.12 185 LYS B O 1
ATOM 3804 N N . GLN B 1 186 ? -3.406 2.088 2.553 1 93.62 186 GLN B N 1
ATOM 3805 C CA . GLN B 1 186 ? -2.307 1.315 3.121 1 93.62 186 GLN B CA 1
ATOM 3806 C C . GLN B 1 186 ? -0.983 1.662 2.445 1 93.62 186 GLN B C 1
ATOM 3808 O O . GLN B 1 186 ? 0.065 1.68 3.094 1 93.62 186 GLN B O 1
ATOM 3813 N N . ALA B 1 187 ? -1.062 1.848 1.166 1 94.5 187 ALA B N 1
ATOM 3814 C CA . ALA B 1 187 ? 0.117 2.295 0.431 1 94.5 187 ALA B CA 1
ATOM 3815 C C . ALA B 1 187 ? 0.623 3.631 0.968 1 94.5 187 ALA B C 1
ATOM 3817 O O . ALA B 1 187 ? 1.826 3.811 1.17 1 94.5 187 ALA B O 1
ATOM 3818 N N . LEU B 1 188 ? -0.252 4.488 1.177 1 95.56 188 LEU B N 1
ATOM 3819 C CA . LEU B 1 188 ? 0.093 5.805 1.702 1 95.56 188 LEU B CA 1
ATOM 3820 C C . LEU B 1 188 ? 0.727 5.691 3.084 1 95.56 188 LEU B C 1
ATOM 3822 O O . LEU B 1 188 ? 1.67 6.418 3.402 1 95.56 188 LEU B O 1
ATOM 3826 N N . LYS B 1 189 ? 0.181 4.852 3.883 1 94.56 189 LYS B N 1
ATOM 3827 C CA . LYS B 1 189 ? 0.751 4.594 5.203 1 94.56 189 LYS B CA 1
ATOM 3828 C C . LYS B 1 189 ? 2.184 4.078 5.09 1 94.56 189 LYS B C 1
ATOM 3830 O O . LYS B 1 189 ? 3.076 4.551 5.797 1 94.56 189 LYS B O 1
ATOM 3835 N N . ALA B 1 190 ? 2.344 3.131 4.227 1 94 190 ALA B N 1
ATOM 3836 C CA . ALA B 1 190 ? 3.67 2.559 4.02 1 94 190 ALA B CA 1
ATOM 3837 C C . ALA B 1 190 ? 4.656 3.621 3.539 1 94 190 ALA B C 1
ATOM 3839 O O . ALA B 1 190 ? 5.809 3.654 3.982 1 94 190 ALA B O 1
ATOM 3840 N N . LEU B 1 191 ? 4.227 4.418 2.652 1 96.38 191 LEU B N 1
ATOM 3841 C CA . LEU B 1 191 ? 5.055 5.508 2.16 1 96.38 191 LEU B CA 1
ATOM 3842 C C . LEU B 1 191 ? 5.445 6.449 3.295 1 96.38 191 LEU B C 1
ATOM 3844 O O . LEU B 1 191 ? 6.613 6.824 3.422 1 96.38 191 LEU B O 1
ATOM 3848 N N . SER B 1 192 ? 4.484 6.816 4.07 1 96.69 192 SER B N 1
ATOM 3849 C CA . SER B 1 192 ? 4.719 7.719 5.191 1 96.69 192 SER B CA 1
ATOM 3850 C C . SER B 1 192 ? 5.742 7.137 6.164 1 96.69 192 SER B C 1
ATOM 3852 O O . SER B 1 192 ? 6.637 7.848 6.629 1 96.69 192 SER B O 1
ATOM 3854 N N . ASP B 1 193 ? 5.562 5.898 6.414 1 94.81 193 ASP B N 1
ATOM 3855 C CA . ASP B 1 193 ? 6.461 5.207 7.332 1 94.81 193 ASP B CA 1
ATOM 3856 C C . ASP B 1 193 ? 7.898 5.242 6.824 1 94.81 193 ASP B C 1
ATOM 3858 O O . ASP B 1 193 ? 8.82 5.547 7.582 1 94.81 193 ASP B O 1
ATOM 3862 N N . SER B 1 194 ? 8.086 4.926 5.586 1 96.81 194 SER B N 1
ATOM 3863 C CA . SER B 1 194 ? 9.422 4.914 5 1 96.81 194 SER B CA 1
ATOM 3864 C C . SER B 1 194 ? 10.031 6.312 4.98 1 96.81 194 SER B C 1
ATOM 3866 O O . SER B 1 194 ? 11.203 6.492 5.305 1 96.81 194 SER B O 1
ATOM 3868 N N . LEU B 1 195 ? 9.266 7.273 4.648 1 97.88 195 LEU B N 1
ATOM 3869 C CA . LEU B 1 195 ? 9.75 8.641 4.523 1 97.88 195 LEU B CA 1
ATOM 3870 C C . LEU B 1 195 ? 10.094 9.219 5.895 1 97.88 195 LEU B C 1
ATOM 3872 O O . LEU B 1 195 ? 10.984 10.062 6.012 1 97.88 195 LEU B O 1
ATOM 3876 N N . TYR B 1 196 ? 9.352 8.781 6.93 1 96.94 196 TYR B N 1
ATOM 3877 C CA . TYR B 1 196 ? 9.648 9.203 8.297 1 96.94 196 TYR B CA 1
ATOM 3878 C C . TYR B 1 196 ? 11.117 8.953 8.633 1 96.94 196 TYR B C 1
ATOM 3880 O O . TYR B 1 196 ? 11.789 9.836 9.172 1 96.94 196 TYR B O 1
ATOM 3888 N N . TYR B 1 197 ? 11.586 7.797 8.32 1 95.81 197 TYR B N 1
ATOM 3889 C CA . TYR B 1 197 ? 12.969 7.445 8.617 1 95.81 197 TYR B CA 1
ATOM 3890 C C . TYR B 1 197 ? 13.922 8.055 7.598 1 95.81 197 TYR B C 1
ATOM 3892 O O . TYR B 1 197 ? 15 8.539 7.953 1 95.81 197 TYR B O 1
ATOM 3900 N N . GLU B 1 198 ? 13.523 8.078 6.355 1 96.88 198 GLU B N 1
ATOM 3901 C CA . GLU B 1 198 ? 14.344 8.562 5.254 1 96.88 198 GLU B CA 1
ATOM 3902 C C . GLU B 1 198 ? 14.695 10.039 5.43 1 96.88 198 GLU B C 1
ATOM 3904 O O . GLU B 1 198 ? 15.789 10.469 5.062 1 96.88 198 GLU B O 1
ATOM 3909 N N . LEU B 1 199 ? 13.789 10.828 6.039 1 97.25 199 LEU B N 1
ATOM 3910 C CA . LEU B 1 199 ? 13.938 12.281 6.012 1 97.25 199 LEU B CA 1
ATOM 3911 C C . LEU B 1 199 ? 14.281 12.82 7.398 1 97.25 199 LEU B C 1
ATOM 3913 O O . LEU B 1 199 ? 14.367 14.031 7.594 1 97.25 199 LEU B O 1
ATOM 3917 N N . GLU B 1 200 ? 14.453 11.938 8.32 1 92.88 200 GLU B N 1
ATOM 3918 C CA . GLU B 1 200 ? 14.789 12.336 9.68 1 92.88 200 GLU B CA 1
ATOM 3919 C C . GLU B 1 200 ? 16.031 13.234 9.695 1 92.88 200 GLU B C 1
ATOM 3921 O O . GLU B 1 200 ? 16.078 14.219 10.438 1 92.88 200 GLU B O 1
ATOM 3926 N N . GLY B 1 201 ? 17.016 12.953 8.867 1 93.62 201 GLY B N 1
ATOM 3927 C CA . GLY B 1 201 ? 18.25 13.711 8.82 1 93.62 201 GLY B CA 1
ATOM 3928 C C . GLY B 1 201 ? 18.094 15.102 8.234 1 93.62 201 GLY B C 1
ATOM 3929 O O . GLY B 1 201 ? 18.969 15.945 8.375 1 93.62 201 GLY B O 1
ATOM 3930 N N . TYR B 1 202 ? 16.984 15.398 7.652 1 96.19 202 TYR B N 1
ATOM 3931 C CA . TYR B 1 202 ? 16.703 16.688 7.039 1 96.19 202 TYR B CA 1
ATOM 3932 C C . TYR B 1 202 ? 15.734 17.5 7.891 1 96.19 202 TYR B C 1
ATOM 3934 O O . TYR B 1 202 ? 15.219 18.531 7.449 1 96.19 202 TYR B O 1
ATOM 3942 N N . ASN B 1 203 ? 15.391 16.953 9.086 1 94.81 203 ASN B N 1
ATOM 3943 C CA . ASN B 1 203 ? 14.438 17.594 9.984 1 94.81 203 ASN B CA 1
ATOM 3944 C C . ASN B 1 203 ? 13.078 17.797 9.305 1 94.81 203 ASN B C 1
ATOM 3946 O O . ASN B 1 203 ? 12.469 18.859 9.422 1 94.81 203 ASN B O 1
ATOM 3950 N N . VAL B 1 204 ? 12.758 16.953 8.453 1 96.88 204 VAL B N 1
ATOM 3951 C CA . VAL B 1 204 ? 11.438 16.891 7.84 1 96.88 204 VAL B CA 1
ATOM 3952 C C . VAL B 1 204 ? 10.648 15.719 8.422 1 96.88 204 VAL B C 1
ATOM 3954 O O . VAL B 1 204 ? 11.125 14.578 8.406 1 96.88 204 VAL B O 1
ATOM 3957 N N . ASN B 1 205 ? 9.516 15.992 9 1 96.62 205 ASN B N 1
ATOM 3958 C CA . ASN B 1 205 ? 8.688 14.953 9.586 1 96.62 205 ASN B CA 1
ATOM 3959 C C . ASN B 1 205 ? 7.531 14.57 8.656 1 96.62 205 ASN B C 1
ATOM 3961 O O . ASN B 1 205 ? 6.809 15.438 8.172 1 96.62 205 ASN B O 1
ATOM 3965 N N . VAL B 1 206 ? 7.426 13.328 8.359 1 97.88 206 VAL B N 1
ATOM 3966 C CA . VAL B 1 206 ? 6.312 12.789 7.582 1 97.88 206 VAL B CA 1
ATOM 3967 C C . VAL B 1 206 ? 5.438 11.906 8.469 1 97.88 206 VAL B C 1
ATOM 3969 O O . VAL B 1 206 ? 5.922 10.953 9.078 1 97.88 206 VAL B O 1
ATOM 3972 N N . GLU B 1 207 ? 4.152 12.25 8.492 1 97 207 GLU B N 1
ATOM 3973 C CA . GLU B 1 207 ? 3.25 11.586 9.43 1 97 207 GLU B CA 1
ATOM 3974 C C . GLU B 1 207 ? 1.976 11.117 8.727 1 97 207 GLU B C 1
ATOM 3976 O O . GLU B 1 207 ? 1.407 11.844 7.91 1 97 207 GLU B O 1
ATOM 3981 N N . TYR B 1 208 ? 1.619 9.844 8.961 1 96.06 208 TYR B N 1
ATOM 3982 C CA . TYR B 1 208 ? 0.33 9.297 8.547 1 96.06 208 TYR B CA 1
ATOM 3983 C C . TYR B 1 208 ? -0.709 9.469 9.656 1 96.06 208 TYR B C 1
ATOM 3985 O O . TYR B 1 208 ? -0.496 9.031 10.789 1 96.06 208 TYR B O 1
ATOM 3993 N N . MET B 1 209 ? -1.85 10.078 9.367 1 96.12 209 MET B N 1
ATOM 3994 C CA . MET B 1 209 ? -2.896 10.258 10.375 1 96.12 209 MET B CA 1
ATOM 3995 C C . MET B 1 209 ? -4.152 9.484 9.992 1 96.12 209 MET B C 1
ATOM 3997 O O . MET B 1 209 ? -4.848 9.844 9.039 1 96.12 209 MET B O 1
ATOM 4001 N N . GLY B 1 210 ? -4.434 8.492 10.75 1 94.88 210 GLY B N 1
ATOM 4002 C CA . GLY B 1 210 ? -5.637 7.711 10.531 1 94.88 210 GLY B CA 1
ATOM 4003 C C . GLY B 1 210 ? -6.887 8.367 11.094 1 94.88 210 GLY B C 1
ATOM 4004 O O . GLY B 1 210 ? -6.879 8.859 12.227 1 94.88 210 GLY B O 1
ATOM 4005 N N . VAL B 1 211 ? -7.91 8.391 10.266 1 94.69 211 VAL B N 1
ATOM 4006 C CA . VAL B 1 211 ? -9.18 8.969 10.68 1 94.69 211 VAL B CA 1
ATOM 4007 C C . VAL B 1 211 ? -10.328 8.023 10.32 1 94.69 211 VAL B C 1
ATOM 4009 O O . VAL B 1 211 ? -10.195 7.203 9.406 1 94.69 211 VAL B O 1
ATOM 4012 N N . GLY B 1 212 ? -11.383 8.078 11.102 1 92.38 212 GLY B N 1
ATOM 4013 C CA . GLY B 1 212 ? -12.594 7.32 10.797 1 92.38 212 GLY B CA 1
ATOM 4014 C C . GLY B 1 212 ? -13.609 8.109 9.992 1 92.38 212 GLY B C 1
ATOM 4015 O O . GLY B 1 212 ? -13.25 9.062 9.297 1 92.38 212 GLY B O 1
ATOM 4016 N N . ASP B 1 213 ? -14.844 7.688 10.023 1 88.38 213 ASP B N 1
ATOM 4017 C CA . ASP B 1 213 ? -15.93 8.336 9.297 1 88.38 213 ASP B CA 1
ATOM 4018 C C . ASP B 1 213 ? -16.234 9.711 9.883 1 88.38 213 ASP B C 1
ATOM 4020 O O . ASP B 1 213 ? -16.016 9.953 11.07 1 88.38 213 ASP B O 1
ATOM 4024 N N . MET B 1 214 ? -16.641 10.508 9 1 89.69 214 MET B N 1
ATOM 4025 C CA . MET B 1 214 ? -17.031 11.859 9.406 1 89.69 214 MET B CA 1
ATOM 4026 C C . MET B 1 214 ? -18.516 12.109 9.086 1 89.69 214 MET B C 1
ATOM 4028 O O . MET B 1 214 ? -19.094 11.43 8.242 1 89.69 214 MET B O 1
ATOM 4032 N N . SER B 1 215 ? -18.984 13.07 9.742 1 88.5 215 SER B N 1
ATOM 4033 C CA . SER B 1 215 ? -20.359 13.438 9.492 1 88.5 215 SER B CA 1
ATOM 4034 C C . SER B 1 215 ? -20.5 14.188 8.164 1 88.5 215 SER B C 1
ATOM 4036 O O . SER B 1 215 ? -19.594 14.898 7.754 1 88.5 215 SER B O 1
ATOM 4038 N N . SER B 1 216 ? -21.578 13.859 7.449 1 78.56 216 SER B N 1
ATOM 4039 C CA . SER B 1 216 ? -21.906 14.633 6.258 1 78.56 216 SER B CA 1
ATOM 4040 C C . SER B 1 216 ? -22.812 15.82 6.602 1 78.56 216 SER B C 1
ATOM 4042 O O . SER B 1 216 ? -24 15.812 6.297 1 78.56 216 SER B O 1
ATOM 4044 N N . GLU B 1 217 ? -22.25 16.766 7.043 1 72.31 217 GLU B N 1
ATOM 4045 C CA . GLU B 1 217 ? -23.031 17.922 7.488 1 72.31 217 GLU B CA 1
ATOM 4046 C C . GLU B 1 217 ? -23.734 18.594 6.32 1 72.31 217 GLU B C 1
ATOM 4048 O O . GLU B 1 217 ? -24.844 19.109 6.477 1 72.31 217 GLU B O 1
ATOM 4053 N N . GLY B 1 218 ? -23.094 18.531 5.203 1 67.75 218 GLY B N 1
ATOM 4054 C CA . GLY B 1 218 ? -23.719 19.109 4.023 1 67.75 218 GLY B CA 1
ATOM 4055 C C . GLY B 1 218 ? -25.031 18.422 3.654 1 67.75 218 GLY B C 1
ATOM 4056 O O . GLY B 1 218 ? -25.891 19.031 3.006 1 67.75 218 GLY B O 1
ATOM 4057 N N . CYS B 1 219 ? -25.141 17.25 4.105 1 69 219 CYS B N 1
ATOM 4058 C CA . CYS B 1 219 ? -26.359 16.516 3.795 1 69 219 CYS B CA 1
ATOM 4059 C C . CYS B 1 219 ? -27.312 16.516 4.98 1 69 219 CYS B C 1
ATOM 4061 O O . CYS B 1 219 ? -28.281 15.75 5 1 69 219 CYS B O 1
ATOM 4063 N N . GLY B 1 220 ? -26.938 17.25 5.953 1 74.75 220 GLY B N 1
ATOM 4064 C CA . GLY B 1 220 ? -27.844 17.422 7.07 1 74.75 220 GLY B CA 1
ATOM 4065 C C . GLY B 1 220 ? -27.594 16.453 8.211 1 74.75 220 GLY B C 1
ATOM 4066 O O . GLY B 1 220 ? -28.344 16.422 9.188 1 74.75 220 GLY B O 1
ATOM 4067 N N . GLU B 1 221 ? -26.594 15.742 8.086 1 82.75 221 GLU B N 1
ATOM 4068 C CA . GLU B 1 221 ? -26.281 14.781 9.141 1 82.75 221 GLU B CA 1
ATOM 4069 C C . GLU B 1 221 ? -25.641 15.469 10.344 1 82.75 221 GLU B C 1
ATOM 4071 O O . GLU B 1 221 ? -24.719 16.266 10.188 1 82.75 221 GLU B O 1
ATOM 4076 N N . LYS B 1 222 ? -26.234 15.141 11.508 1 87.81 222 LYS B N 1
ATOM 4077 C CA . LYS B 1 222 ? -25.656 15.68 12.734 1 87.81 222 LYS B CA 1
ATOM 4078 C C . LYS B 1 222 ? -24.422 14.898 13.156 1 87.81 222 LYS B C 1
ATOM 4080 O O . LYS B 1 222 ? -24.391 13.672 13.062 1 87.81 222 LYS B O 1
ATOM 4085 N N . PRO B 1 223 ? -23.438 15.641 13.617 1 90.81 223 PRO B N 1
ATOM 4086 C CA . PRO B 1 223 ? -22.219 14.961 14.078 1 90.81 223 PRO B CA 1
ATOM 4087 C C . PRO B 1 223 ? -22.469 14.055 15.273 1 90.81 223 PRO B C 1
ATOM 4089 O O . PRO B 1 223 ? -23.391 14.297 16.062 1 90.81 223 PRO B O 1
ATOM 4092 N N . SER B 1 224 ? -21.766 12.992 15.328 1 91.31 224 SER B N 1
ATOM 4093 C CA . SER B 1 224 ? -21.781 12.062 16.453 1 91.31 224 SER B CA 1
ATOM 4094 C C . SER B 1 224 ? -20.359 11.766 16.953 1 91.31 224 SER B C 1
ATOM 4096 O O . SER B 1 224 ? -19.391 12.281 16.406 1 91.31 224 SER B O 1
ATOM 4098 N N . LEU B 1 225 ? -20.312 11 18 1 92.31 225 LEU B N 1
ATOM 4099 C CA . LEU B 1 225 ? -19.031 10.68 18.609 1 92.31 225 LEU B CA 1
ATOM 4100 C C . LEU B 1 225 ? -18.125 9.945 17.625 1 92.31 225 LEU B C 1
ATOM 4102 O O . LEU B 1 225 ? -16.906 10.172 17.594 1 92.31 225 LEU B O 1
ATOM 4106 N N . LEU B 1 226 ? -18.656 9.117 16.844 1 92.56 226 LEU B N 1
ATOM 4107 C CA . LEU B 1 226 ? -17.859 8.32 15.922 1 92.56 226 LEU B CA 1
ATOM 4108 C C . LEU B 1 226 ? -17.844 8.961 14.539 1 92.56 226 LEU B C 1
ATOM 4110 O O . LEU B 1 226 ? -17.078 8.539 13.664 1 92.56 226 LEU B O 1
ATOM 4114 N N . ARG B 1 227 ? -18.625 9.984 14.367 1 94.31 227 ARG B N 1
ATOM 4115 C CA . ARG B 1 227 ? -18.672 10.758 13.133 1 94.31 227 ARG B CA 1
ATOM 4116 C C . ARG B 1 227 ? -18.594 12.25 13.414 1 94.31 227 ARG B C 1
ATOM 4118 O O . ARG B 1 227 ? -19.562 12.977 13.227 1 94.31 227 ARG B O 1
ATOM 4125 N N . PRO B 1 228 ? -17.391 12.68 13.742 1 94.75 228 PRO B N 1
ATOM 4126 C CA . PRO B 1 228 ? -17.219 14.078 14.125 1 94.75 228 PRO B CA 1
ATOM 4127 C C . PRO B 1 228 ? -17.422 15.039 12.953 1 94.75 228 PRO B C 1
ATOM 4129 O O . PRO B 1 228 ? -17.438 14.617 11.797 1 94.75 228 PRO B O 1
ATOM 4132 N N . SER B 1 229 ? -17.625 16.281 13.375 1 94.12 229 SER B N 1
ATOM 4133 C CA . SER B 1 229 ? -17.656 17.328 12.359 1 94.12 229 SER B CA 1
ATOM 4134 C C . SER B 1 229 ? -16.281 17.594 11.773 1 94.12 229 SER B C 1
ATOM 4136 O O . SER B 1 229 ? -15.266 17.203 12.367 1 94.12 229 SER B O 1
ATOM 4138 N N . SER B 1 230 ? -16.281 18.25 10.625 1 93.31 230 SER B N 1
ATOM 4139 C CA . SER B 1 230 ? -15.039 18.641 9.969 1 93.31 230 SER B CA 1
ATOM 4140 C C . SER B 1 230 ? -14.172 19.484 10.898 1 93.31 230 SER B C 1
ATOM 4142 O O . SER B 1 230 ? -12.961 19.281 10.984 1 93.31 230 SER B O 1
ATOM 4144 N N . ASP B 1 231 ? -14.766 20.344 11.648 1 94.69 231 ASP B N 1
ATOM 4145 C CA . ASP B 1 231 ? -14.055 21.234 12.555 1 94.69 231 ASP B CA 1
ATOM 4146 C C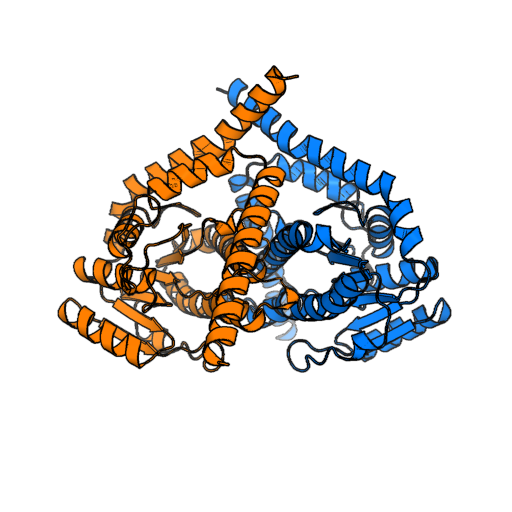 . ASP B 1 231 ? -13.422 20.469 13.711 1 94.69 231 ASP B C 1
ATOM 4148 O O . ASP B 1 231 ? -12.266 20.703 14.062 1 94.69 231 ASP B O 1
ATOM 4152 N N . THR B 1 232 ? -14.211 19.594 14.211 1 96 232 THR B N 1
ATOM 4153 C CA . THR B 1 232 ? -13.742 18.812 15.359 1 96 232 THR B CA 1
ATOM 4154 C C . THR B 1 232 ? -12.547 17.953 14.969 1 96 232 THR B C 1
ATOM 4156 O O . THR B 1 232 ? -11.562 17.875 15.711 1 96 232 THR B O 1
ATOM 4159 N N . LEU B 1 233 ? -12.68 17.328 13.875 1 96.25 233 LEU B N 1
ATOM 4160 C CA . LEU B 1 233 ? -11.578 16.484 13.414 1 96.25 233 LEU B CA 1
ATOM 4161 C C . LEU B 1 233 ? -10.352 17.328 13.094 1 96.25 233 LEU B C 1
ATOM 4163 O O . LEU B 1 233 ? -9.227 16.953 13.453 1 96.25 233 LEU B O 1
ATOM 4167 N N . ALA B 1 234 ? -10.547 18.438 12.445 1 97.31 234 ALA B N 1
ATOM 4168 C CA . ALA B 1 234 ? -9.453 19.344 12.109 1 97.31 234 ALA B CA 1
ATOM 4169 C C . ALA B 1 234 ? -8.727 19.812 13.359 1 97.31 234 ALA B C 1
ATOM 4171 O O . ALA B 1 234 ? -7.492 19.859 13.398 1 97.31 234 ALA B O 1
ATOM 4172 N N . GLU B 1 235 ? -9.438 20.156 14.375 1 96.88 235 GLU B N 1
ATOM 4173 C CA . GLU B 1 235 ? -8.844 20.594 15.633 1 96.88 235 GLU B CA 1
ATOM 4174 C C . GLU B 1 235 ? -7.992 19.5 16.266 1 96.88 235 GLU B C 1
ATOM 4176 O O . GLU B 1 235 ? -6.922 19.766 16.812 1 96.88 235 GLU B O 1
ATOM 4181 N N . SER B 1 236 ? -8.523 18.312 16.203 1 96.69 236 SER B N 1
ATOM 4182 C CA . SER B 1 236 ? -7.785 17.188 16.75 1 96.69 236 SER B CA 1
ATOM 4183 C C . SER B 1 236 ? -6.477 16.969 16 1 96.69 236 SER B C 1
ATOM 4185 O O . SER B 1 236 ? -5.449 16.656 16.609 1 96.69 236 SER B O 1
ATOM 4187 N N . ILE B 1 237 ? -6.504 17.078 14.711 1 97 237 ILE B N 1
ATOM 4188 C CA . ILE B 1 237 ? -5.309 16.938 13.891 1 97 237 ILE B CA 1
ATOM 4189 C C . ILE B 1 237 ? -4.297 18.016 14.25 1 97 237 ILE B C 1
ATOM 4191 O O . ILE B 1 237 ? -3.129 17.719 14.523 1 97 237 ILE B O 1
ATOM 4195 N N . LEU B 1 238 ? -4.691 19.297 14.375 1 96.88 238 LEU B N 1
ATOM 4196 C CA . LEU B 1 238 ? -3.814 20.438 14.641 1 96.88 238 LEU B CA 1
ATOM 4197 C C . LEU B 1 238 ? -3.223 20.344 16.047 1 96.88 238 LEU B C 1
ATOM 4199 O O . LEU B 1 238 ? -2.186 20.953 16.328 1 96.88 238 LEU B O 1
ATOM 4203 N N . SER B 1 239 ? -3.869 19.531 16.875 1 95.69 239 SER B N 1
ATOM 4204 C CA . SER B 1 239 ? -3.42 19.469 18.266 1 95.69 239 SER B CA 1
ATOM 4205 C C . SER B 1 239 ? -2.461 18.312 18.484 1 95.69 239 SER B C 1
ATOM 4207 O O . SER B 1 239 ? -1.922 18.141 19.578 1 95.69 239 SER B O 1
ATOM 4209 N N . THR B 1 240 ? -2.191 17.516 17.438 1 94.94 240 THR B N 1
ATOM 4210 C CA . THR B 1 240 ? -1.426 16.312 17.719 1 94.94 240 THR B CA 1
ATOM 4211 C C . THR B 1 240 ? -0.309 16.125 16.688 1 94.94 240 THR B C 1
ATOM 4213 O O . THR B 1 240 ? 0.632 15.359 16.922 1 94.94 240 THR B O 1
ATOM 4216 N N . PHE B 1 241 ? -0.254 16.781 15.555 1 94.12 241 PHE B N 1
ATOM 4217 C CA . PHE B 1 241 ? 0.658 16.438 14.469 1 94.12 241 PHE B CA 1
ATOM 4218 C C . PHE B 1 241 ? 2.082 16.859 14.805 1 94.12 241 PHE B C 1
ATOM 4220 O O . PHE B 1 241 ? 2.293 17.734 15.656 1 94.12 241 PHE B O 1
ATOM 4227 N N . GLY B 1 242 ? 3.127 16.094 14.141 1 90.88 242 GLY B N 1
ATOM 4228 C CA . GLY B 1 242 ? 4.469 16.656 14.094 1 90.88 242 GLY B CA 1
ATOM 4229 C C . GLY B 1 242 ? 5.492 15.812 14.844 1 90.88 242 GLY B C 1
ATOM 4230 O O . GLY B 1 242 ? 6.688 16.109 14.805 1 90.88 242 GLY B O 1
ATOM 4231 N N . SER B 1 243 ? 5.016 14.695 15.508 1 87.81 243 SER B N 1
ATOM 4232 C CA . SER B 1 243 ? 6.004 14.039 16.359 1 87.81 243 SER B CA 1
ATOM 4233 C C . SER B 1 243 ? 6.031 12.531 16.109 1 87.81 243 SER B C 1
ATOM 4235 O O . SER B 1 243 ? 6.863 11.82 16.672 1 87.81 243 SER B O 1
ATOM 4237 N N . ALA B 1 244 ? 5.141 12.016 15.297 1 90.5 244 ALA B N 1
ATOM 4238 C CA . ALA B 1 244 ? 5.039 10.57 15.125 1 90.5 244 ALA B CA 1
ATOM 4239 C C . ALA B 1 244 ? 5.055 10.195 13.641 1 90.5 244 ALA B C 1
ATOM 4241 O O . ALA B 1 244 ? 4.906 11.055 12.773 1 90.5 244 ALA B O 1
ATOM 4242 N N . LYS B 1 245 ? 5.395 8.906 13.43 1 90.38 245 LYS B N 1
ATOM 4243 C CA . LYS B 1 245 ? 5.27 8.422 12.062 1 90.38 245 LYS B CA 1
ATOM 4244 C C . LYS B 1 245 ? 3.811 8.141 11.711 1 90.38 245 LYS B C 1
ATOM 4246 O O . LYS B 1 245 ? 3.414 8.242 10.547 1 90.38 245 LYS B O 1
ATOM 4251 N N . MET B 1 246 ? 3.074 7.754 12.727 1 91.62 246 MET B N 1
ATOM 4252 C CA . MET B 1 246 ? 1.646 7.5 12.562 1 91.62 246 MET B CA 1
ATOM 4253 C C . MET B 1 246 ? 0.883 7.867 13.836 1 91.62 246 MET B C 1
ATOM 4255 O O . MET B 1 246 ? 1.367 7.633 14.945 1 91.62 246 MET B O 1
ATOM 4259 N N . SER B 1 247 ? -0.342 8.422 13.625 1 91.56 247 SER B N 1
ATOM 4260 C CA . SER B 1 247 ? -1.183 8.727 14.773 1 91.56 247 SER B CA 1
ATOM 4261 C C . SER B 1 247 ? -2.66 8.703 14.406 1 91.56 247 SER B C 1
ATOM 4263 O O . SER B 1 247 ? -3.01 8.68 13.219 1 91.56 247 SER B O 1
ATOM 4265 N N . ILE B 1 248 ? -3.467 8.516 15.383 1 94.19 248 ILE B N 1
ATOM 4266 C CA . ILE B 1 248 ? -4.91 8.703 15.312 1 94.19 248 ILE B CA 1
ATOM 4267 C C . ILE B 1 248 ? -5.316 9.914 16.141 1 94.19 248 ILE B C 1
ATOM 4269 O O . ILE B 1 248 ? -5.488 9.812 17.359 1 94.19 248 ILE B O 1
ATOM 4273 N N . PRO B 1 249 ? -5.555 11 15.477 1 95.38 249 PRO B N 1
ATOM 4274 C CA . PRO B 1 249 ? -5.59 12.258 16.219 1 95.38 249 PRO B CA 1
ATOM 4275 C C . PRO B 1 249 ? -6.867 12.43 17.031 1 95.38 249 PRO B C 1
ATOM 4277 O O . PRO B 1 249 ? -6.852 13.086 18.078 1 95.38 249 PRO B O 1
ATOM 4280 N N . TYR B 1 250 ? -7.988 11.914 16.547 1 96.5 250 TYR B N 1
ATOM 4281 C CA . TYR B 1 250 ? -9.281 12.094 17.203 1 96.5 250 TYR B CA 1
ATOM 4282 C C . TYR B 1 250 ? -9.523 11.008 18.234 1 96.5 250 TYR B C 1
ATOM 4284 O O . TYR B 1 250 ? -9.516 9.82 17.922 1 96.5 250 TYR B O 1
ATOM 4292 N N . LEU B 1 251 ? -9.82 11.383 19.453 1 95.62 251 LEU B N 1
ATOM 4293 C CA . LEU B 1 251 ? -9.82 10.477 20.594 1 95.62 251 LEU B CA 1
ATOM 4294 C C . LEU B 1 251 ? -10.805 9.336 20.375 1 95.62 251 LEU B C 1
ATOM 4296 O O . LEU B 1 251 ? -10.453 8.164 20.547 1 95.62 251 LEU B O 1
ATOM 4300 N N . PRO B 1 252 ? -12.055 9.609 19.984 1 95.69 252 PRO B N 1
ATOM 4301 C CA . PRO B 1 252 ? -12.961 8.477 19.766 1 95.69 252 PRO B CA 1
ATOM 4302 C C . PRO B 1 252 ? -12.469 7.523 18.688 1 95.69 252 PRO B C 1
ATOM 4304 O O . PRO B 1 252 ? -12.625 6.305 18.812 1 95.69 252 PRO B O 1
ATOM 4307 N N . HIS B 1 253 ? -11.961 8.062 17.594 1 95.44 253 HIS B N 1
ATOM 4308 C CA . HIS B 1 253 ? -11.367 7.211 16.578 1 95.44 253 HIS B CA 1
ATOM 4309 C C . HIS B 1 253 ? -10.188 6.422 17.141 1 95.44 253 HIS B C 1
ATOM 4311 O O . HIS B 1 253 ? -9.977 5.266 16.766 1 95.44 253 HIS B O 1
ATOM 4317 N N . PHE B 1 254 ? -9.398 7.09 18 1 94 254 PHE B N 1
ATOM 4318 C CA . PHE B 1 254 ? -8.25 6.449 18.625 1 94 254 PHE B CA 1
ATOM 4319 C C . PHE B 1 254 ? -8.695 5.266 19.484 1 94 254 PHE B C 1
ATOM 4321 O O . PHE B 1 254 ? -8.086 4.191 19.406 1 94 254 PHE B O 1
ATOM 4328 N N . LEU B 1 255 ? -9.727 5.438 20.25 1 91.88 255 LEU B N 1
ATOM 4329 C CA . LEU B 1 255 ? -10.25 4.363 21.094 1 91.88 255 LEU B CA 1
ATOM 4330 C C . LEU B 1 255 ? -10.773 3.213 20.234 1 91.88 255 LEU B C 1
ATOM 4332 O O . LEU B 1 255 ? -10.578 2.045 20.578 1 91.88 255 LEU B O 1
ATOM 4336 N N . MET B 1 256 ? -11.453 3.594 19.203 1 91.12 256 MET B N 1
ATOM 4337 C CA . MET B 1 256 ? -11.898 2.57 18.25 1 91.12 256 MET B CA 1
ATOM 4338 C C . MET B 1 256 ? -10.703 1.799 17.688 1 91.12 256 MET B C 1
ATOM 4340 O O . MET B 1 256 ? -10.766 0.576 17.547 1 91.12 256 MET B O 1
ATOM 4344 N N . TYR B 1 257 ? -9.68 2.488 17.344 1 90.31 257 TYR B N 1
ATOM 4345 C CA . TYR B 1 257 ? -8.461 1.868 16.828 1 90.31 257 TYR B CA 1
ATOM 4346 C C . TYR B 1 257 ? -7.879 0.884 17.828 1 90.31 257 TYR B C 1
ATOM 4348 O O . TYR B 1 257 ? -7.469 -0.219 17.453 1 90.31 257 TYR B O 1
ATOM 4356 N N . LEU B 1 258 ? -7.848 1.259 19.109 1 86.38 258 LEU B N 1
ATOM 4357 C CA . LEU B 1 258 ? -7.34 0.382 20.156 1 86.38 258 LEU B CA 1
ATOM 4358 C C . LEU B 1 258 ? -8.164 -0.9 20.234 1 86.38 258 LEU B C 1
ATOM 4360 O O . LEU B 1 258 ? -7.609 -1.981 20.453 1 86.38 258 LEU B O 1
ATOM 4364 N N . LEU B 1 259 ? -9.461 -0.773 20.047 1 84.06 259 LEU B N 1
ATOM 4365 C CA . LEU B 1 259 ? -10.328 -1.944 20.047 1 84.06 259 LEU B CA 1
ATOM 4366 C C . LEU B 1 259 ? -10.039 -2.842 18.844 1 84.06 259 LEU B C 1
ATOM 4368 O O . LEU B 1 259 ? -10 -4.066 18.969 1 84.06 259 LEU B O 1
ATOM 4372 N N . ILE B 1 260 ? -9.867 -2.234 17.734 1 84.38 260 ILE B N 1
ATOM 4373 C CA . ILE B 1 260 ? -9.57 -2.967 16.5 1 84.38 260 ILE B CA 1
ATOM 4374 C C . ILE B 1 260 ? -8.273 -3.76 16.672 1 84.38 260 ILE B C 1
ATOM 4376 O O . ILE B 1 260 ? -8.172 -4.895 16.203 1 84.38 260 ILE B O 1
ATOM 4380 N N . LEU B 1 261 ? -7.262 -3.178 17.359 1 79.38 261 LEU B N 1
ATOM 4381 C CA . LEU B 1 261 ? -5.973 -3.824 17.594 1 79.38 261 LEU B CA 1
ATOM 4382 C C . LEU B 1 261 ? -6.141 -5.098 18.422 1 79.38 261 LEU B C 1
ATOM 4384 O O . LEU B 1 261 ? -5.316 -6.012 18.328 1 79.38 261 LEU B O 1
ATOM 4388 N N . CYS B 1 262 ? -7.234 -5.199 19.109 1 76.62 262 CYS B N 1
ATOM 4389 C CA . CYS B 1 262 ? -7.449 -6.332 20 1 76.62 262 CYS B CA 1
ATOM 4390 C C . CYS B 1 262 ? -8.211 -7.445 19.297 1 76.62 262 CYS B C 1
ATOM 4392 O O . CYS B 1 262 ? -8.297 -8.562 19.812 1 76.62 262 CYS B O 1
ATOM 4394 N N . VAL B 1 263 ? -8.766 -7.207 18.172 1 78.62 263 VAL B N 1
ATOM 4395 C CA . VAL B 1 263 ? -9.5 -8.211 17.406 1 78.62 263 VAL B CA 1
ATOM 4396 C C . VAL B 1 263 ? -8.562 -8.922 16.438 1 78.62 263 VAL B C 1
ATOM 4398 O O . VAL B 1 263 ? -7.855 -8.273 15.664 1 78.62 263 VAL B O 1
ATOM 4401 N N . PRO B 1 264 ? -8.539 -10.289 16.531 1 77.12 264 PRO B N 1
ATOM 4402 C CA . PRO B 1 264 ? -7.715 -11 15.539 1 77.12 264 PRO B CA 1
ATOM 4403 C C . PRO B 1 264 ? -8.039 -10.602 14.102 1 77.12 264 PRO B C 1
ATOM 4405 O O . PRO B 1 264 ? -9.211 -10.477 13.742 1 77.12 264 PRO B O 1
ATOM 4408 N N . SER B 1 265 ? -7.047 -10.406 13.305 1 80.69 265 SER B N 1
ATOM 4409 C CA . SER B 1 265 ? -7.16 -9.82 11.969 1 80.69 265 SER B CA 1
ATOM 4410 C C . SER B 1 265 ? -8.102 -10.633 11.086 1 80.69 265 SER B C 1
ATOM 4412 O O . SER B 1 265 ? -8.922 -10.062 10.359 1 80.69 265 SER B O 1
ATOM 4414 N N . PRO B 1 266 ? -8.039 -12.047 11.094 1 83.69 266 PRO B N 1
ATOM 4415 C CA . PRO B 1 266 ? -8.977 -12.773 10.234 1 83.69 266 PRO B CA 1
ATOM 4416 C C . PRO B 1 266 ? -10.438 -12.539 10.609 1 83.69 266 PRO B C 1
ATOM 4418 O O . PRO B 1 266 ? -11.297 -12.469 9.727 1 83.69 266 PRO B O 1
ATOM 4421 N N . LEU B 1 267 ? -10.664 -12.453 11.875 1 86.06 267 LEU B N 1
ATOM 4422 C CA . LEU B 1 267 ? -12.023 -12.188 12.336 1 86.06 267 LEU B CA 1
ATOM 4423 C C . LEU B 1 267 ? -12.469 -10.781 11.945 1 86.06 267 LEU B C 1
ATOM 4425 O O . LEU B 1 267 ? -13.594 -10.586 11.477 1 86.06 267 LEU B O 1
ATOM 4429 N N . LEU B 1 268 ? -11.57 -9.844 12.156 1 87.69 268 LEU B N 1
ATOM 4430 C CA . LEU B 1 268 ? -11.875 -8.461 11.789 1 87.69 268 LEU B CA 1
ATOM 4431 C C . LEU B 1 268 ? -12.188 -8.352 10.297 1 87.69 268 LEU B C 1
ATOM 4433 O O . LEU B 1 268 ? -13.156 -7.691 9.906 1 87.69 268 LEU B O 1
ATOM 4437 N N . SER B 1 269 ? -11.398 -8.992 9.477 1 91.25 269 SER B N 1
ATOM 4438 C CA . SER B 1 269 ? -11.578 -8.938 8.031 1 91.25 269 SER B CA 1
ATOM 4439 C C . SER B 1 269 ? -12.922 -9.531 7.617 1 91.25 269 SER B C 1
ATOM 4441 O O . SER B 1 269 ? -13.586 -9.008 6.723 1 91.25 269 SER B O 1
ATOM 4443 N N . ARG B 1 270 ? -13.344 -10.594 8.234 1 92.25 270 ARG B N 1
ATOM 4444 C CA . ARG B 1 270 ? -14.625 -11.219 7.926 1 92.25 270 ARG B CA 1
ATOM 4445 C C . ARG B 1 270 ? -15.789 -10.328 8.352 1 92.25 270 ARG B C 1
ATOM 4447 O O . ARG B 1 270 ? -16.812 -10.258 7.664 1 92.25 270 ARG B O 1
ATOM 4454 N N . ILE B 1 271 ? -15.617 -9.719 9.516 1 91.38 271 ILE B N 1
ATOM 4455 C CA . ILE B 1 271 ? -16.641 -8.812 10.008 1 91.38 271 ILE B CA 1
ATOM 4456 C C . ILE B 1 271 ? -16.812 -7.645 9.039 1 91.38 271 ILE B C 1
ATOM 4458 O O . ILE B 1 271 ? -17.922 -7.289 8.664 1 91.38 271 ILE B O 1
ATOM 4462 N N . VAL B 1 272 ? -15.68 -7.059 8.617 1 92.5 272 VAL B N 1
ATOM 4463 C CA . VAL B 1 272 ? -15.695 -5.941 7.68 1 92.5 272 VAL B CA 1
ATOM 4464 C C . VAL B 1 272 ? -16.344 -6.375 6.367 1 92.5 272 VAL B C 1
ATOM 4466 O O . VAL B 1 272 ? -17.172 -5.652 5.801 1 92.5 272 VAL B O 1
ATOM 4469 N N . PHE B 1 273 ? -16.047 -7.555 5.875 1 95.56 273 PHE B N 1
ATOM 4470 C CA . PHE B 1 273 ? -16.609 -8.062 4.629 1 95.56 273 PHE B CA 1
ATOM 4471 C C . PHE B 1 273 ? -18.125 -8.211 4.738 1 95.56 273 PHE B C 1
ATOM 4473 O O . PHE B 1 273 ? -18.859 -7.785 3.846 1 95.56 273 PHE B O 1
ATOM 4480 N N . HIS B 1 274 ? -18.5 -8.797 5.82 1 95 274 HIS B N 1
ATOM 4481 C CA . HIS B 1 274 ? -19.922 -9.016 6.016 1 95 274 HIS B CA 1
ATOM 4482 C C . HIS B 1 274 ? -20.688 -7.695 6.086 1 95 274 HIS B C 1
ATOM 4484 O O . HIS B 1 274 ? -21.75 -7.551 5.477 1 95 274 HIS B O 1
ATOM 4490 N N . ARG B 1 275 ? -20.141 -6.793 6.805 1 93.19 275 ARG B N 1
ATOM 4491 C CA . ARG B 1 275 ? -20.766 -5.484 6.934 1 93.19 275 ARG B CA 1
ATOM 4492 C C . ARG B 1 275 ? -20.859 -4.777 5.586 1 93.19 275 ARG B C 1
ATOM 4494 O O . ARG B 1 275 ? -21.906 -4.23 5.227 1 93.19 275 ARG B O 1
ATOM 4501 N N . ASN B 1 276 ? -19.75 -4.75 4.848 1 94.56 276 ASN B N 1
ATOM 4502 C CA . ASN B 1 276 ? -19.719 -4.109 3.539 1 94.56 276 ASN B CA 1
ATOM 4503 C C . ASN B 1 276 ? -20.672 -4.793 2.559 1 94.56 276 ASN B C 1
ATOM 4505 O O . ASN B 1 276 ? -21.297 -4.133 1.727 1 94.56 276 ASN B O 1
ATOM 4509 N N . LYS B 1 277 ? -20.688 -6.074 2.625 1 95.81 277 LYS B N 1
ATOM 4510 C CA . LYS B 1 277 ? -21.562 -6.836 1.738 1 95.81 277 LYS B CA 1
ATOM 4511 C C . LYS B 1 277 ? -23.031 -6.504 1.993 1 95.81 277 LYS B C 1
ATOM 4513 O O . LYS B 1 277 ? -23.812 -6.324 1.051 1 95.81 277 LYS B O 1
ATOM 4518 N N . GLN B 1 278 ? -23.375 -6.434 3.281 1 95.69 278 GLN B N 1
ATOM 4519 C CA . GLN B 1 278 ? -24.734 -6.047 3.635 1 95.69 278 GLN B CA 1
ATOM 4520 C C . GLN B 1 278 ? -25.062 -4.656 3.107 1 95.69 278 GLN B C 1
ATOM 4522 O O . GLN B 1 278 ? -26.141 -4.438 2.551 1 95.69 278 GLN B O 1
ATOM 4527 N N . ARG B 1 279 ? -24.188 -3.771 3.291 1 93.75 279 ARG B N 1
ATOM 4528 C CA . ARG B 1 279 ? -24.375 -2.412 2.795 1 93.75 279 ARG B CA 1
ATOM 4529 C C . ARG B 1 279 ? -24.5 -2.396 1.276 1 93.75 279 ARG B C 1
ATOM 4531 O O . ARG B 1 279 ? -25.297 -1.627 0.724 1 93.75 279 ARG B O 1
ATOM 4538 N N . MET B 1 280 ? -23.672 -3.172 0.649 1 94.62 280 MET B N 1
ATOM 4539 C CA . MET B 1 280 ? -23.719 -3.27 -0.807 1 94.62 280 MET B CA 1
ATOM 4540 C C . MET B 1 280 ? -25.109 -3.689 -1.279 1 94.62 280 MET B C 1
ATOM 4542 O O . MET B 1 280 ? -25.672 -3.08 -2.189 1 94.62 280 MET B O 1
ATOM 4546 N N . PHE B 1 281 ? -25.656 -4.688 -0.667 1 94.25 281 PHE B N 1
ATOM 4547 C CA . PHE B 1 281 ? -26.969 -5.195 -1.041 1 94.25 281 PHE B CA 1
ATOM 4548 C C . PHE B 1 281 ? -28.047 -4.156 -0.771 1 94.25 281 PHE B C 1
ATOM 4550 O O . PHE B 1 281 ? -28.969 -3.979 -1.576 1 94.25 281 PHE B O 1
ATOM 4557 N N . GLU B 1 282 ? -27.938 -3.512 0.368 1 93.38 282 GLU B N 1
ATOM 4558 C CA . GLU B 1 282 ? -28.922 -2.48 0.724 1 93.38 282 GLU B CA 1
ATOM 4559 C C . GLU B 1 282 ? -28.906 -1.346 -0.296 1 93.38 282 GLU B C 1
ATOM 4561 O O . GLU B 1 282 ? -29.969 -0.88 -0.717 1 93.38 282 GLU B O 1
ATOM 4566 N N . MET B 1 283 ? -27.844 -0.967 -0.692 1 91.5 283 MET B N 1
ATOM 4567 C CA . MET B 1 283 ? -27.734 0.17 -1.602 1 91.5 283 MET B CA 1
ATOM 4568 C C . MET B 1 283 ? -28.156 -0.22 -3.014 1 91.5 283 MET B C 1
ATOM 4570 O O . MET B 1 283 ? -28.766 0.582 -3.73 1 91.5 283 MET B O 1
ATOM 4574 N N . ARG B 1 284 ? -27.797 -1.421 -3.396 1 90.31 284 ARG B N 1
ATOM 4575 C CA . ARG B 1 284 ? -28.203 -1.891 -4.719 1 90.31 284 ARG B CA 1
ATOM 4576 C C . ARG B 1 284 ? -29.719 -2.078 -4.793 1 90.31 284 ARG B C 1
ATOM 4578 O O . ARG B 1 284 ? -30.328 -1.826 -5.832 1 90.31 284 ARG B O 1
ATOM 4585 N N . SER B 1 285 ? -30.266 -2.506 -3.762 1 89.06 285 SER B N 1
ATOM 4586 C CA . SER B 1 285 ? -31.719 -2.666 -3.705 1 89.06 285 SER B CA 1
ATOM 4587 C C . SER B 1 285 ? -32.438 -1.316 -3.764 1 89.06 285 SER B C 1
ATOM 4589 O O . SER B 1 285 ? -33.469 -1.186 -4.406 1 89.06 285 SER B O 1
ATOM 4591 N N . ARG B 1 286 ? -31.906 -0.36 -3.139 1 86 286 ARG B N 1
ATOM 4592 C CA . ARG B 1 286 ? -32.5 0.98 -3.154 1 86 286 ARG B CA 1
ATOM 4593 C C . ARG B 1 286 ? -32.406 1.592 -4.551 1 86 286 ARG B C 1
ATOM 4595 O O . ARG B 1 286 ? -33.344 2.266 -4.988 1 86 286 ARG B O 1
ATOM 4602 N N . GLU B 1 287 ? -31.344 1.356 -5.246 1 82.19 287 GLU B N 1
ATOM 4603 C CA . GLU B 1 287 ? -31.172 1.883 -6.598 1 82.19 287 GLU B CA 1
ATOM 4604 C C . GLU B 1 287 ? -32.156 1.227 -7.574 1 82.19 287 GLU B C 1
ATOM 4606 O O . GLU B 1 287 ? -32.688 1.891 -8.461 1 82.19 287 GLU B O 1
ATOM 4611 N N . SER B 1 288 ? -32.312 -0.053 -7.422 1 83.31 288 SER B N 1
ATOM 4612 C CA . SER B 1 288 ? -33.25 -0.773 -8.281 1 83.31 288 SER B CA 1
ATOM 4613 C C . SER B 1 288 ? -34.688 -0.305 -8.055 1 83.31 288 SER B C 1
ATOM 4615 O O . SER B 1 288 ? -35.469 -0.18 -9 1 83.31 288 SER B O 1
ATOM 4617 N N . SER B 1 289 ? -34.969 -0.088 -6.82 1 82.56 289 SER B N 1
ATOM 4618 C CA . SER B 1 289 ? -36.312 0.369 -6.488 1 82.56 289 SER B CA 1
ATOM 4619 C C . SER B 1 289 ? -36.562 1.755 -7.066 1 82.56 289 SER B C 1
ATOM 4621 O O . SER B 1 289 ? -37.688 2.025 -7.555 1 82.56 289 SER B O 1
ATOM 4623 N N . PHE B 1 290 ? -35.625 2.564 -6.977 1 75.94 290 PHE B N 1
ATOM 4624 C CA . PHE B 1 290 ? -35.75 3.918 -7.504 1 75.94 290 PHE B CA 1
ATOM 4625 C C . PHE B 1 290 ? -35.906 3.895 -9.016 1 75.94 290 PHE B C 1
ATOM 4627 O O . PHE B 1 290 ? -36.688 4.672 -9.578 1 75.94 290 PHE B O 1
ATOM 4634 N N . GLU B 1 291 ? -35.156 3.027 -9.68 1 73.25 291 GLU B N 1
ATOM 4635 C CA . GLU B 1 291 ? -35.281 2.887 -11.125 1 73.25 291 GLU B CA 1
ATOM 4636 C C . GLU B 1 291 ? -36.625 2.346 -11.539 1 73.25 291 GLU B C 1
ATOM 4638 O O . GLU B 1 291 ? -37.188 2.775 -12.547 1 73.25 291 GLU B O 1
ATOM 4643 N N . ASP B 1 292 ? -37.094 1.452 -10.75 1 75.81 292 ASP B N 1
ATOM 4644 C CA . ASP B 1 292 ? -38.438 0.896 -11.023 1 75.81 292 ASP B CA 1
ATOM 4645 C C . ASP B 1 292 ? -39.5 1.954 -10.844 1 75.81 292 ASP B C 1
ATOM 4647 O O . ASP B 1 292 ? -40.469 1.988 -11.602 1 75.81 292 ASP B O 1
ATOM 4651 N N . GLN B 1 293 ? -39.312 2.744 -9.914 1 71.38 293 GLN B N 1
ATOM 4652 C CA . GLN B 1 293 ? -40.281 3.801 -9.656 1 71.38 293 GLN B CA 1
ATOM 4653 C C . GLN B 1 293 ? -40.281 4.844 -10.766 1 71.38 293 GLN B C 1
ATOM 4655 O O . GLN B 1 293 ? -41.344 5.387 -11.117 1 71.38 293 GLN B O 1
ATOM 4660 N N . LYS B 1 294 ? -39.188 5.164 -11.211 1 67.5 294 LYS B N 1
ATOM 4661 C CA . LYS B 1 294 ? -39.062 6.121 -12.312 1 67.5 294 LYS B CA 1
ATOM 4662 C C . LYS B 1 294 ? -39.625 5.535 -13.609 1 67.5 294 LYS B C 1
ATOM 4664 O O . LYS B 1 294 ? -40.094 6.27 -14.477 1 67.5 294 LYS B O 1
ATOM 4669 N N . ALA B 1 295 ? -39.625 4.223 -13.75 1 65.38 295 ALA B N 1
ATOM 4670 C CA . ALA B 1 295 ? -40.062 3.52 -14.945 1 65.38 295 ALA B CA 1
ATOM 4671 C C . ALA B 1 295 ? -41.594 3.35 -14.953 1 65.38 295 ALA B C 1
ATOM 4673 O O . ALA B 1 295 ? -42.188 3.059 -15.992 1 65.38 295 ALA B O 1
ATOM 4674 N N . LYS B 1 296 ? -42.031 3.717 -13.953 1 60.06 296 LYS B N 1
ATOM 4675 C CA . LYS B 1 296 ? -43.5 3.773 -13.914 1 60.06 296 LYS B CA 1
ATOM 4676 C C . LYS B 1 296 ? -44 5.191 -14.172 1 60.06 296 LYS B C 1
ATOM 4678 O O . LYS B 1 296 ? -45.062 5.379 -14.766 1 60.06 296 LYS B O 1
#

Secondary structure (DSSP, 8-state):
-HHHHHHHHHHHHHHHHHHHHHHHHHHHHHHHHHHHHHTTPEEEEETTTSHHHHHHHHHHHHTT-EEEEEES-HHHHHHHHHHHHTTS-EEEEE-BTTTB---GGGGGS-EEEEEE------SS---GGGS-HHHHHIIIIIHHHHHHHHHHHHHHHHT-EEEEEE--GGGGS--TTSHHHHHHHHHHHHHHHHHHHHTGGGTEEEEEE-------GGGTPPP-SSS--HHHHHHHHHTT-SS-SEE--SHHHHHHHHHHHHS-HHHHHHHHHHHHHHHHHHHHHHHHHHHHHHH-/-HHHHHHHHHHHHHHHHHHHHHHHHHHHHHHHHHHHTTTTSEEEEETTTSHHHHHHHHHHHHTT-EEEEEES-HHHHHHHHHHHHTTS-EEEEE-BTTTB---GGGGGS-EEEEEE------SS---GGGS-HHHHHIIIIIHHHHHHHHHHHHHHHHT-EEEEEE--GGGGS--TTSHHHHHHHHHHHHHHHHHHHHTGGGTEEEEEE-------GGGTPPP-SSS--HHHHHHHHHTTTTS-SEE--SHHHHHHHHHHHHS-HHHHHHHHHHHHHHHHHHHHHHHHHHHHHHH-

Foldseek 3Di:
DVVVVVVVLVVLLCVPVVVQVVLQVVLLVCLVVLVVVQVAFEEEEAVLLDQQNLLQLQVCLQVQHAYEYEEADPVSQVVSQVVSVVRYHYHYDHDDQVPDLDLCVLVVGRHAEYEYDWADFDPAQAAPVPGPLVVRCRGLPVSVVSNCVVNVVNLLVVLHHEYEYEAALLLVAQAGSRRSNNVSRVVVLVVLLVVQVVCVRSHYHRAYEYAYAAAPVVVPGDTDLNHYGSNLCSVQCSSRDDDDSYHHRRVSVSVVSSVVSSDPRVVVNVVNNVVSVVRNVVVVVVVVVVVVVVVD/DVVVVVVVLVVLLCVPVVVQVVLQVVLLVCLVVLVVVQQAFEEEEAVLLDQQNLLQLQVCLQVAHAYEYEEADPVSQVVSQVVSVVRYHYHYDHDDQVPDLDLCVLVVGRHAEYEYDWADFDPAQAAPVPGPLVVRCRGLPVSVVSNCVVNVVNLLVVLHHEYEYEAALLLVAQAGSRRSNNVSRVVVLVVLLVVQVVCVRSHYHRAYEYAYAAAPVVVPGDTDLNHYGSNLCSVQCSSRDDDDSYHHRRVSVSVVSSVVSSDDRVVVNVVNNVVSVVRNVVVVVVVVVVVVVVVD

Sequence (592 aa):
MIIQLIYLGVSYIMLKVLPTIYQYTYSKCRNHQVWEGLRKKYVVINGATGKIGRGLAKKFAEKGMKVLLVGRSESRLIRLHAAIERMTECHMHIVDYKRSNNLSFIDRYDVGILINCASTMEDSPAYFVEQSIEEIMNVNLVGVMSLTRYVLVNMMDCGYGYVINIGSLMGEASTPLYSAFGCSKQALKALSDSLYYELEGYNVNVEYMGVGDMSSEGCGEKPSLLRPSSDTLAESILSTFGSAKMSIPYLPHFLMYLLILCVPSPLLSRIVFHRNKQRMFEMRSRESSFEDQKAKMIIQLIYLGVSYIMLKVLPTIYQYTYSKCRNHQVWEGLRKKYVVINGATGKIGRGLAKKFAEKGMKVLLVGRSESRLIRLHAAIERMTECHMHIVDYKRSNNLSFIDRYDVGILINCASTMEDSPAYFVEQSIEEIMNVNLVGVMSLTRYVLVNMMDCGYGYVINIGSLMGEASTPLYSAFGCSKQALKALSDSLYYELEGYNVNVEYMGVGDMSSEGCGEKPSLLRPSSDTLAESILSTFGSAKMSIPYLPHFLMYLLILCVPSPLLSRIVFHRNKQRMFEMRSRESSFEDQKAK

Nearest PDB structures (foldseek):
  7djs-assembly1_D  TM=8.681E-01  e=1.947E-13  Pseudomonas aeruginosa
  7djs-assembly1_A  TM=8.798E-01  e=7.649E-13  Pseudomonas aeruginosa
  5u9p-assembly1_C  TM=8.572E-01  e=6.790E-13  Burkholderia cenocepacia J2315
  3guy-assembly1_B  TM=8.459E-01  e=3.950E-10  Vibrio parahaemolyticus AQ3810
  4cql-assembly3_O  TM=7.091E-01  e=9.643E-10  Homo sapiens

pLDDT: mean 89.7, std 11.31, range [41.72, 98.62]

Solvent-accessible surface area (backbone atoms only — not comparable to full-atom values): 29567 Å² total; per-residue (Å²): 110,65,62,56,50,47,48,36,47,50,24,45,39,52,68,51,44,50,57,49,51,49,50,53,52,50,18,43,70,51,21,69,64,52,55,68,76,39,71,88,23,28,34,36,28,36,23,21,73,42,65,59,22,42,20,36,54,51,54,41,24,74,72,60,36,32,37,35,37,26,32,65,53,63,72,56,44,53,56,50,47,62,61,43,43,76,61,21,59,59,49,74,48,79,44,38,65,90,83,42,75,82,64,70,72,55,76,78,49,65,59,33,32,40,35,41,47,42,67,57,70,76,93,56,51,39,55,67,74,72,52,66,54,67,59,34,42,37,45,37,35,53,35,47,50,51,53,48,36,61,54,44,56,56,20,51,73,70,45,35,32,37,36,38,36,59,47,32,55,55,32,76,50,49,25,28,35,41,25,63,48,24,16,33,34,32,18,48,42,41,32,22,44,5,42,25,66,59,29,48,88,29,49,28,44,24,23,23,34,34,40,65,60,60,36,50,52,92,79,68,40,73,59,43,80,72,19,36,40,39,55,58,47,28,51,26,40,75,46,25,53,82,70,47,45,62,46,47,49,40,64,58,50,33,55,50,48,55,53,54,72,68,43,60,64,74,60,48,33,52,52,45,30,50,52,35,49,53,50,26,52,53,52,52,50,53,52,51,50,51,52,52,58,70,71,100,110,65,62,56,49,46,48,37,48,48,22,45,39,52,68,52,43,48,57,50,50,49,50,52,52,48,17,43,71,51,22,69,64,51,54,72,81,36,72,87,23,28,34,35,29,35,23,23,75,41,65,60,23,42,20,37,54,50,55,42,23,75,72,56,33,32,38,34,38,24,32,66,53,62,72,56,44,53,56,51,45,60,62,44,44,77,63,23,61,58,50,73,46,80,43,38,65,88,81,40,77,80,63,69,72,55,76,80,50,66,57,32,32,40,35,41,48,44,66,57,72,74,93,57,50,39,54,68,74,74,51,64,52,68,61,36,42,37,46,38,34,54,34,48,50,53,53,49,36,60,53,44,54,56,19,49,74,70,44,35,32,38,36,38,38,59,46,34,54,56,32,76,50,50,25,27,34,41,25,63,47,24,15,34,34,32,18,47,43,41,31,22,43,6,42,25,66,58,28,48,89,29,51,29,43,24,24,23,34,35,39,66,60,59,35,49,54,91,78,67,41,73,60,42,81,70,19,34,39,38,55,58,46,29,52,26,41,74,44,27,51,83,70,47,45,62,45,46,49,39,64,58,49,32,54,50,50,55,54,54,72,68,44,59,63,73,59,47,33,52,52,45,31,51,52,37,50,52,50,25,52,55,52,52,50,52,52,52,50,51,52,53,56,71,73,101

Organism: Encephalitozoon cuniculi (strain GB-M1) (NCBI:txid284813)

InterPro domains:
  IPR002347 Short-chain dehydrogenase/reductase SDR [PF00106] (41-217)
  IPR002347 Short-chain dehydrogenase/reduct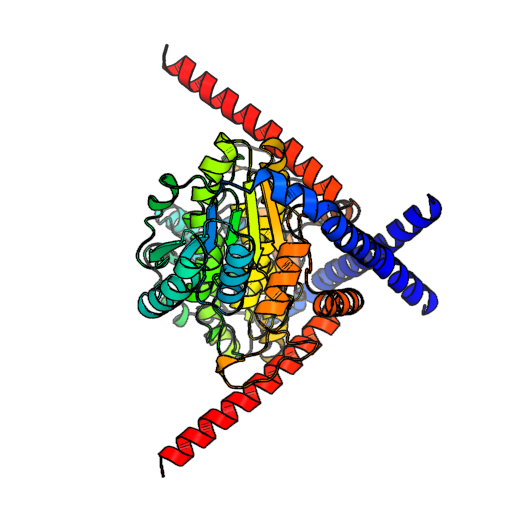ase SDR [PR00081] (42-59)
  IPR002347 Short-chain dehydrogenase/reductase SDR [PR00081] (155-171)
  IPR002347 Short-chain dehydrogenase/reductase SDR [PR00081] (181-200)
  IPR036291 NAD(P)-binding domain superfamily [SSF51735] (37-244)
  IPR051019 VLCFA Elongation and Steroid Dehydrogenase [PTHR43899] (7-286)